Protein AF-A0A229GIY0-F1 (afdb_monomer)

pLDDT: mean 72.73, std 22.33, range [29.83, 98.69]

Mean predicted aligned error: 14.29 Å

Structure (mmCIF, N/CA/C/O backbone):
data_AF-A0A229GIY0-F1
#
_entry.id   AF-A0A229GIY0-F1
#
loop_
_atom_site.group_PDB
_atom_site.id
_atom_site.type_symbol
_atom_site.lab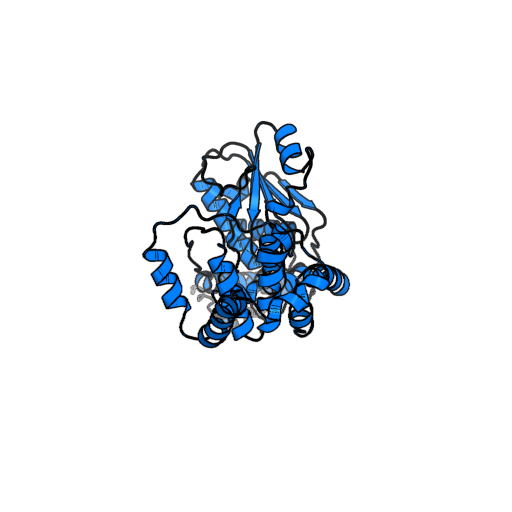el_atom_id
_atom_site.label_alt_id
_atom_site.label_comp_id
_atom_site.label_asym_id
_atom_site.label_entity_id
_atom_site.label_seq_id
_atom_site.pdbx_PDB_ins_code
_atom_site.Cartn_x
_atom_site.Cartn_y
_atom_site.Cartn_z
_atom_site.occupancy
_atom_site.B_iso_or_equiv
_atom_site.auth_seq_id
_atom_site.auth_comp_id
_atom_site.auth_asym_id
_atom_site.auth_atom_id
_atom_site.pdbx_PDB_model_num
ATOM 1 N N . MET A 1 1 ? -42.504 -41.034 -6.078 1.00 35.88 1 MET A N 1
ATOM 2 C CA . MET A 1 1 ? -41.770 -39.760 -6.230 1.00 35.88 1 MET A CA 1
ATOM 3 C C . MET A 1 1 ? -40.285 -40.078 -6.184 1.00 35.88 1 MET A C 1
ATOM 5 O O . MET A 1 1 ? -39.845 -40.637 -5.191 1.00 35.88 1 MET A O 1
ATOM 9 N N . ARG A 1 2 ? -39.552 -39.874 -7.285 1.00 31.81 2 ARG A N 1
ATOM 10 C CA . ARG A 1 2 ? -38.094 -40.073 -7.333 1.00 31.81 2 ARG A CA 1
ATOM 11 C C . ARG A 1 2 ? -37.424 -38.759 -6.930 1.00 31.81 2 ARG A C 1
ATOM 13 O O . ARG A 1 2 ? -37.802 -37.722 -7.465 1.00 31.81 2 ARG A O 1
ATOM 20 N N . SER A 1 3 ? -36.479 -38.814 -6.000 1.00 33.19 3 SER A N 1
ATOM 21 C CA . SER A 1 3 ? -35.655 -37.678 -5.577 1.00 33.19 3 SER A CA 1
ATOM 22 C C . SER A 1 3 ? -34.877 -37.098 -6.773 1.00 33.19 3 SER A C 1
ATOM 24 O O . SER A 1 3 ? -34.393 -37.889 -7.591 1.00 33.19 3 SER A O 1
ATOM 26 N N . PRO A 1 4 ? -34.749 -35.765 -6.915 1.00 42.88 4 PRO A N 1
ATOM 27 C CA . PRO A 1 4 ? -33.957 -35.176 -7.992 1.00 42.88 4 PRO A CA 1
ATOM 28 C C . PRO A 1 4 ? -32.461 -35.478 -7.794 1.00 42.88 4 PRO A C 1
ATOM 30 O O . PRO A 1 4 ? -31.963 -35.489 -6.669 1.00 42.88 4 PRO A O 1
ATOM 33 N N . LYS A 1 5 ? -31.760 -35.780 -8.896 1.00 41.97 5 LYS A N 1
ATOM 34 C CA . LYS A 1 5 ? -30.301 -35.978 -8.920 1.00 41.97 5 LYS A CA 1
ATOM 35 C C . LYS A 1 5 ? -29.580 -34.645 -8.635 1.00 41.97 5 LYS A C 1
ATOM 37 O O . LYS A 1 5 ? -30.096 -33.614 -9.060 1.00 41.97 5 LYS A O 1
ATOM 42 N N . PRO A 1 6 ? -28.408 -34.655 -7.973 1.00 42.22 6 PRO A N 1
ATOM 43 C CA . PRO A 1 6 ? -27.605 -33.447 -7.779 1.00 42.22 6 PRO A CA 1
ATOM 44 C C . PRO A 1 6 ? -27.082 -32.906 -9.123 1.00 42.22 6 PRO A C 1
ATOM 46 O O . PRO A 1 6 ? -26.679 -33.685 -9.990 1.00 42.22 6 PRO A O 1
ATOM 49 N N . LEU A 1 7 ? -27.140 -31.581 -9.290 1.00 49.47 7 LEU A N 1
ATOM 50 C CA . LEU A 1 7 ? -26.670 -30.832 -10.461 1.00 49.47 7 LEU A CA 1
ATOM 51 C C . LEU A 1 7 ? -25.149 -30.649 -10.357 1.00 49.47 7 LEU A C 1
ATOM 53 O O . LEU A 1 7 ? -24.691 -29.812 -9.588 1.00 49.47 7 LEU A O 1
ATOM 57 N N . ASN A 1 8 ? -24.376 -31.434 -11.113 1.00 42.84 8 ASN A N 1
ATOM 58 C CA . ASN A 1 8 ? -22.908 -31.444 -11.022 1.00 42.84 8 ASN A CA 1
ATOM 59 C C . ASN A 1 8 ? -22.215 -30.856 -12.269 1.00 42.84 8 ASN A C 1
ATOM 61 O O . ASN A 1 8 ? -20.988 -30.842 -12.336 1.00 42.84 8 ASN A O 1
ATOM 65 N N . SER A 1 9 ? -22.965 -30.401 -13.282 1.00 44.69 9 SER A N 1
ATOM 66 C CA . SER A 1 9 ? -22.405 -29.787 -14.494 1.00 44.69 9 SER A CA 1
ATOM 67 C C . SER A 1 9 ? -23.392 -28.839 -15.193 1.00 44.69 9 SER A C 1
ATOM 69 O O . SER A 1 9 ? -24.608 -29.008 -15.090 1.00 44.69 9 SER A O 1
ATOM 71 N N . ILE A 1 10 ? -22.875 -27.890 -15.990 1.00 40.25 10 ILE A N 1
ATOM 72 C CA . ILE A 1 10 ? -23.679 -27.026 -16.885 1.00 40.25 10 ILE A CA 1
ATOM 73 C C . ILE A 1 10 ? -24.574 -27.858 -17.823 1.00 40.25 10 ILE A C 1
ATOM 75 O O . ILE A 1 10 ? -25.689 -27.451 -18.147 1.00 40.25 10 ILE A O 1
ATOM 79 N N . HIS A 1 11 ? -24.126 -29.049 -18.235 1.00 41.22 11 HIS A N 1
ATOM 80 C CA . HIS A 1 11 ? -24.918 -29.944 -19.080 1.00 41.22 11 HIS A CA 1
ATOM 81 C C . HIS A 1 11 ? -26.140 -30.543 -18.368 1.00 41.22 11 HIS A C 1
ATOM 83 O O . HIS A 1 11 ? -27.150 -30.788 -19.031 1.00 41.22 11 HIS A O 1
ATOM 89 N N . ASP A 1 12 ? -26.101 -30.719 -17.045 1.00 50.84 12 ASP A N 1
ATOM 90 C CA . ASP A 1 12 ? -27.249 -31.209 -16.275 1.00 50.84 12 ASP A CA 1
ATOM 91 C C . ASP A 1 12 ? -28.341 -30.135 -16.136 1.00 50.84 12 ASP A C 1
ATOM 93 O O . ASP A 1 12 ? -29.527 -30.457 -16.226 1.00 50.84 12 ASP A O 1
ATOM 97 N N . LEU A 1 13 ? -27.954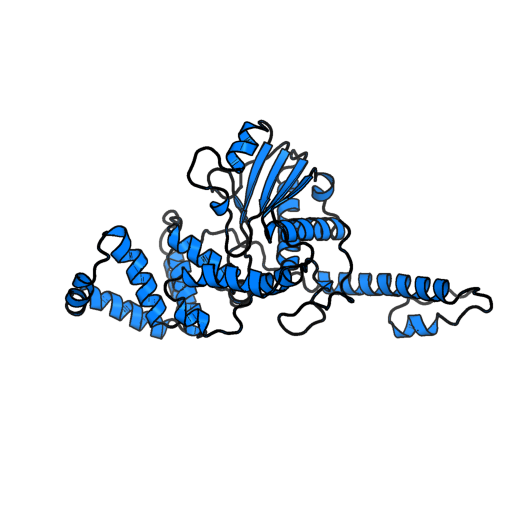 -28.856 -16.022 1.00 46.62 13 LEU A N 1
ATOM 98 C CA . LEU A 1 13 ? -28.876 -27.717 -15.908 1.00 46.62 13 LEU A CA 1
ATOM 99 C C . LEU A 1 13 ? -29.760 -27.565 -17.157 1.00 46.62 13 LEU A C 1
ATOM 101 O O . LEU A 1 13 ? -30.982 -27.431 -17.042 1.00 46.62 13 LEU A O 1
ATOM 105 N N . PHE A 1 14 ? -29.164 -27.661 -18.352 1.00 44.66 14 PHE A N 1
ATOM 106 C CA . PHE A 1 14 ? -29.888 -27.621 -19.632 1.00 44.66 14 PHE A CA 1
ATOM 107 C C . PHE A 1 14 ? -30.751 -28.869 -19.877 1.00 44.66 14 PHE A C 1
ATOM 109 O O . PHE A 1 14 ? -31.730 -28.813 -20.623 1.00 44.66 14 PHE A O 1
ATOM 116 N N . ALA A 1 15 ? -30.417 -30.003 -19.254 1.00 49.34 15 ALA A N 1
ATOM 117 C CA . ALA A 1 15 ? -31.198 -31.230 -19.375 1.00 49.34 15 ALA A CA 1
ATOM 118 C C . ALA A 1 15 ? -32.474 -31.208 -18.510 1.00 49.34 15 ALA A C 1
ATOM 120 O O . ALA A 1 15 ? -33.484 -31.803 -18.898 1.00 49.34 15 ALA A O 1
ATOM 121 N N . THR A 1 16 ? -32.454 -30.517 -17.363 1.00 50.47 16 THR A N 1
ATOM 122 C CA . THR A 1 16 ? -33.604 -30.404 -16.446 1.00 50.47 16 THR A CA 1
ATOM 123 C C . THR A 1 16 ? -34.527 -29.219 -16.738 1.00 50.47 16 THR A C 1
ATOM 125 O O . THR A 1 16 ? -35.707 -29.281 -16.398 1.00 50.47 16 THR A O 1
ATOM 128 N N . THR A 1 17 ? -34.051 -28.177 -17.423 1.00 47.56 17 THR A N 1
ATOM 129 C CA . THR A 1 17 ? -34.850 -27.002 -17.823 1.00 47.56 17 THR A CA 1
ATOM 130 C C . THR A 1 17 ? -35.584 -27.229 -19.150 1.00 47.56 17 THR A C 1
ATOM 132 O O . THR A 1 17 ? -35.410 -26.515 -20.135 1.00 47.56 17 THR A O 1
ATOM 135 N N . ARG A 1 18 ? -36.471 -28.231 -19.205 1.00 49.28 18 ARG A N 1
ATOM 136 C CA . ARG A 1 18 ? -37.508 -28.244 -20.251 1.00 49.28 18 ARG A CA 1
ATOM 137 C C . ARG A 1 18 ? -38.634 -27.304 -19.829 1.00 49.28 18 ARG A C 1
ATOM 139 O O . ARG A 1 18 ? -39.254 -27.524 -18.794 1.00 49.28 18 ARG A O 1
ATOM 146 N N . ARG A 1 19 ? -38.878 -26.277 -20.651 1.00 46.53 19 ARG A N 1
ATOM 147 C CA . ARG A 1 19 ? -39.938 -25.264 -20.505 1.00 46.53 19 ARG A CA 1
ATOM 148 C C . ARG A 1 19 ? -41.249 -25.917 -20.016 1.00 46.53 19 ARG A C 1
ATOM 150 O O . ARG A 1 19 ? -41.784 -26.764 -20.738 1.00 46.53 19 ARG A O 1
ATOM 157 N N . PRO A 1 20 ? -41.773 -25.570 -18.825 1.00 49.31 20 PRO A N 1
ATOM 158 C CA . PRO A 1 20 ? -43.091 -26.029 -18.407 1.00 49.31 20 PRO A CA 1
ATOM 159 C C . PRO A 1 20 ? -44.143 -25.485 -19.385 1.00 49.31 20 PRO A C 1
ATOM 161 O O . PRO A 1 20 ? -44.046 -24.320 -19.788 1.00 49.31 20 PRO A O 1
ATOM 164 N N . PRO A 1 21 ? -45.143 -26.279 -19.799 1.00 38.38 21 PRO A N 1
ATOM 165 C CA . PRO A 1 21 ? -46.217 -25.763 -20.633 1.00 38.38 21 PRO A CA 1
ATOM 166 C C . PRO A 1 21 ? -47.078 -24.820 -19.777 1.00 38.38 21 PRO A C 1
ATOM 168 O O . PRO A 1 21 ? -47.821 -25.286 -18.918 1.00 38.38 21 PRO A O 1
ATOM 171 N N . GLY A 1 22 ? -46.934 -23.505 -19.982 1.00 51.41 22 GLY A N 1
ATOM 172 C CA . GLY A 1 22 ? -47.711 -22.469 -19.282 1.00 51.41 22 GLY A CA 1
ATOM 173 C C . GLY A 1 22 ? -46.920 -21.322 -18.637 1.00 51.41 22 GLY A C 1
ATOM 174 O O . GLY A 1 22 ? -47.502 -20.577 -17.860 1.00 51.41 22 GLY A O 1
ATOM 175 N N . ALA A 1 23 ? -45.618 -21.165 -18.906 1.00 47.31 23 ALA A N 1
ATOM 176 C CA . ALA A 1 23 ? -44.875 -19.984 -18.450 1.00 47.31 23 ALA A CA 1
ATOM 177 C C . ALA A 1 23 ? -45.218 -18.754 -19.318 1.00 47.31 23 ALA A C 1
ATOM 179 O O . ALA A 1 23 ? -44.710 -18.611 -20.435 1.00 47.31 23 ALA A O 1
ATOM 180 N N . ASP A 1 24 ? -46.085 -17.885 -18.799 1.00 48.38 24 ASP A N 1
ATOM 181 C CA . ASP A 1 24 ? -46.547 -16.635 -19.418 1.00 48.38 24 ASP A CA 1
ATOM 182 C C . ASP A 1 24 ? -45.503 -15.506 -19.296 1.00 48.38 24 ASP A C 1
ATOM 184 O O . ASP A 1 24 ? -45.754 -14.472 -18.694 1.00 48.38 24 ASP A O 1
ATOM 188 N N . SER A 1 25 ? -44.298 -15.711 -19.830 1.00 51.66 25 SER A N 1
ATOM 189 C CA . SER A 1 25 ? -43.399 -14.675 -20.378 1.00 51.66 25 SER A CA 1
ATOM 190 C C . SER A 1 25 ? -42.000 -15.253 -20.607 1.00 51.66 25 SER A C 1
ATOM 192 O O . SER A 1 25 ? -41.537 -16.153 -19.909 1.00 51.66 25 SER A O 1
ATOM 194 N N . GLU A 1 26 ? -41.304 -14.739 -21.618 1.00 43.84 26 GLU A N 1
ATOM 195 C CA . GLU A 1 26 ? -39.914 -15.102 -21.923 1.00 43.84 26 GLU A CA 1
ATOM 196 C C . GLU A 1 26 ? -38.929 -14.573 -20.858 1.00 43.84 26 GLU A C 1
ATOM 198 O O . GLU A 1 26 ? -37.860 -15.150 -20.670 1.00 43.84 26 GLU A O 1
ATOM 203 N N . SER A 1 27 ? -39.322 -13.528 -20.115 1.00 42.47 27 SER A N 1
ATOM 204 C CA . SER A 1 27 ? -38.508 -12.866 -19.090 1.00 42.47 27 SER A CA 1
ATOM 205 C C . SER A 1 27 ? -38.368 -13.664 -17.795 1.00 42.47 27 SER A C 1
ATOM 207 O O . SER A 1 27 ? -37.268 -13.701 -17.247 1.00 42.47 27 SER A O 1
ATOM 209 N N . ASP A 1 28 ? -39.432 -14.325 -17.327 1.00 41.66 28 ASP A N 1
ATOM 210 C CA . ASP A 1 28 ? -39.386 -15.088 -16.067 1.00 41.66 28 ASP A CA 1
ATOM 211 C C . ASP A 1 28 ? -38.515 -16.344 -16.206 1.00 41.66 28 ASP A C 1
ATOM 213 O O . ASP A 1 28 ? -37.688 -16.639 -15.349 1.00 41.66 28 ASP A O 1
ATOM 217 N N . PHE A 1 29 ? -38.603 -17.031 -17.351 1.00 41.47 29 PHE A N 1
ATOM 218 C CA . PHE A 1 29 ? -37.773 -18.208 -17.628 1.00 41.47 29 PHE A CA 1
ATOM 219 C C . PHE A 1 29 ? -36.284 -17.860 -17.785 1.00 41.47 29 PHE A C 1
ATOM 221 O O . PHE A 1 29 ? -35.426 -18.649 -17.396 1.00 41.47 29 PHE A O 1
ATOM 228 N N . GLN A 1 30 ? -35.956 -16.689 -18.343 1.00 38.97 30 GLN A N 1
ATOM 229 C CA . GLN A 1 30 ? -34.569 -16.225 -18.408 1.00 38.97 30 GLN A CA 1
ATOM 230 C C . GLN A 1 30 ? -34.035 -15.878 -17.015 1.00 38.97 30 GLN A C 1
ATOM 232 O O . GLN A 1 30 ? -32.923 -16.286 -16.691 1.00 38.97 30 GLN A O 1
ATOM 237 N N . GLY A 1 31 ? -34.823 -15.174 -16.194 1.00 38.34 31 GLY A N 1
ATOM 238 C CA . GLY A 1 31 ? -34.450 -14.801 -14.826 1.00 38.34 31 GLY A CA 1
ATOM 239 C C . GLY A 1 31 ? -34.066 -16.004 -13.964 1.00 38.34 31 GLY A C 1
ATOM 240 O O . GLY A 1 31 ? -32.983 -16.009 -13.384 1.00 38.34 31 GLY A O 1
ATOM 241 N N . ASP A 1 32 ? -34.892 -17.053 -13.974 1.00 42.84 32 ASP A N 1
ATOM 242 C CA . ASP A 1 32 ? -34.654 -18.273 -13.193 1.00 42.84 32 ASP A CA 1
ATOM 243 C C . ASP A 1 32 ? -33.399 -19.038 -13.656 1.00 42.84 32 ASP A C 1
ATOM 245 O O . ASP A 1 32 ? -32.642 -19.572 -12.845 1.00 42.84 32 ASP A O 1
ATOM 249 N N . VAL A 1 33 ? -33.131 -19.070 -14.968 1.00 39.38 33 VAL A N 1
ATOM 250 C CA . VAL A 1 33 ? -31.923 -19.708 -15.522 1.00 39.38 33 VAL A CA 1
ATOM 251 C C . VAL A 1 33 ? -30.664 -18.912 -15.164 1.00 39.38 33 VAL A C 1
ATOM 253 O O . VAL A 1 33 ? -29.636 -19.516 -14.864 1.00 39.38 33 VAL A O 1
ATOM 256 N N . TYR A 1 34 ? -30.732 -17.577 -15.156 1.00 41.41 34 TYR A N 1
ATOM 257 C CA . TYR A 1 34 ? -29.611 -16.732 -14.737 1.00 41.41 34 TYR A CA 1
ATOM 258 C C . TYR A 1 34 ? -29.332 -16.831 -13.234 1.00 41.41 34 TYR A C 1
ATOM 260 O O . TYR A 1 34 ? -28.170 -16.855 -12.847 1.00 41.41 34 TYR A O 1
ATOM 268 N N . GLU A 1 35 ? -30.358 -16.950 -12.391 1.00 44.91 35 GLU A N 1
ATOM 269 C CA . GLU A 1 35 ? -30.175 -17.084 -10.941 1.00 44.91 35 GLU A CA 1
ATOM 270 C C . GLU A 1 35 ? -29.569 -18.448 -10.557 1.00 44.91 35 GLU A C 1
ATOM 272 O O . GLU A 1 35 ? -28.744 -18.539 -9.647 1.00 44.91 35 GLU A O 1
ATOM 277 N N . GLU A 1 36 ? -29.914 -19.517 -11.282 1.00 42.22 36 GLU A N 1
ATOM 278 C CA . GLU A 1 36 ? -29.288 -20.834 -11.109 1.00 42.22 36 GLU A CA 1
ATOM 279 C C . GLU A 1 36 ? -27.862 -20.898 -11.689 1.00 42.22 36 GLU A C 1
ATOM 281 O O . GLU A 1 36 ? -27.001 -21.574 -11.120 1.00 42.22 36 GLU A O 1
ATOM 286 N N . LEU A 1 37 ? -27.572 -20.156 -12.767 1.00 37.00 37 LEU A N 1
ATOM 287 C CA . LEU A 1 37 ? -26.204 -19.976 -13.270 1.00 37.00 37 LEU A CA 1
ATOM 288 C C . LEU A 1 37 ? -25.334 -19.194 -12.278 1.00 37.00 37 LEU A C 1
ATOM 290 O O . LEU A 1 37 ? -24.223 -19.638 -12.007 1.00 37.00 37 LEU A O 1
ATOM 294 N N . ASP A 1 38 ? -25.850 -18.119 -11.673 1.00 40.62 38 ASP A N 1
ATOM 295 C CA . ASP A 1 38 ? -25.159 -17.354 -10.622 1.00 40.62 38 ASP A CA 1
ATOM 296 C C . ASP A 1 38 ? -24.813 -18.249 -9.418 1.00 40.62 38 ASP A C 1
ATOM 298 O O . ASP A 1 38 ? -23.714 -18.162 -8.873 1.00 40.62 38 ASP A O 1
ATOM 302 N N . LYS A 1 39 ? -25.714 -19.159 -9.012 1.00 41.16 39 LYS A N 1
ATOM 303 C CA . LYS A 1 39 ? -25.449 -20.124 -7.925 1.00 41.16 39 LYS A CA 1
ATOM 304 C C . LYS A 1 39 ? -24.367 -21.138 -8.296 1.00 41.16 39 LYS A C 1
ATOM 306 O O . LYS A 1 39 ? -23.518 -21.448 -7.463 1.00 41.16 39 LYS A O 1
ATOM 311 N N . LEU A 1 40 ? -24.384 -21.656 -9.524 1.00 34.50 40 LEU A N 1
ATOM 312 C CA . LEU A 1 40 ? -23.377 -22.606 -10.008 1.00 34.50 40 LEU A CA 1
ATOM 313 C C . LEU A 1 40 ? -22.006 -21.944 -10.193 1.00 34.50 40 LEU A C 1
ATOM 315 O O . LEU A 1 40 ? -20.989 -22.547 -9.853 1.00 34.50 40 LEU A O 1
ATOM 319 N N . GLU A 1 41 ? -21.976 -20.701 -10.674 1.00 38.78 41 GLU A N 1
ATOM 320 C CA . GLU A 1 41 ? -20.761 -19.896 -10.797 1.00 38.78 41 GLU A CA 1
ATOM 321 C C . GLU A 1 41 ? -20.198 -19.545 -9.409 1.00 38.78 41 GLU A C 1
ATOM 323 O O . GLU A 1 41 ? -18.991 -19.639 -9.199 1.00 38.78 41 GLU A O 1
ATOM 328 N N . TYR A 1 42 ? -21.060 -19.270 -8.421 1.00 34.75 42 TYR A N 1
ATOM 329 C CA . TYR A 1 42 ? -20.668 -19.060 -7.023 1.00 34.75 42 TYR A CA 1
ATOM 330 C C . TYR A 1 42 ? -20.005 -20.301 -6.402 1.00 34.75 42 TYR A C 1
ATOM 332 O O . TYR A 1 42 ? -18.943 -20.183 -5.796 1.00 34.75 42 TYR A O 1
ATOM 340 N N . ILE A 1 43 ? -20.574 -21.496 -6.611 1.00 34.03 43 ILE A N 1
ATOM 341 C CA . ILE A 1 43 ? -20.014 -22.769 -6.114 1.00 34.03 43 ILE A CA 1
ATOM 342 C C . ILE A 1 43 ? -18.641 -23.052 -6.746 1.00 34.03 43 ILE A C 1
ATOM 344 O O . ILE A 1 43 ? -17.697 -23.410 -6.043 1.00 34.03 43 ILE A O 1
ATOM 348 N N . TYR A 1 44 ? -18.502 -22.828 -8.056 1.00 31.88 44 TYR A N 1
ATOM 349 C CA . TYR A 1 44 ? -17.232 -23.020 -8.764 1.00 31.88 44 TYR A CA 1
ATOM 350 C C . TYR A 1 44 ? -16.157 -22.010 -8.327 1.00 31.88 44 TYR A C 1
ATOM 352 O O . TYR A 1 44 ? -14.978 -22.355 -8.232 1.00 31.88 44 TYR A O 1
ATOM 360 N N . VAL A 1 45 ? -16.546 -20.759 -8.054 1.00 37.88 45 VAL A N 1
ATOM 361 C CA . VAL A 1 45 ? -15.643 -19.714 -7.552 1.00 37.88 45 VAL A CA 1
ATOM 362 C C . VAL A 1 45 ? -15.198 -20.003 -6.116 1.00 37.88 45 VAL A C 1
ATOM 364 O O . VAL A 1 45 ? -14.030 -19.758 -5.814 1.00 37.88 45 VAL A O 1
ATOM 367 N N . ASP A 1 46 ? -16.053 -20.563 -5.256 1.00 36.34 46 ASP A N 1
ATOM 368 C CA . ASP A 1 46 ? -15.688 -20.971 -3.889 1.00 36.34 46 ASP A CA 1
ATOM 369 C C . ASP A 1 46 ? -14.653 -22.114 -3.894 1.00 36.34 46 ASP A C 1
ATOM 371 O O . ASP A 1 46 ? -13.607 -22.000 -3.251 1.00 36.34 46 ASP A O 1
ATOM 375 N N . GLU A 1 47 ? -14.860 -23.164 -4.699 1.00 32.16 47 GLU A N 1
ATOM 376 C CA . GLU A 1 47 ? -13.901 -24.278 -4.823 1.00 32.16 47 GLU A CA 1
ATOM 377 C C . GLU A 1 47 ? -12.554 -23.819 -5.421 1.00 32.16 47 GLU A C 1
ATOM 379 O O . GLU A 1 47 ? -11.489 -24.112 -4.872 1.00 32.16 47 GLU A O 1
ATOM 384 N N . LEU A 1 48 ? -12.575 -22.992 -6.475 1.00 31.97 48 LEU A N 1
ATOM 385 C CA . LEU A 1 48 ? -11.357 -22.435 -7.085 1.00 31.97 48 LEU A CA 1
ATOM 386 C C . LEU A 1 48 ? -10.669 -21.368 -6.219 1.00 31.97 48 LEU A C 1
ATOM 388 O O . LEU A 1 48 ? -9.463 -21.138 -6.367 1.00 31.97 48 LEU A O 1
ATOM 392 N N . SER A 1 49 ? -11.404 -20.661 -5.355 1.00 36.94 49 SER A N 1
ATOM 393 C CA . SER A 1 49 ? -10.842 -19.648 -4.454 1.00 36.94 49 SER A CA 1
ATOM 394 C C . SER A 1 49 ? -10.201 -20.263 -3.213 1.00 36.94 49 SER A C 1
ATOM 396 O O . SER A 1 49 ? -9.204 -19.708 -2.747 1.00 36.94 49 SER A O 1
ATOM 398 N N . ALA A 1 50 ? -10.693 -21.418 -2.750 1.00 33.41 50 ALA A N 1
ATOM 399 C CA . ALA A 1 50 ? -10.062 -22.230 -1.715 1.00 33.41 50 ALA A CA 1
ATOM 400 C C . ALA A 1 50 ? -8.749 -22.876 -2.198 1.00 33.41 50 ALA A C 1
ATOM 402 O O . ALA A 1 50 ? -7.785 -22.937 -1.435 1.00 33.41 50 ALA A O 1
ATOM 403 N N . GLU A 1 51 ? -8.668 -23.284 -3.472 1.00 29.83 51 GLU A N 1
ATOM 404 C CA . GLU A 1 51 ? -7.452 -23.875 -4.057 1.00 29.83 51 GLU A CA 1
ATOM 405 C C . GLU A 1 51 ? -6.393 -22.839 -4.484 1.00 29.83 51 GLU A C 1
ATOM 407 O O . GLU A 1 51 ? -5.200 -23.133 -4.455 1.00 29.83 51 GLU A O 1
ATOM 412 N N . ASN A 1 52 ? -6.794 -21.607 -4.827 1.00 30.84 52 ASN A N 1
ATOM 413 C CA . ASN A 1 52 ? -5.892 -20.529 -5.273 1.00 30.84 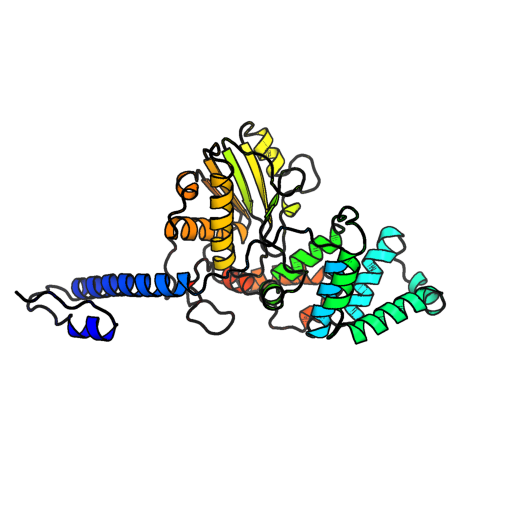52 ASN A CA 1
ATOM 414 C C . ASN A 1 52 ? -5.711 -19.412 -4.235 1.00 30.84 52 ASN A C 1
ATOM 416 O O . ASN A 1 52 ? -5.486 -18.241 -4.584 1.00 30.84 52 ASN A O 1
ATOM 420 N N . VAL A 1 53 ? -5.835 -19.735 -2.946 1.00 35.31 53 VAL A N 1
ATOM 421 C CA . VAL A 1 53 ? -5.338 -18.832 -1.911 1.00 35.31 53 VAL A CA 1
ATOM 422 C C . VAL A 1 53 ? -3.833 -18.744 -2.114 1.00 35.31 53 VAL A C 1
ATOM 424 O O . VAL A 1 53 ? -3.114 -19.718 -1.917 1.00 35.31 53 VAL A O 1
ATOM 427 N N . ASP A 1 54 ? -3.369 -17.570 -2.539 1.00 38.59 54 ASP A N 1
ATOM 428 C CA . ASP A 1 54 ? -1.972 -17.166 -2.439 1.00 38.59 54 ASP A CA 1
ATOM 429 C C . ASP A 1 54 ? -1.586 -17.280 -0.956 1.00 38.59 54 ASP A C 1
ATOM 431 O O . ASP A 1 54 ? -1.779 -16.354 -0.162 1.00 38.59 54 ASP A O 1
ATOM 435 N N . ASN A 1 55 ? -1.136 -18.478 -0.574 1.00 33.09 55 ASN A N 1
ATOM 436 C CA . ASN A 1 55 ? -0.543 -18.836 0.706 1.00 33.09 55 ASN A CA 1
ATOM 437 C C . ASN A 1 55 ? 0.880 -18.274 0.760 1.00 33.09 55 ASN A C 1
ATOM 439 O O . ASN A 1 55 ? 1.797 -18.942 1.233 1.00 33.09 55 ASN A O 1
ATOM 443 N N . SER A 1 56 ? 1.093 -17.047 0.264 1.00 39.72 56 SER A N 1
ATOM 444 C CA . SER A 1 56 ? 2.243 -16.246 0.651 1.00 39.72 56 SER A CA 1
ATOM 445 C C . SER A 1 56 ? 2.083 -15.981 2.147 1.00 39.72 56 SER A C 1
ATOM 447 O O . SER A 1 56 ? 1.505 -14.976 2.577 1.00 39.72 56 SER A O 1
ATOM 449 N N . ASP A 1 57 ? 2.486 -16.984 2.918 1.00 37.91 57 ASP A N 1
ATOM 450 C CA . ASP A 1 57 ? 2.444 -17.038 4.355 1.00 37.91 57 ASP A CA 1
ATOM 451 C C . ASP A 1 57 ? 3.050 -15.761 4.911 1.00 37.91 57 ASP A C 1
ATOM 453 O O . ASP A 1 57 ? 4.001 -15.182 4.376 1.00 37.91 57 ASP A O 1
ATOM 457 N N . THR A 1 58 ? 2.450 -15.334 6.011 1.00 39.22 58 THR A N 1
ATOM 458 C CA . THR A 1 58 ? 2.851 -14.253 6.898 1.00 39.22 58 THR A CA 1
ATOM 459 C C . THR A 1 58 ? 4.293 -14.438 7.375 1.00 39.22 58 THR A C 1
ATOM 461 O O . THR A 1 58 ? 4.543 -14.830 8.514 1.00 39.22 58 THR A O 1
ATOM 464 N N . GLN A 1 59 ? 5.267 -14.165 6.509 1.00 38.22 59 GLN A N 1
ATOM 465 C CA . GLN A 1 59 ? 6.657 -14.016 6.911 1.00 38.22 59 GLN A CA 1
ATOM 466 C C . GLN A 1 59 ? 6.740 -12.803 7.847 1.00 38.22 59 GLN A C 1
ATOM 468 O O . GLN A 1 59 ? 6.150 -11.757 7.544 1.00 38.22 59 GLN A O 1
ATOM 473 N N . PRO A 1 60 ? 7.435 -12.914 8.994 1.00 45.00 60 PRO A N 1
ATOM 474 C CA . PRO A 1 60 ? 7.554 -11.813 9.935 1.00 45.00 60 PRO A CA 1
ATOM 475 C C . PRO A 1 60 ? 8.147 -10.597 9.224 1.00 45.00 60 PRO A C 1
ATOM 477 O O . PRO A 1 60 ? 9.214 -10.668 8.613 1.00 45.00 60 PRO A O 1
ATOM 480 N N . TYR A 1 61 ? 7.420 -9.482 9.291 1.00 57.09 61 TYR A N 1
ATOM 481 C CA . TYR A 1 61 ? 7.778 -8.251 8.602 1.00 57.09 61 TYR A CA 1
ATOM 482 C C . TYR A 1 61 ? 9.201 -7.807 8.977 1.00 57.09 61 TYR A C 1
ATOM 484 O O . TYR A 1 61 ? 9.516 -7.569 10.146 1.00 57.09 61 TYR A O 1
ATOM 492 N N . GLN A 1 62 ? 10.044 -7.642 7.960 1.00 62.03 62 GLN A N 1
ATOM 493 C CA . GLN A 1 62 ? 11.346 -6.995 8.060 1.00 62.03 62 GLN A CA 1
ATOM 494 C C . GLN A 1 62 ? 11.297 -5.731 7.195 1.00 62.03 62 GLN A C 1
ATOM 496 O O . GLN A 1 62 ? 10.946 -5.813 6.015 1.00 62.03 62 GLN A O 1
ATOM 501 N N . PRO A 1 63 ? 11.618 -4.544 7.741 1.00 72.19 63 PRO A N 1
ATOM 502 C CA . PRO A 1 63 ? 11.808 -3.369 6.909 1.00 72.19 63 PRO A CA 1
ATOM 503 C C . PRO A 1 63 ? 12.867 -3.670 5.856 1.00 72.19 63 PRO A C 1
ATOM 505 O O . PRO A 1 63 ? 13.937 -4.158 6.215 1.00 72.19 63 PRO A O 1
ATOM 508 N N . ILE A 1 64 ? 12.594 -3.308 4.598 1.00 79.75 64 ILE A N 1
ATOM 509 C CA . ILE A 1 64 ? 13.598 -3.375 3.529 1.00 79.75 64 ILE A CA 1
ATOM 510 C C . ILE A 1 64 ? 14.860 -2.685 4.053 1.00 79.75 64 ILE A C 1
ATOM 512 O O . ILE A 1 64 ? 14.798 -1.553 4.552 1.00 79.75 64 ILE A O 1
ATOM 516 N N . SER A 1 65 ? 15.977 -3.400 4.011 1.00 76.62 65 SER A N 1
ATOM 517 C CA . SER A 1 65 ? 17.292 -2.917 4.407 1.00 76.62 65 SER A CA 1
ATOM 518 C C . SER A 1 65 ? 18.069 -2.413 3.193 1.00 76.62 65 SER A C 1
ATOM 520 O O . SER A 1 65 ? 17.694 -2.620 2.040 1.00 76.62 65 SER A O 1
ATOM 522 N N . LEU A 1 66 ? 19.190 -1.731 3.435 1.00 71.75 66 LEU A N 1
ATOM 523 C CA . LEU A 1 66 ? 20.074 -1.299 2.349 1.00 71.75 66 LEU A CA 1
ATOM 524 C C . LEU A 1 66 ? 20.605 -2.495 1.529 1.00 71.75 66 LEU A C 1
ATOM 526 O O . LEU A 1 66 ? 20.841 -2.356 0.334 1.00 71.75 66 LEU A O 1
ATOM 530 N N . VAL A 1 67 ? 20.783 -3.656 2.169 1.00 71.00 67 VAL A N 1
ATOM 531 C CA . VAL A 1 67 ? 21.228 -4.890 1.506 1.00 71.00 67 VAL A CA 1
ATOM 532 C C . VAL A 1 67 ? 20.134 -5.397 0.573 1.00 71.00 67 VAL A C 1
ATOM 534 O O . VAL A 1 67 ? 20.397 -5.557 -0.614 1.00 71.00 67 VAL A O 1
ATOM 537 N N . ASP A 1 68 ? 18.906 -5.522 1.083 1.00 80.38 68 ASP A N 1
ATOM 538 C CA . ASP A 1 68 ? 17.721 -5.918 0.306 1.00 80.38 68 ASP A CA 1
ATOM 539 C C . ASP A 1 68 ? 17.511 -4.994 -0.894 1.00 80.38 68 ASP A C 1
ATOM 541 O O . ASP A 1 68 ? 17.193 -5.428 -1.999 1.00 80.38 68 ASP A O 1
ATOM 545 N N . PHE A 1 69 ? 17.748 -3.697 -0.688 1.00 81.06 69 PHE A N 1
ATOM 546 C CA . PHE A 1 69 ? 17.635 -2.703 -1.739 1.00 81.06 69 PHE A CA 1
ATOM 547 C C . PHE A 1 69 ? 18.594 -2.966 -2.904 1.00 81.06 69 PHE A C 1
ATOM 549 O O . PHE A 1 69 ? 18.173 -2.973 -4.061 1.00 81.06 69 PHE A O 1
ATOM 556 N N . PHE A 1 70 ? 19.878 -3.189 -2.617 1.00 75.19 70 PHE A N 1
ATOM 557 C CA . PHE A 1 70 ? 20.862 -3.453 -3.666 1.00 75.19 70 PHE A CA 1
ATOM 558 C C . PHE A 1 70 ? 20.719 -4.839 -4.280 1.00 75.19 70 PHE A C 1
ATOM 560 O O . PHE A 1 70 ? 20.882 -4.968 -5.492 1.00 75.19 70 PHE A O 1
ATOM 567 N N . GLU A 1 71 ? 20.374 -5.848 -3.480 1.00 76.75 71 GLU A N 1
ATOM 568 C CA . GLU A 1 71 ? 20.058 -7.184 -3.981 1.00 76.75 71 GLU A CA 1
ATOM 569 C C . GLU A 1 71 ? 18.910 -7.118 -4.989 1.00 76.75 71 GLU A C 1
ATOM 571 O O . GLU A 1 71 ? 19.032 -7.617 -6.106 1.00 76.75 71 GLU A O 1
ATOM 576 N N . GLY A 1 72 ? 17.824 -6.429 -4.646 1.00 83.25 72 GLY A N 1
ATOM 577 C CA . GLY A 1 72 ? 16.674 -6.347 -5.530 1.00 83.25 72 GLY A CA 1
ATOM 578 C C . GLY A 1 72 ? 16.927 -5.531 -6.795 1.00 83.25 72 GLY A C 1
ATOM 579 O O . GLY A 1 72 ? 16.424 -5.908 -7.852 1.00 83.25 72 GLY A O 1
ATOM 580 N N . LEU A 1 73 ? 17.766 -4.486 -6.747 1.00 81.19 73 LEU A N 1
ATOM 581 C CA . LEU A 1 73 ? 18.234 -3.815 -7.967 1.00 81.19 73 LEU A CA 1
ATOM 582 C C . LEU A 1 73 ? 19.086 -4.739 -8.842 1.00 81.19 73 LEU A C 1
ATOM 584 O O . LEU A 1 73 ? 18.894 -4.774 -10.054 1.00 81.19 73 LEU A O 1
ATOM 588 N N . ALA A 1 74 ? 20.000 -5.508 -8.250 1.00 74.75 74 ALA A N 1
ATOM 589 C CA . ALA A 1 74 ? 20.831 -6.454 -8.992 1.00 74.75 74 ALA A CA 1
ATOM 590 C C . ALA A 1 74 ? 19.998 -7.547 -9.678 1.00 74.75 74 ALA A C 1
ATOM 592 O O . ALA A 1 74 ? 20.261 -7.894 -10.832 1.00 74.75 74 ALA A O 1
ATOM 593 N N . GLN A 1 75 ? 18.958 -8.044 -9.003 1.00 81.44 75 GLN A N 1
ATOM 594 C CA . GLN A 1 75 ? 17.988 -8.955 -9.608 1.00 81.44 75 GLN A CA 1
ATOM 595 C C . GLN A 1 75 ? 17.281 -8.294 -10.799 1.00 81.44 75 GLN A C 1
ATOM 597 O O . GLN A 1 75 ? 17.262 -8.877 -11.878 1.00 81.44 75 GLN A O 1
ATOM 602 N N . LEU A 1 76 ? 16.799 -7.051 -10.661 1.00 81.75 76 LEU A N 1
ATOM 603 C CA . LEU A 1 76 ? 16.170 -6.323 -11.772 1.00 81.75 76 LEU A CA 1
ATOM 604 C C . LEU A 1 76 ? 17.102 -6.163 -12.982 1.00 81.75 76 LEU A C 1
ATOM 606 O O . LEU A 1 76 ? 16.650 -6.312 -14.116 1.00 81.75 76 LEU A O 1
ATOM 610 N N . ALA A 1 77 ? 18.395 -5.917 -12.765 1.00 76.00 77 ALA A N 1
ATOM 611 C CA . ALA A 1 77 ? 19.358 -5.888 -13.865 1.00 76.00 77 ALA A CA 1
ATOM 612 C C . ALA A 1 77 ? 19.583 -7.248 -14.521 1.00 76.00 77 ALA A C 1
ATOM 614 O O . ALA A 1 77 ? 19.654 -7.336 -15.744 1.00 76.00 77 ALA A O 1
ATOM 615 N N . THR A 1 78 ? 19.664 -8.313 -13.727 1.00 71.19 78 THR A N 1
ATOM 616 C CA . THR A 1 78 ? 19.825 -9.681 -14.247 1.00 71.19 78 THR A CA 1
ATOM 617 C C . THR A 1 78 ? 18.628 -10.086 -15.108 1.00 71.19 78 THR A C 1
ATOM 619 O O . THR A 1 78 ? 18.778 -10.777 -16.110 1.00 71.19 78 THR A O 1
ATOM 622 N N . MET A 1 79 ? 17.443 -9.592 -14.756 1.00 71.94 79 MET A N 1
ATOM 623 C CA . MET A 1 79 ? 16.204 -9.796 -15.504 1.00 71.94 79 MET A CA 1
ATOM 624 C C . MET A 1 79 ? 16.076 -8.885 -16.736 1.00 71.94 79 MET A C 1
ATOM 626 O O . MET A 1 79 ? 15.062 -8.939 -17.426 1.00 71.94 79 MET A O 1
ATOM 630 N N . GLY A 1 80 ? 17.063 -8.023 -17.005 1.00 71.44 80 GLY A N 1
ATOM 631 C CA . GLY A 1 80 ? 17.035 -7.074 -18.121 1.00 71.44 80 GLY A CA 1
ATOM 632 C C . GLY A 1 80 ? 16.042 -5.921 -17.944 1.00 71.44 80 GLY A C 1
ATOM 633 O O . GLY A 1 80 ? 15.710 -5.253 -18.917 1.00 71.44 80 GLY A O 1
ATOM 634 N N . VAL A 1 81 ? 15.554 -5.683 -16.721 1.00 70.56 81 VAL A N 1
ATOM 635 C CA . VAL A 1 81 ? 14.574 -4.625 -16.418 1.00 70.56 81 VAL A CA 1
ATOM 636 C C . VAL A 1 81 ? 15.255 -3.268 -16.197 1.00 70.56 81 VAL A C 1
ATOM 638 O O . VAL A 1 81 ? 14.656 -2.222 -16.432 1.00 70.56 81 VAL A O 1
ATOM 641 N N . VAL A 1 82 ? 16.502 -3.264 -15.720 1.00 64.81 82 VAL A N 1
ATOM 642 C CA . VAL A 1 82 ? 17.306 -2.047 -15.513 1.00 64.81 82 VAL A CA 1
ATOM 643 C C . VAL A 1 82 ? 18.723 -2.287 -16.024 1.00 64.81 82 VAL A C 1
ATOM 645 O O . VAL A 1 82 ? 19.288 -3.351 -15.786 1.00 64.81 82 VAL A O 1
ATOM 648 N N . GLU A 1 83 ? 19.341 -1.316 -16.694 1.00 70.44 83 GLU A N 1
ATOM 649 C CA . GLU A 1 83 ? 20.743 -1.458 -17.091 1.00 70.44 83 GLU A CA 1
ATOM 650 C C . GLU A 1 83 ? 21.689 -1.477 -15.873 1.00 70.44 83 GLU A C 1
ATOM 652 O O . GLU A 1 83 ? 21.498 -0.794 -14.865 1.00 70.44 83 GLU A O 1
ATOM 657 N N . VAL A 1 84 ? 22.763 -2.268 -15.942 1.00 66.38 84 VAL A N 1
ATOM 658 C CA . VAL A 1 84 ? 23.723 -2.395 -14.826 1.00 66.38 84 VAL A CA 1
ATOM 659 C C . VAL A 1 84 ? 24.437 -1.066 -14.543 1.00 66.38 84 VAL A C 1
ATOM 661 O O . VAL A 1 84 ? 24.700 -0.734 -13.386 1.00 66.38 84 VAL A O 1
ATOM 664 N N . THR A 1 85 ? 24.752 -0.301 -15.589 1.00 63.78 85 THR A N 1
ATOM 665 C CA . THR A 1 85 ? 25.367 1.036 -15.512 1.00 63.78 85 THR A CA 1
ATOM 666 C C . THR A 1 85 ? 24.502 2.013 -14.723 1.00 63.78 85 THR A C 1
ATOM 668 O O . THR A 1 85 ? 25.001 2.691 -13.825 1.00 63.78 85 THR A O 1
ATOM 671 N N . ASP A 1 86 ? 23.200 1.984 -14.978 1.00 66.50 86 ASP A N 1
ATOM 672 C CA . ASP A 1 86 ? 22.176 2.794 -14.324 1.00 66.50 86 ASP A CA 1
ATOM 673 C C . ASP A 1 86 ? 22.068 2.508 -12.816 1.00 66.50 86 ASP A C 1
ATOM 675 O O . ASP A 1 86 ? 21.923 3.422 -11.997 1.00 66.50 86 ASP A O 1
ATOM 679 N N . ILE A 1 87 ? 22.203 1.240 -12.411 1.00 63.19 87 ILE A N 1
ATOM 680 C CA . ILE A 1 87 ? 22.251 0.867 -10.989 1.00 63.19 87 ILE A CA 1
ATOM 681 C C . ILE A 1 87 ? 23.490 1.462 -10.322 1.00 63.19 87 ILE A C 1
ATOM 683 O O . ILE A 1 87 ? 23.389 2.035 -9.234 1.00 63.19 87 ILE A O 1
ATOM 687 N N . VAL A 1 88 ? 24.658 1.339 -10.960 1.00 62.75 88 VAL A N 1
ATOM 688 C CA . VAL A 1 88 ? 25.921 1.878 -10.430 1.00 62.75 88 VAL A CA 1
ATOM 689 C C . VAL A 1 88 ? 25.827 3.395 -10.253 1.00 62.75 88 VAL A C 1
ATOM 691 O O . VAL A 1 88 ? 26.237 3.913 -9.211 1.00 62.75 88 VAL A O 1
ATOM 694 N N . GLU A 1 89 ? 25.237 4.100 -11.217 1.00 64.25 89 GLU A N 1
ATOM 695 C CA . GLU A 1 89 ? 24.996 5.540 -11.132 1.00 64.25 89 GLU A CA 1
ATOM 696 C C . GLU A 1 89 ? 24.040 5.902 -9.981 1.00 64.25 89 GLU A C 1
ATOM 698 O O . GLU A 1 89 ? 24.324 6.807 -9.187 1.00 64.25 89 GLU A O 1
ATOM 703 N N . ALA A 1 90 ? 22.943 5.156 -9.817 1.00 63.69 90 ALA A N 1
ATOM 704 C CA . ALA A 1 90 ? 21.985 5.365 -8.732 1.00 63.69 90 ALA A CA 1
ATOM 705 C C . ALA A 1 90 ? 22.627 5.194 -7.341 1.00 63.69 90 ALA A C 1
ATOM 707 O O . ALA A 1 90 ? 22.408 6.019 -6.446 1.00 63.69 90 ALA A O 1
ATOM 708 N N . VAL A 1 91 ? 23.463 4.162 -7.169 1.00 60.09 91 VAL A N 1
ATOM 709 C CA . VAL A 1 91 ? 24.245 3.930 -5.941 1.00 60.09 91 VAL A CA 1
ATOM 710 C C . VAL A 1 91 ? 25.184 5.110 -5.681 1.00 60.09 91 VAL A C 1
ATOM 712 O O . VAL A 1 91 ? 25.215 5.654 -4.573 1.00 60.09 91 VAL A O 1
ATOM 715 N N . HIS A 1 92 ? 25.927 5.528 -6.711 1.00 59.91 92 HIS A N 1
ATOM 716 C CA . HIS A 1 92 ? 26.896 6.619 -6.640 1.00 59.91 92 HIS A CA 1
ATOM 717 C C . HIS A 1 92 ? 26.238 7.935 -6.195 1.00 59.91 92 HIS A C 1
ATOM 719 O O . HIS A 1 92 ? 26.732 8.621 -5.294 1.00 59.91 92 HIS A O 1
ATOM 725 N N . ARG A 1 93 ? 25.073 8.260 -6.761 1.00 60.50 93 ARG A N 1
ATOM 726 C CA . ARG A 1 93 ? 24.335 9.489 -6.457 1.00 60.50 93 ARG A CA 1
ATOM 727 C C . ARG A 1 93 ? 23.805 9.546 -5.024 1.00 60.50 93 ARG A C 1
ATOM 729 O O . ARG A 1 93 ? 23.946 10.579 -4.365 1.00 60.50 93 ARG A O 1
ATOM 736 N N . GLU A 1 94 ? 23.184 8.471 -4.540 1.00 58.53 94 GLU A N 1
ATOM 737 C CA . GLU A 1 94 ? 22.482 8.487 -3.248 1.00 58.53 94 GLU A CA 1
ATOM 738 C C . GLU A 1 94 ? 23.395 8.228 -2.046 1.00 58.53 94 GLU A C 1
ATOM 740 O O . GLU A 1 94 ? 23.163 8.808 -0.986 1.00 58.53 94 GLU A O 1
ATOM 745 N N . ILE A 1 95 ? 24.441 7.406 -2.192 1.00 53.97 95 ILE A N 1
ATOM 746 C CA . ILE A 1 95 ? 25.355 7.093 -1.082 1.00 53.97 95 ILE A CA 1
ATOM 747 C C . ILE A 1 95 ? 26.491 8.111 -0.966 1.00 53.97 95 ILE A C 1
ATOM 749 O O . ILE A 1 95 ? 26.888 8.440 0.150 1.00 53.97 95 ILE A O 1
ATOM 753 N N . LEU A 1 96 ? 27.027 8.617 -2.082 1.00 49.97 96 LEU A N 1
ATOM 754 C CA . LEU A 1 96 ? 28.225 9.463 -2.051 1.00 49.97 96 LEU A CA 1
ATOM 755 C C . LEU A 1 96 ? 27.922 10.943 -2.254 1.00 49.97 96 LEU A C 1
ATOM 757 O O . LEU A 1 96 ? 28.320 11.771 -1.437 1.00 49.97 96 LEU A O 1
ATOM 761 N N . LEU A 1 97 ? 27.231 11.303 -3.336 1.00 52.34 97 LEU A N 1
ATOM 762 C CA . LEU A 1 97 ? 27.140 12.713 -3.728 1.00 52.34 97 LEU A CA 1
ATOM 763 C C . LEU A 1 97 ? 26.197 13.523 -2.830 1.00 52.34 97 LEU A C 1
ATOM 765 O O . LEU A 1 97 ? 26.482 14.683 -2.523 1.00 52.34 97 LEU A O 1
ATOM 769 N N . ARG A 1 98 ? 25.092 12.917 -2.380 1.00 53.47 98 ARG A N 1
ATOM 770 C CA . ARG A 1 98 ? 24.078 13.597 -1.558 1.00 53.47 98 ARG A CA 1
ATOM 771 C C . ARG A 1 98 ? 24.510 13.876 -0.112 1.00 53.47 98 ARG A C 1
ATOM 773 O O . ARG A 1 98 ? 24.328 15.015 0.310 1.00 53.47 98 ARG A O 1
ATOM 780 N N . PRO A 1 99 ? 25.110 12.937 0.643 1.00 47.22 99 PRO A N 1
ATOM 781 C CA . PRO A 1 99 ? 25.588 13.229 1.999 1.00 47.22 99 PRO A CA 1
ATOM 782 C C . PRO A 1 99 ? 26.751 14.229 2.039 1.00 47.22 99 PRO A C 1
ATOM 784 O O . PRO A 1 99 ? 26.936 14.913 3.039 1.00 47.22 99 PRO A O 1
ATOM 787 N N . LEU A 1 100 ? 27.528 14.324 0.954 1.00 47.47 100 LEU A N 1
ATOM 788 C CA . LEU A 1 100 ? 28.717 15.177 0.873 1.00 47.47 100 LEU A CA 1
ATOM 789 C C . LEU A 1 100 ? 28.450 16.567 0.271 1.00 47.47 100 LEU A C 1
ATOM 791 O O . LEU A 1 100 ? 29.376 17.371 0.208 1.00 47.47 100 LEU A O 1
ATOM 795 N N . GLY A 1 101 ? 27.225 16.864 -0.188 1.00 44.19 101 GLY A N 1
ATOM 796 C CA . GLY A 1 101 ? 26.868 18.172 -0.761 1.00 44.19 101 GLY A CA 1
ATOM 797 C C . GLY A 1 101 ? 27.641 18.543 -2.036 1.00 44.19 101 GLY A C 1
ATOM 798 O O . GLY A 1 101 ? 27.802 19.721 -2.338 1.00 44.19 101 GLY A O 1
ATOM 799 N N . ARG A 1 102 ? 28.156 17.551 -2.776 1.00 45.88 102 ARG A N 1
ATOM 800 C CA . ARG A 1 102 ? 29.143 17.723 -3.864 1.00 45.88 102 ARG A CA 1
ATOM 801 C C . ARG A 1 102 ? 28.594 17.412 -5.260 1.00 45.88 102 ARG A C 1
ATOM 803 O O . ARG A 1 102 ? 29.299 16.853 -6.097 1.00 45.88 102 ARG A O 1
ATOM 810 N N . PHE A 1 103 ? 27.345 17.778 -5.524 1.00 45.81 103 PHE A N 1
ATOM 811 C CA . PHE A 1 103 ? 26.759 17.669 -6.862 1.00 45.81 103 PHE A CA 1
ATOM 812 C C . PHE A 1 103 ? 27.274 18.831 -7.741 1.00 45.81 103 PHE A C 1
ATOM 814 O O . PHE A 1 103 ? 26.634 19.871 -7.796 1.00 45.81 103 PHE A O 1
ATOM 821 N N . ASN A 1 104 ? 28.470 18.692 -8.334 1.00 47.44 104 ASN A N 1
ATOM 822 C CA . ASN A 1 104 ? 29.037 19.626 -9.323 1.00 47.44 104 ASN A CA 1
ATOM 823 C C . ASN A 1 104 ? 29.968 18.886 -10.304 1.00 47.44 104 ASN A C 1
ATOM 825 O O . ASN A 1 104 ? 30.756 18.033 -9.882 1.00 47.44 104 ASN A O 1
ATOM 829 N N . ASP A 1 105 ? 29.919 19.274 -11.583 1.00 48.62 105 ASP A N 1
ATOM 830 C CA . ASP A 1 105 ? 30.543 18.581 -12.727 1.00 48.62 105 ASP A CA 1
ATOM 831 C C . ASP A 1 105 ? 32.073 18.401 -12.621 1.00 48.62 105 ASP A C 1
ATOM 833 O O . ASP A 1 105 ? 32.638 17.472 -13.189 1.00 48.62 105 ASP A O 1
ATOM 837 N N . GLY A 1 106 ? 32.759 19.218 -11.814 1.00 48.97 106 GLY A N 1
ATOM 838 C CA . GLY A 1 106 ? 34.213 19.128 -11.605 1.00 48.97 106 GLY A CA 1
ATOM 839 C C . GLY A 1 106 ? 34.696 17.915 -10.792 1.00 48.97 106 GLY A C 1
ATOM 840 O O . GLY A 1 106 ? 35.878 17.581 -10.841 1.00 48.97 106 GLY A O 1
ATOM 841 N N . ASN A 1 107 ? 33.811 17.226 -10.061 1.00 48.41 107 ASN A N 1
ATOM 842 C CA . ASN A 1 107 ? 34.173 16.015 -9.306 1.00 48.41 107 ASN A CA 1
ATOM 843 C C . ASN A 1 107 ? 34.080 14.723 -10.141 1.00 48.41 107 ASN A C 1
ATOM 845 O O . ASN A 1 107 ? 34.518 13.673 -9.667 1.00 48.41 107 ASN A O 1
ATOM 849 N N . LEU A 1 108 ? 33.539 14.790 -11.363 1.00 44.91 108 LEU A N 1
ATOM 850 C CA . LEU A 1 108 ? 33.436 13.647 -12.278 1.00 44.91 108 LEU A CA 1
ATOM 851 C C . LEU A 1 108 ? 34.810 13.252 -12.855 1.00 44.91 108 LEU A C 1
ATOM 853 O O . LEU A 1 108 ? 35.111 12.064 -12.959 1.00 44.91 108 LEU A O 1
ATOM 857 N N . ASP A 1 109 ? 35.689 14.223 -13.124 1.00 44.03 109 ASP A N 1
ATOM 858 C CA . ASP A 1 109 ? 37.017 13.978 -13.719 1.00 44.03 109 ASP A CA 1
ATOM 859 C C . ASP A 1 109 ? 38.089 13.547 -12.702 1.00 44.03 109 ASP A C 1
ATOM 861 O O . ASP A 1 109 ? 38.982 12.756 -13.016 1.00 44.03 109 ASP A O 1
ATOM 865 N N . GLN A 1 110 ? 38.000 13.996 -11.444 1.00 44.53 110 GLN A N 1
ATOM 866 C CA . GLN A 1 110 ? 38.928 13.562 -10.384 1.00 44.53 110 GLN A CA 1
ATOM 867 C C . GLN A 1 110 ? 38.724 12.095 -9.959 1.00 44.53 110 GLN A C 1
ATOM 869 O O . GLN A 1 110 ? 39.575 11.515 -9.280 1.00 44.53 110 GLN A O 1
ATOM 874 N N . TRP A 1 111 ? 37.615 11.477 -10.370 1.00 49.41 111 TRP A N 1
ATOM 875 C CA . TRP A 1 111 ? 37.173 10.156 -9.934 1.00 49.41 111 TRP A CA 1
ATOM 876 C C . TRP A 1 111 ? 37.908 8.981 -10.610 1.00 49.41 111 TRP A C 1
ATOM 878 O O . TRP A 1 111 ? 38.125 7.958 -9.958 1.00 49.41 111 TRP A O 1
ATOM 888 N N . GLN A 1 112 ? 38.392 9.117 -11.855 1.00 42.72 112 GLN A N 1
ATOM 889 C CA . GLN A 1 112 ? 39.061 8.015 -12.581 1.00 42.72 112 GLN A CA 1
ATOM 890 C C . GLN A 1 112 ? 40.394 7.539 -11.959 1.00 42.72 112 GLN A C 1
ATOM 892 O O . GLN A 1 112 ? 40.916 6.500 -12.357 1.00 42.72 112 GLN A O 1
ATOM 897 N N . ARG A 1 113 ? 40.975 8.271 -10.994 1.00 43.62 113 ARG A N 1
ATOM 898 C CA . ARG A 1 113 ? 42.374 8.072 -10.555 1.00 43.62 113 ARG A CA 1
ATOM 899 C C . ARG A 1 113 ? 42.558 7.616 -9.097 1.00 43.62 113 ARG A C 1
ATOM 901 O O . ARG A 1 113 ? 43.694 7.505 -8.644 1.00 43.62 113 ARG A O 1
ATOM 908 N N . GLY A 1 114 ? 41.482 7.349 -8.350 1.00 44.34 114 GLY A N 1
ATOM 909 C CA . GLY A 1 114 ? 41.539 7.117 -6.895 1.00 44.34 114 GLY A CA 1
ATOM 910 C C . GLY A 1 114 ? 41.235 5.692 -6.408 1.00 44.34 114 GLY A C 1
ATOM 911 O O . GLY A 1 114 ? 40.569 4.906 -7.079 1.00 44.34 114 GLY A O 1
ATOM 912 N N . ILE A 1 115 ? 41.667 5.401 -5.169 1.00 42.25 115 ILE A N 1
ATOM 913 C CA . ILE A 1 115 ? 41.516 4.135 -4.403 1.00 42.25 115 ILE A CA 1
ATOM 914 C C . ILE A 1 115 ? 40.068 3.593 -4.390 1.00 42.25 115 ILE A C 1
ATOM 916 O O . ILE A 1 115 ? 39.844 2.388 -4.273 1.00 42.25 115 ILE A O 1
ATOM 920 N N . THR A 1 116 ? 39.081 4.456 -4.613 1.00 42.25 116 THR A N 1
ATOM 921 C CA . THR A 1 116 ? 37.657 4.134 -4.743 1.00 42.25 116 THR A CA 1
ATOM 922 C C . THR A 1 116 ? 37.339 3.239 -5.955 1.00 42.25 116 THR A C 1
ATOM 924 O O . THR A 1 116 ? 36.455 2.390 -5.861 1.00 42.25 116 THR A O 1
ATOM 927 N N . GLY A 1 117 ? 38.098 3.320 -7.057 1.00 38.62 117 GLY A N 1
ATOM 928 C CA . GLY A 1 117 ? 37.906 2.477 -8.249 1.00 38.62 117 GLY A CA 1
ATOM 929 C C . GLY A 1 117 ? 38.053 0.970 -7.988 1.00 38.62 117 GLY A C 1
ATOM 930 O O . GLY A 1 117 ? 37.475 0.161 -8.707 1.00 38.62 117 GLY A O 1
ATOM 931 N N . ARG A 1 118 ? 38.751 0.572 -6.915 1.00 41.53 118 ARG A N 1
ATOM 932 C CA . ARG A 1 118 ? 38.911 -0.839 -6.517 1.00 41.53 118 ARG A CA 1
ATOM 933 C C . ARG A 1 118 ? 37.672 -1.412 -5.828 1.00 41.53 118 ARG A C 1
ATOM 935 O O . ARG A 1 118 ? 37.319 -2.558 -6.081 1.00 41.53 118 ARG A O 1
ATOM 942 N N . ILE A 1 119 ? 36.982 -0.608 -5.018 1.00 42.09 119 ILE A N 1
ATOM 943 C CA . ILE A 1 119 ? 35.706 -0.993 -4.390 1.00 42.09 119 ILE A CA 1
ATOM 944 C C . ILE A 1 119 ? 34.612 -1.085 -5.465 1.00 42.09 119 ILE A C 1
ATOM 946 O O . ILE A 1 119 ? 33.800 -2.003 -5.448 1.00 42.09 119 ILE A O 1
ATOM 950 N N . TYR A 1 120 ? 34.645 -0.201 -6.465 1.00 48.94 120 TYR A N 1
ATOM 951 C CA . TYR A 1 120 ? 33.702 -0.229 -7.587 1.00 48.94 120 TYR A CA 1
ATOM 952 C C . TYR A 1 120 ? 34.016 -1.305 -8.635 1.00 48.94 120 TYR A C 1
ATOM 954 O O . TYR A 1 120 ? 33.088 -1.896 -9.179 1.00 48.94 120 TYR A O 1
ATOM 962 N N . GLY A 1 121 ? 35.290 -1.644 -8.861 1.00 41.00 121 GLY A N 1
ATOM 963 C CA . GLY A 1 121 ? 35.678 -2.857 -9.587 1.00 41.00 121 GLY A CA 1
ATOM 964 C C . GLY A 1 121 ? 35.182 -4.124 -8.886 1.00 41.00 121 GLY A C 1
ATOM 965 O O . GLY A 1 121 ? 34.713 -5.041 -9.550 1.00 41.00 121 GLY A O 1
ATOM 966 N N . ALA A 1 122 ? 35.175 -4.139 -7.547 1.00 42.78 122 ALA A N 1
ATOM 967 C CA . ALA A 1 122 ? 34.586 -5.223 -6.770 1.00 42.78 122 ALA A CA 1
ATOM 968 C C . ALA A 1 122 ? 33.055 -5.270 -6.897 1.00 42.78 122 ALA A C 1
ATOM 970 O O . ALA A 1 122 ? 32.532 -6.352 -7.123 1.00 42.78 122 ALA A O 1
ATOM 971 N N . VAL A 1 123 ? 32.332 -4.142 -6.843 1.00 44.75 123 VAL A N 1
ATOM 972 C CA . VAL A 1 123 ? 30.870 -4.110 -7.079 1.00 44.75 123 VAL A CA 1
ATOM 973 C C . VAL A 1 123 ? 30.529 -4.515 -8.512 1.00 44.75 123 VAL A C 1
ATOM 975 O O . VAL A 1 123 ? 29.638 -5.324 -8.702 1.00 44.75 123 VAL A O 1
ATOM 978 N N . ARG A 1 124 ? 31.260 -4.038 -9.525 1.00 42.56 124 ARG A N 1
ATOM 979 C CA . ARG A 1 124 ? 31.061 -4.414 -10.934 1.00 42.56 124 ARG A CA 1
ATOM 980 C C . ARG A 1 124 ? 31.338 -5.900 -11.184 1.00 42.56 124 ARG A C 1
ATOM 982 O O . ARG A 1 124 ? 30.528 -6.557 -11.829 1.00 42.56 124 ARG A O 1
ATOM 989 N N . ASN A 1 125 ? 32.426 -6.437 -10.628 1.00 43.69 125 ASN A N 1
ATOM 990 C CA . ASN A 1 125 ? 32.728 -7.870 -10.691 1.00 43.69 125 ASN A CA 1
ATOM 991 C C . ASN A 1 125 ? 31.699 -8.690 -9.903 1.00 43.69 125 ASN A C 1
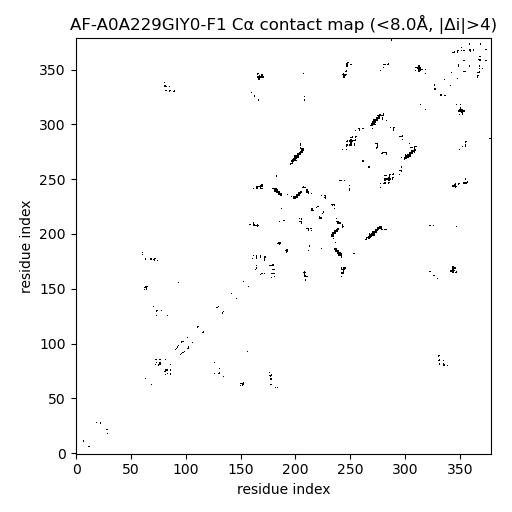ATOM 993 O O . ASN A 1 125 ? 31.289 -9.748 -10.359 1.00 43.69 125 ASN A O 1
ATOM 997 N N . THR A 1 126 ? 31.219 -8.178 -8.768 1.00 43.75 126 THR A N 1
ATOM 998 C CA . THR A 1 126 ? 30.153 -8.806 -7.976 1.00 43.75 126 THR A CA 1
ATOM 999 C C . THR A 1 126 ? 28.838 -8.798 -8.754 1.00 43.75 126 THR A C 1
ATOM 1001 O O . THR A 1 126 ? 28.230 -9.843 -8.875 1.00 43.75 126 THR A O 1
ATOM 1004 N N . MET A 1 127 ? 28.436 -7.696 -9.393 1.00 45.00 127 MET A N 1
ATOM 1005 C CA . MET A 1 127 ? 27.215 -7.608 -10.212 1.00 45.00 127 MET A CA 1
ATOM 1006 C C . MET A 1 127 ? 27.249 -8.550 -11.424 1.00 45.00 127 MET A C 1
ATOM 1008 O O . MET A 1 127 ? 26.220 -9.115 -11.774 1.00 45.00 127 MET A O 1
ATOM 1012 N N . GLN A 1 128 ? 28.423 -8.788 -12.020 1.00 45.09 128 GLN A N 1
ATOM 1013 C CA . GLN A 1 128 ? 28.591 -9.811 -13.064 1.00 45.09 128 GLN A CA 1
ATOM 1014 C C . GLN A 1 128 ? 28.556 -11.254 -12.517 1.00 45.09 128 GLN A C 1
ATOM 1016 O O . GLN A 1 128 ? 28.223 -12.174 -13.257 1.00 45.09 128 GLN A O 1
ATOM 1021 N N . LEU A 1 129 ? 28.853 -11.460 -11.228 1.00 42.22 129 LEU A N 1
ATOM 1022 C CA . LEU A 1 129 ? 28.790 -12.752 -10.524 1.00 42.22 129 LEU A CA 1
ATOM 1023 C C . LEU A 1 129 ? 27.434 -13.027 -9.830 1.00 42.22 129 LEU A C 1
ATOM 1025 O O . LEU A 1 129 ? 27.104 -14.183 -9.566 1.00 42.22 129 LEU A O 1
ATOM 1029 N N . VAL A 1 130 ? 26.644 -11.990 -9.525 1.00 49.19 130 VAL A N 1
ATOM 1030 C CA . VAL A 1 130 ? 25.404 -12.054 -8.719 1.00 49.19 130 VAL A CA 1
ATOM 1031 C C . VAL A 1 130 ? 24.236 -12.692 -9.472 1.00 49.19 130 VAL A C 1
ATOM 1033 O O . VAL A 1 130 ? 23.337 -13.223 -8.826 1.00 49.19 130 VAL A O 1
ATOM 1036 N N . GLY A 1 131 ? 24.289 -12.754 -10.804 1.00 42.19 131 GLY A N 1
ATOM 1037 C CA . GLY A 1 131 ? 23.187 -13.231 -11.639 1.00 42.19 131 GLY A CA 1
ATOM 1038 C C . GLY A 1 131 ? 22.767 -14.695 -11.460 1.00 42.19 131 GLY A C 1
ATOM 1039 O O . GLY A 1 131 ? 21.784 -15.078 -12.073 1.00 42.19 131 GLY A O 1
ATOM 1040 N N . ASN A 1 132 ? 23.457 -15.515 -10.650 1.00 42.41 132 ASN A N 1
ATOM 1041 C CA . ASN A 1 132 ? 22.980 -16.880 -10.365 1.00 42.41 132 ASN A CA 1
ATOM 1042 C C . ASN A 1 132 ? 23.366 -17.510 -9.008 1.00 42.41 132 ASN A C 1
ATOM 1044 O O . ASN A 1 132 ? 22.852 -18.582 -8.714 1.00 42.41 132 ASN A O 1
ATOM 1048 N N . ASN A 1 133 ? 24.239 -16.930 -8.163 1.00 44.94 133 ASN A N 1
ATOM 1049 C CA . ASN A 1 133 ? 24.789 -17.696 -7.016 1.00 44.94 133 ASN A CA 1
ATOM 1050 C C . ASN A 1 133 ? 24.961 -16.959 -5.666 1.00 44.94 133 ASN A C 1
ATOM 1052 O O . ASN A 1 133 ? 25.447 -17.565 -4.712 1.00 44.94 133 ASN A O 1
ATOM 1056 N N . ILE A 1 134 ? 24.571 -15.684 -5.518 1.00 45.69 134 ILE A N 1
ATOM 1057 C CA . ILE A 1 134 ? 24.921 -14.889 -4.311 1.00 45.69 134 ILE A CA 1
ATOM 1058 C C . ILE A 1 134 ? 23.752 -14.611 -3.347 1.00 45.69 134 ILE A C 1
ATOM 1060 O O . ILE A 1 134 ? 24.010 -14.329 -2.175 1.00 45.69 134 ILE A O 1
ATOM 1064 N N . ALA A 1 135 ? 22.489 -14.809 -3.745 1.00 45.56 135 ALA A N 1
ATOM 1065 C CA . ALA A 1 135 ? 21.358 -14.743 -2.801 1.00 45.56 135 ALA A CA 1
ATOM 1066 C C . ALA A 1 135 ? 21.555 -15.700 -1.599 1.00 45.56 135 ALA A C 1
ATOM 1068 O O . ALA A 1 135 ? 21.190 -15.395 -0.465 1.00 45.56 135 ALA A O 1
ATOM 1069 N N . VAL A 1 136 ? 22.240 -16.828 -1.825 1.00 44.59 136 VAL A N 1
ATOM 1070 C CA . VAL A 1 136 ? 22.636 -17.791 -0.785 1.00 44.59 136 VAL A CA 1
ATOM 1071 C C . VAL A 1 136 ? 23.800 -17.267 0.074 1.00 44.59 136 VAL A C 1
ATOM 1073 O O . VAL A 1 136 ? 23.764 -17.384 1.298 1.00 44.59 136 VAL A O 1
ATOM 1076 N N . GLY A 1 137 ? 24.812 -16.636 -0.530 1.00 44.50 137 GLY A N 1
ATOM 1077 C CA . GLY A 1 137 ? 26.010 -16.151 0.171 1.00 44.50 137 GLY A CA 1
ATOM 1078 C C . GLY A 1 137 ? 25.767 -14.944 1.088 1.00 44.50 137 GLY A C 1
ATOM 1079 O O . GLY A 1 137 ? 26.312 -14.889 2.190 1.00 44.50 137 GLY A O 1
ATOM 1080 N N . LEU A 1 138 ? 24.914 -13.998 0.676 1.00 46.53 138 LEU A N 1
ATOM 1081 C CA . LEU A 1 138 ? 24.572 -12.814 1.480 1.00 46.53 138 LEU A CA 1
ATOM 1082 C C . LEU A 1 138 ? 23.616 -13.142 2.640 1.00 46.53 138 LEU A C 1
ATOM 1084 O O . LEU A 1 138 ? 23.793 -12.613 3.740 1.00 46.53 138 LEU A O 1
ATOM 1088 N N . ARG A 1 139 ? 22.672 -14.077 2.450 1.00 49.16 139 ARG A N 1
ATOM 1089 C CA . ARG A 1 139 ? 21.809 -14.585 3.536 1.00 49.16 139 ARG A CA 1
ATOM 1090 C C . ARG A 1 139 ? 22.612 -15.327 4.611 1.00 49.16 139 ARG A C 1
ATOM 1092 O O . ARG A 1 139 ? 22.360 -15.140 5.800 1.00 49.16 139 ARG A O 1
ATOM 1099 N N . LEU A 1 140 ? 23.632 -16.096 4.216 1.00 43.44 140 LEU A N 1
ATOM 1100 C CA . LEU A 1 140 ? 24.570 -16.732 5.150 1.00 43.44 140 LEU A CA 1
ATOM 1101 C C . LEU A 1 140 ? 25.410 -15.708 5.929 1.00 43.44 140 LEU A C 1
ATOM 1103 O O . LEU A 1 140 ? 25.623 -15.883 7.127 1.00 43.44 140 LEU A O 1
ATOM 1107 N N . TYR A 1 141 ? 25.838 -14.618 5.289 1.00 44.06 141 TYR A N 1
ATOM 1108 C CA . TYR A 1 141 ? 26.591 -13.553 5.956 1.00 44.06 141 TYR A CA 1
ATOM 1109 C C . TYR A 1 141 ? 25.752 -12.802 7.009 1.00 44.06 141 TYR A C 1
ATOM 1111 O O . TYR A 1 141 ? 26.237 -12.548 8.114 1.00 44.06 141 TYR A O 1
ATOM 1119 N N . ASN A 1 142 ? 24.477 -12.514 6.714 1.00 47.50 142 ASN A N 1
ATOM 1120 C CA . ASN A 1 142 ? 23.559 -11.863 7.659 1.00 47.50 142 ASN A CA 1
ATOM 1121 C C . ASN A 1 142 ? 23.208 -12.739 8.876 1.00 47.50 142 ASN A C 1
ATOM 1123 O O . ASN A 1 142 ? 23.005 -12.202 9.961 1.00 47.50 142 ASN A O 1
ATOM 1127 N N . ASN A 1 143 ? 23.194 -14.069 8.741 1.00 48.84 143 ASN A N 1
ATOM 1128 C CA . ASN A 1 143 ? 22.940 -14.972 9.872 1.00 48.84 143 ASN A CA 1
ATOM 1129 C C . ASN A 1 143 ? 24.118 -15.072 10.863 1.00 48.84 143 ASN A C 1
ATOM 1131 O O . ASN A 1 143 ? 23.920 -15.478 12.007 1.00 48.84 143 ASN A O 1
ATOM 1135 N N . ILE A 1 144 ? 25.338 -14.701 10.455 1.00 44.84 144 ILE A N 1
ATOM 1136 C CA . ILE A 1 144 ? 26.560 -14.858 11.268 1.00 44.84 144 ILE A CA 1
ATOM 1137 C C . ILE A 1 144 ? 26.896 -13.584 12.067 1.00 44.84 144 ILE A C 1
ATOM 1139 O O . ILE A 1 144 ? 27.547 -13.653 13.112 1.00 44.84 144 ILE A O 1
ATOM 1143 N N . LEU A 1 145 ? 26.419 -12.411 11.641 1.00 40.78 145 LEU A N 1
ATOM 1144 C CA . LEU A 1 145 ? 26.630 -11.148 12.349 1.00 40.78 145 LEU A CA 1
ATOM 1145 C C . LEU A 1 145 ? 25.322 -10.674 12.986 1.00 40.78 145 LEU A C 1
ATOM 1147 O O . LEU A 1 145 ? 24.370 -10.348 12.289 1.00 40.78 145 LEU A O 1
ATOM 1151 N N . LYS A 1 146 ? 25.309 -10.617 14.329 1.00 39.03 146 LYS A N 1
ATOM 1152 C CA . LYS A 1 146 ? 24.233 -10.073 15.188 1.00 39.03 146 LYS A CA 1
ATOM 1153 C C . LYS A 1 146 ? 23.435 -8.965 14.479 1.00 39.03 146 LYS A C 1
ATOM 1155 O O . LYS A 1 146 ? 24.076 -8.036 13.976 1.00 39.03 146 LYS A O 1
ATOM 1160 N N . PRO A 1 147 ? 22.087 -8.971 14.519 1.00 41.88 147 PRO A N 1
ATOM 1161 C CA . PRO A 1 147 ? 21.286 -7.975 13.823 1.00 41.88 147 PRO A CA 1
ATOM 1162 C C . PRO A 1 147 ? 21.560 -6.601 14.442 1.00 41.88 147 PRO A C 1
ATOM 1164 O O . PRO A 1 147 ? 21.016 -6.230 15.484 1.00 41.88 147 PRO A O 1
ATOM 1167 N N . LYS A 1 148 ? 22.453 -5.823 13.822 1.00 41.22 148 LYS A N 1
ATOM 1168 C CA . LYS A 1 148 ? 22.522 -4.383 14.064 1.00 41.22 148 LYS A CA 1
ATOM 1169 C C . LYS A 1 148 ? 21.146 -3.842 13.695 1.00 41.22 148 LYS A C 1
ATOM 1171 O O . LYS A 1 148 ? 20.673 -4.150 12.606 1.00 41.22 148 LYS A O 1
ATOM 1176 N N . LYS A 1 149 ? 20.519 -3.080 14.608 1.00 44.25 149 LYS A N 1
ATOM 1177 C CA . LYS A 1 149 ? 19.213 -2.415 14.419 1.00 44.25 149 LYS A CA 1
ATOM 1178 C C . LYS A 1 149 ? 19.047 -2.035 12.948 1.00 44.25 149 LYS A C 1
ATOM 1180 O O . LYS A 1 149 ? 19.806 -1.187 12.476 1.00 44.25 149 LYS A O 1
ATOM 1185 N N . VAL A 1 150 ? 18.125 -2.699 12.244 1.00 51.78 150 VAL A N 1
ATOM 1186 C CA . VAL A 1 150 ? 17.881 -2.469 10.816 1.00 51.78 150 VAL A CA 1
ATOM 1187 C C . VAL A 1 150 ? 17.595 -0.984 10.653 1.00 51.78 150 VAL A C 1
ATOM 1189 O O . VAL A 1 150 ? 16.578 -0.480 11.134 1.00 51.78 150 VAL A O 1
ATOM 1192 N N . GLN A 1 151 ? 18.547 -0.251 10.077 1.00 51.56 151 GLN A N 1
ATOM 1193 C CA . GLN A 1 151 ? 18.366 1.177 9.894 1.00 51.56 151 GLN A CA 1
ATOM 1194 C C . GLN A 1 151 ? 17.350 1.384 8.776 1.00 51.56 151 GLN A C 1
ATOM 1196 O O . GLN A 1 151 ? 17.466 0.758 7.719 1.00 51.56 151 GLN A O 1
ATOM 1201 N N . PRO A 1 152 ? 16.352 2.252 8.983 1.00 61.72 152 PRO A N 1
ATOM 1202 C CA . PRO A 1 152 ? 15.378 2.525 7.954 1.00 61.72 152 PRO A CA 1
ATOM 1203 C C . PRO A 1 152 ? 16.071 3.076 6.698 1.00 61.72 152 PRO A C 1
ATOM 1205 O O . PRO A 1 152 ? 16.869 4.004 6.806 1.00 61.72 152 PRO A O 1
ATOM 1208 N N . LEU A 1 153 ? 15.712 2.568 5.504 1.00 68.81 153 LEU A N 1
ATOM 1209 C CA . LEU A 1 153 ? 16.165 3.160 4.235 1.00 68.81 153 LEU A CA 1
ATOM 1210 C C . LEU A 1 153 ? 16.007 4.695 4.246 1.00 68.81 153 LEU A C 1
ATOM 1212 O O . LEU A 1 153 ? 14.961 5.186 4.694 1.00 68.81 153 LEU A O 1
ATOM 1216 N N . PRO A 1 154 ? 16.965 5.455 3.687 1.00 72.06 154 PRO A N 1
ATOM 1217 C CA . PRO A 1 154 ? 16.796 6.879 3.430 1.00 72.06 154 PRO A CA 1
ATOM 1218 C C . PRO A 1 154 ? 15.503 7.175 2.656 1.00 72.06 154 PRO A C 1
ATOM 1220 O O . PRO A 1 154 ? 15.087 6.399 1.791 1.00 72.06 154 PRO A O 1
ATOM 1223 N N . LYS A 1 155 ? 14.875 8.330 2.924 1.00 74.88 155 LYS A N 1
ATOM 1224 C CA . LYS A 1 155 ? 13.572 8.718 2.338 1.00 74.88 155 LYS A CA 1
ATOM 1225 C C . LYS A 1 155 ? 13.534 8.619 0.805 1.00 74.88 155 LYS A C 1
ATOM 1227 O O . LYS A 1 155 ? 12.513 8.223 0.248 1.00 74.88 155 LYS A O 1
ATOM 1232 N N . ASN A 1 156 ? 14.634 8.956 0.130 1.00 72.19 156 ASN A N 1
ATOM 1233 C CA . ASN A 1 156 ? 14.726 8.913 -1.332 1.00 72.19 156 ASN A CA 1
ATOM 1234 C C . ASN A 1 156 ? 14.688 7.480 -1.867 1.00 72.19 156 ASN A C 1
ATOM 1236 O O . ASN A 1 156 ? 13.932 7.197 -2.793 1.00 72.19 156 ASN A O 1
ATOM 1240 N N . LEU A 1 157 ? 15.439 6.572 -1.234 1.00 80.75 157 LEU A N 1
ATOM 1241 C CA . LEU A 1 157 ? 15.449 5.162 -1.610 1.00 80.75 157 LEU A CA 1
ATOM 1242 C C . LEU A 1 157 ? 14.075 4.532 -1.361 1.00 80.75 157 LEU A C 1
ATOM 1244 O O . LEU A 1 157 ? 13.553 3.854 -2.235 1.00 80.75 157 LEU A O 1
ATOM 1248 N N . ARG A 1 158 ? 13.418 4.849 -0.235 1.00 81.75 158 ARG A N 1
ATOM 1249 C CA . ARG A 1 158 ? 12.028 4.414 0.021 1.00 81.75 158 ARG A CA 1
ATOM 1250 C C . ARG A 1 158 ? 11.066 4.878 -1.067 1.00 81.75 158 ARG A C 1
ATOM 1252 O O . ARG A 1 158 ? 10.260 4.092 -1.549 1.00 81.75 158 ARG A O 1
ATOM 1259 N N . ARG A 1 159 ? 11.150 6.153 -1.466 1.00 83.62 159 ARG A N 1
ATOM 1260 C CA . ARG A 1 159 ? 10.317 6.701 -2.545 1.00 83.62 159 ARG A CA 1
ATOM 1261 C C . ARG A 1 159 ? 10.526 5.924 -3.840 1.00 83.62 159 ARG A C 1
ATOM 1263 O O . ARG A 1 159 ? 9.552 5.590 -4.501 1.00 83.62 159 ARG A O 1
ATOM 1270 N N . MET A 1 160 ? 11.774 5.626 -4.173 1.00 85.94 160 MET A N 1
ATOM 1271 C CA . MET A 1 160 ? 12.117 4.830 -5.343 1.00 85.94 160 MET A CA 1
ATOM 1272 C C . MET A 1 160 ? 11.543 3.409 -5.264 1.00 85.94 160 MET A C 1
ATOM 1274 O O . MET A 1 160 ? 10.901 2.981 -6.218 1.00 85.94 160 MET A O 1
ATOM 1278 N N . VAL A 1 161 ? 11.671 2.722 -4.123 1.00 89.62 161 VAL A N 1
ATOM 1279 C CA . VAL A 1 161 ? 11.042 1.406 -3.907 1.00 89.62 161 VAL A CA 1
ATOM 1280 C C . VAL A 1 161 ? 9.532 1.467 -4.139 1.00 89.62 161 VAL A C 1
ATOM 1282 O O . VAL A 1 161 ? 8.989 0.622 -4.844 1.00 89.62 161 VAL A O 1
ATOM 1285 N N . ASN A 1 162 ? 8.845 2.486 -3.619 1.00 90.88 162 ASN A N 1
ATOM 1286 C CA . ASN A 1 162 ? 7.398 2.626 -3.810 1.00 90.88 162 ASN A CA 1
ATOM 1287 C C . ASN A 1 162 ? 7.014 2.849 -5.279 1.00 90.88 162 ASN A C 1
ATOM 1289 O O . ASN A 1 162 ? 5.997 2.328 -5.732 1.00 90.88 162 ASN A O 1
ATOM 1293 N N . ILE A 1 163 ? 7.816 3.613 -6.028 1.00 90.50 163 ILE A N 1
ATOM 1294 C CA . ILE A 1 163 ? 7.600 3.816 -7.466 1.00 90.50 163 ILE A CA 1
ATOM 1295 C C . ILE A 1 163 ? 7.778 2.487 -8.206 1.00 90.50 163 ILE A C 1
ATOM 1297 O O . ILE A 1 163 ? 6.900 2.119 -8.978 1.00 90.50 163 ILE A O 1
ATOM 1301 N N . LEU A 1 164 ? 8.846 1.733 -7.919 1.00 90.31 164 LEU A N 1
ATOM 1302 C CA . LEU A 1 164 ? 9.060 0.402 -8.501 1.00 90.31 164 LEU A CA 1
ATOM 1303 C C . LEU A 1 164 ? 7.896 -0.545 -8.182 1.00 90.31 164 LEU A C 1
ATOM 1305 O O . LEU A 1 164 ? 7.365 -1.192 -9.079 1.00 90.31 164 LEU A O 1
ATOM 1309 N N . ASN A 1 165 ? 7.419 -0.560 -6.936 1.00 92.75 165 ASN A N 1
ATOM 1310 C CA . ASN A 1 165 ? 6.256 -1.359 -6.556 1.00 92.75 165 ASN A CA 1
ATOM 1311 C C . ASN A 1 165 ? 4.983 -0.912 -7.279 1.00 92.75 165 ASN A C 1
ATOM 1313 O O . ASN A 1 165 ? 4.183 -1.749 -7.659 1.00 92.75 165 ASN A O 1
ATOM 1317 N N . GLY A 1 166 ? 4.762 0.378 -7.522 1.00 91.62 166 GLY A N 1
ATOM 1318 C CA . GLY A 1 166 ? 3.606 0.810 -8.314 1.00 91.62 166 GLY A CA 1
ATOM 1319 C C . GLY A 1 166 ? 3.698 0.424 -9.789 1.00 91.62 166 GLY A C 1
ATOM 1320 O O . GLY A 1 166 ? 2.702 0.006 -10.373 1.00 91.62 166 GLY A O 1
ATOM 1321 N N . VAL A 1 167 ? 4.885 0.522 -10.380 1.00 89.06 167 VAL A N 1
ATOM 1322 C CA . VAL A 1 167 ? 5.111 0.313 -11.817 1.00 89.06 167 VAL A CA 1
ATOM 1323 C C . VAL A 1 167 ? 5.188 -1.170 -12.193 1.00 89.06 167 VAL A C 1
ATOM 1325 O O . VAL A 1 167 ? 4.679 -1.558 -13.240 1.00 89.06 167 VAL A O 1
ATOM 1328 N N . MET A 1 168 ? 5.783 -2.001 -11.335 1.00 88.00 168 MET A N 1
ATOM 1329 C CA . MET A 1 168 ? 6.082 -3.414 -11.615 1.00 88.00 168 MET A CA 1
ATOM 1330 C C . MET A 1 168 ? 5.941 -4.321 -10.382 1.00 88.00 168 MET A C 1
ATOM 1332 O O . MET A 1 168 ? 6.567 -5.373 -10.298 1.00 88.00 168 MET A O 1
ATOM 1336 N N . GLY A 1 169 ? 5.175 -3.915 -9.370 1.00 90.50 169 GLY A N 1
ATOM 1337 C CA . GLY A 1 169 ? 5.156 -4.619 -8.088 1.00 90.50 169 GLY A CA 1
ATOM 1338 C C . GLY A 1 169 ? 4.606 -6.041 -8.119 1.00 90.50 169 GLY A C 1
ATOM 1339 O O . GLY A 1 169 ? 5.024 -6.844 -7.296 1.00 90.50 169 GLY A O 1
ATOM 1340 N N . ASP A 1 170 ? 3.724 -6.376 -9.058 1.00 87.62 170 ASP A N 1
ATOM 1341 C CA . ASP A 1 170 ? 3.306 -7.758 -9.320 1.00 87.62 170 ASP A CA 1
ATOM 1342 C C . ASP A 1 170 ? 4.475 -8.612 -9.828 1.00 87.62 170 ASP A C 1
ATOM 1344 O O . ASP A 1 170 ? 4.671 -9.732 -9.374 1.00 87.62 170 ASP A O 1
ATOM 1348 N N . HIS A 1 171 ? 5.309 -8.054 -10.703 1.00 87.62 171 HIS A N 1
ATOM 1349 C CA . HIS A 1 171 ? 6.517 -8.719 -11.174 1.00 87.62 171 HIS A CA 1
ATOM 1350 C C . HIS A 1 171 ? 7.558 -8.895 -10.060 1.00 87.62 171 HIS A C 1
ATOM 1352 O O . HIS A 1 171 ? 8.174 -9.953 -9.986 1.00 87.62 171 HIS A O 1
ATOM 1358 N N . LEU A 1 172 ? 7.730 -7.897 -9.180 1.00 89.69 172 LEU A N 1
ATOM 1359 C CA . LEU A 1 172 ? 8.605 -8.019 -8.005 1.00 89.69 172 LEU A CA 1
ATOM 1360 C C . LEU A 1 172 ? 8.162 -9.173 -7.096 1.00 89.69 172 LEU A C 1
ATOM 1362 O O . LEU A 1 172 ? 9.003 -9.930 -6.630 1.00 89.69 172 LEU A O 1
ATOM 1366 N N . VAL A 1 173 ? 6.852 -9.313 -6.871 1.00 89.81 173 VAL A N 1
ATOM 1367 C CA . VAL A 1 173 ? 6.287 -10.395 -6.050 1.00 89.81 173 VAL A CA 1
ATOM 1368 C C . VAL A 1 173 ? 6.486 -11.753 -6.719 1.00 89.81 173 VAL A C 1
ATOM 1370 O O . VAL A 1 173 ? 6.987 -12.663 -6.075 1.00 89.81 173 VAL A O 1
ATOM 1373 N N . ASN A 1 174 ? 6.178 -11.878 -8.012 1.00 86.69 174 ASN A N 1
ATOM 1374 C CA . ASN A 1 174 ? 6.284 -13.150 -8.739 1.00 86.69 174 ASN A CA 1
ATOM 1375 C C . ASN A 1 174 ? 7.715 -13.709 -8.831 1.00 86.69 174 ASN A C 1
ATOM 1377 O O . ASN A 1 174 ? 7.884 -14.874 -9.174 1.00 86.69 174 ASN A O 1
ATOM 1381 N N . HIS A 1 175 ? 8.730 -12.881 -8.580 1.00 83.44 175 HIS A N 1
ATOM 1382 C CA . HIS A 1 175 ? 10.141 -13.268 -8.634 1.00 83.44 175 HIS A CA 1
ATOM 1383 C C . HIS A 1 175 ? 10.826 -13.213 -7.266 1.00 83.44 175 HIS A C 1
ATOM 1385 O O . HIS A 1 175 ? 12.053 -13.164 -7.211 1.00 83.44 175 HIS A O 1
ATOM 1391 N N . ASP A 1 176 ? 10.052 -13.162 -6.175 1.00 84.81 176 ASP A N 1
ATOM 1392 C CA . ASP A 1 176 ? 10.565 -13.092 -4.802 1.00 84.81 176 ASP A CA 1
ATOM 1393 C C . ASP A 1 176 ? 11.608 -11.977 -4.606 1.00 84.81 176 ASP A C 1
ATOM 1395 O O . ASP A 1 176 ? 12.589 -12.110 -3.864 1.00 84.81 176 ASP A O 1
ATOM 1399 N N . ASN A 1 177 ? 11.413 -10.853 -5.303 1.00 85.94 177 ASN A N 1
ATOM 1400 C CA . ASN A 1 177 ? 12.361 -9.756 -5.271 1.00 85.94 177 ASN A CA 1
ATOM 1401 C C . ASN A 1 177 ? 12.280 -9.047 -3.912 1.00 85.94 177 ASN A C 1
ATOM 1403 O O . ASN A 1 177 ? 11.188 -8.654 -3.495 1.00 85.94 177 ASN A O 1
ATOM 1407 N N . PRO A 1 178 ? 13.410 -8.785 -3.235 1.00 87.19 178 PRO A N 1
ATOM 1408 C CA . PRO A 1 178 ? 13.414 -8.187 -1.899 1.00 87.19 178 PRO A CA 1
ATOM 1409 C C . PRO A 1 178 ? 12.911 -6.730 -1.864 1.00 87.19 178 PRO A C 1
ATOM 1411 O O . PRO A 1 178 ? 12.679 -6.178 -0.789 1.00 87.19 178 PRO A O 1
ATOM 1414 N N . LEU A 1 179 ? 12.702 -6.087 -3.023 1.00 90.06 179 LEU A N 1
ATOM 1415 C CA . LEU A 1 179 ? 12.010 -4.797 -3.115 1.00 90.06 179 LEU A CA 1
ATOM 1416 C C . LEU A 1 179 ? 10.487 -4.919 -3.040 1.00 90.06 179 LEU A C 1
ATOM 1418 O O . LEU A 1 179 ? 9.827 -3.885 -2.915 1.00 90.06 179 LEU A O 1
ATOM 1422 N N . ALA A 1 180 ? 9.915 -6.119 -3.155 1.00 91.75 180 ALA A N 1
ATOM 1423 C CA . ALA A 1 180 ? 8.479 -6.335 -3.060 1.00 91.75 180 ALA A CA 1
ATOM 1424 C C . ALA A 1 180 ? 7.982 -5.939 -1.664 1.00 91.75 180 ALA A C 1
ATOM 1426 O O . ALA A 1 180 ? 8.360 -6.511 -0.645 1.00 91.75 180 ALA A O 1
ATOM 1427 N N . VAL A 1 181 ? 7.129 -4.920 -1.611 1.00 91.75 181 VAL A N 1
ATOM 1428 C CA . VAL A 1 181 ? 6.638 -4.370 -0.348 1.00 91.75 181 VAL A CA 1
ATOM 1429 C C . VAL A 1 181 ? 5.538 -5.255 0.237 1.00 91.75 181 VAL A C 1
ATOM 1431 O O . VAL A 1 181 ? 4.514 -5.497 -0.401 1.00 91.75 181 VAL A O 1
ATOM 1434 N N . SER A 1 182 ? 5.700 -5.658 1.495 1.00 90.56 182 SER A N 1
ATOM 1435 C CA . SER A 1 182 ? 4.662 -6.373 2.243 1.00 90.56 182 SER A CA 1
ATOM 1436 C C . SER A 1 182 ? 3.531 -5.452 2.703 1.00 90.56 182 SER A C 1
ATOM 1438 O O . SER A 1 182 ? 3.726 -4.253 2.950 1.00 90.56 182 SER A O 1
ATOM 1440 N N . MET A 1 183 ? 2.337 -6.031 2.849 1.00 95.50 183 MET A N 1
ATOM 1441 C CA . MET A 1 183 ? 1.205 -5.342 3.457 1.00 95.50 183 MET A CA 1
ATOM 1442 C C . MET A 1 183 ? 1.387 -5.253 4.971 1.00 95.50 183 MET A C 1
ATOM 1444 O O . MET A 1 183 ? 1.598 -6.263 5.637 1.00 95.50 183 MET A O 1
ATOM 1448 N N . THR A 1 184 ? 1.345 -4.048 5.536 1.00 94.25 184 THR A N 1
ATOM 1449 C CA . THR A 1 184 ? 1.605 -3.836 6.968 1.00 94.25 184 THR A CA 1
ATOM 1450 C C . THR A 1 184 ? 0.924 -2.565 7.464 1.00 94.25 184 THR A C 1
ATOM 1452 O O . THR A 1 184 ? 0.861 -1.571 6.738 1.00 94.25 184 THR A O 1
ATOM 1455 N N . LEU A 1 185 ? 0.437 -2.586 8.705 1.00 96.25 185 LEU A N 1
ATOM 1456 C CA . LEU A 1 185 ? -0.112 -1.417 9.391 1.00 96.25 185 LEU A CA 1
ATOM 1457 C C . LEU A 1 185 ? 0.970 -0.731 10.226 1.00 96.25 185 LEU A C 1
ATOM 1459 O O . LEU A 1 185 ? 1.734 -1.390 10.930 1.00 96.25 185 LEU A O 1
ATOM 1463 N N . TYR A 1 186 ? 1.010 0.595 10.157 1.00 93.25 186 TYR A N 1
ATOM 1464 C CA . TYR A 1 186 ? 1.922 1.433 10.929 1.00 93.25 186 TYR A CA 1
ATOM 1465 C C . TYR A 1 186 ? 1.154 2.355 11.864 1.00 93.25 186 TYR A C 1
ATOM 1467 O O . TYR A 1 186 ? 0.052 2.797 11.534 1.00 93.25 186 TYR A O 1
ATOM 1475 N N . ASP A 1 187 ? 1.763 2.683 12.997 1.00 92.44 187 ASP A N 1
ATOM 1476 C CA . ASP A 1 187 ? 1.271 3.700 13.917 1.00 92.44 187 ASP A CA 1
ATOM 1477 C C . ASP A 1 187 ? 1.670 5.121 13.462 1.00 92.44 187 ASP A C 1
ATOM 1479 O O . ASP A 1 187 ? 2.383 5.335 12.475 1.00 92.44 187 ASP A O 1
ATOM 1483 N N . LYS A 1 188 ? 1.236 6.130 14.224 1.00 87.94 188 LYS A N 1
ATOM 1484 C CA . LYS A 1 188 ? 1.586 7.543 13.988 1.00 87.94 188 LYS A CA 1
ATOM 1485 C C . LYS A 1 188 ? 3.087 7.849 14.055 1.00 87.94 188 LYS A C 1
ATOM 1487 O O . LYS A 1 188 ? 3.513 8.877 13.538 1.00 87.94 188 LYS A O 1
ATOM 1492 N N . ASN A 1 189 ? 3.877 6.987 14.686 1.00 87.31 189 ASN A N 1
ATOM 1493 C CA . ASN A 1 189 ? 5.316 7.152 14.856 1.00 87.31 189 ASN A CA 1
ATOM 1494 C C . ASN A 1 189 ? 6.120 6.386 13.787 1.00 87.31 189 ASN A C 1
ATOM 1496 O O . ASN A 1 189 ? 7.350 6.403 13.831 1.00 87.31 189 ASN A O 1
ATOM 1500 N N . ASN A 1 190 ? 5.450 5.761 12.808 1.00 86.06 190 ASN A N 1
ATOM 1501 C CA . ASN A 1 190 ? 6.032 4.884 11.785 1.00 86.06 190 ASN A CA 1
ATOM 1502 C C . ASN A 1 190 ? 6.649 3.594 12.329 1.00 86.06 190 ASN A C 1
ATOM 1504 O O . ASN A 1 190 ? 7.518 3.002 11.680 1.00 86.06 190 ASN A O 1
ATOM 1508 N N . TYR A 1 191 ? 6.197 3.137 13.491 1.00 88.56 191 TYR A N 1
ATOM 1509 C CA . TYR A 1 191 ? 6.454 1.776 13.926 1.00 88.56 191 TYR A CA 1
ATOM 1510 C C . TYR A 1 191 ? 5.389 0.857 13.356 1.00 88.56 191 TYR A C 1
ATOM 1512 O O . TYR A 1 191 ? 4.245 1.256 13.143 1.00 88.56 191 TYR A O 1
ATOM 1520 N N . VAL A 1 192 ? 5.782 -0.384 13.093 1.00 90.19 192 VAL A N 1
ATOM 1521 C CA . VAL A 1 192 ? 4.824 -1.442 12.779 1.00 90.19 192 VAL A CA 1
ATOM 1522 C C . VAL A 1 192 ? 3.865 -1.556 13.952 1.00 90.19 192 VAL A C 1
ATOM 1524 O O . VAL A 1 192 ? 4.302 -1.604 15.103 1.00 90.19 192 VAL A O 1
ATOM 1527 N N . GLN A 1 193 ? 2.570 -1.571 13.662 1.00 92.75 193 GLN A N 1
ATOM 1528 C CA . GLN A 1 193 ? 1.557 -1.677 14.694 1.00 92.75 193 GLN A CA 1
ATOM 1529 C C . GLN A 1 193 ? 1.671 -3.037 15.391 1.00 92.75 193 GLN A C 1
ATOM 1531 O O . GLN A 1 193 ? 1.418 -4.073 14.785 1.00 92.75 193 GLN A O 1
ATOM 1536 N N . SER A 1 194 ? 2.032 -3.014 16.673 1.00 88.56 194 SER A N 1
ATOM 1537 C CA . SER A 1 194 ? 2.102 -4.200 17.541 1.00 88.56 194 SER A CA 1
ATOM 1538 C C . SER A 1 194 ? 1.548 -3.951 18.948 1.00 88.56 194 SER A C 1
ATOM 1540 O O . SER A 1 194 ? 1.588 -4.839 19.793 1.00 88.56 194 SER A O 1
ATOM 1542 N N . GLY A 1 195 ? 1.113 -2.721 19.239 1.00 86.94 195 GLY A N 1
ATOM 1543 C CA . GLY A 1 195 ? 0.511 -2.370 20.523 1.00 86.94 195 GLY A CA 1
ATOM 1544 C C . GLY A 1 195 ? -0.958 -2.777 20.586 1.00 86.94 195 GLY A C 1
ATOM 1545 O O . GLY A 1 195 ? -1.610 -2.893 19.548 1.00 86.94 195 GLY A O 1
ATOM 1546 N N . ALA A 1 196 ? -1.477 -2.936 21.803 1.00 92.69 196 ALA A N 1
ATOM 1547 C CA . ALA A 1 196 ? -2.902 -3.151 22.018 1.00 92.69 196 ALA A CA 1
ATOM 1548 C C . ALA A 1 196 ? -3.718 -1.949 21.512 1.00 92.69 196 ALA A C 1
ATOM 1550 O O . ALA A 1 196 ? -3.330 -0.790 21.695 1.00 92.69 196 ALA A O 1
ATOM 1551 N N . LEU A 1 197 ? -4.853 -2.235 20.886 1.00 96.12 197 LEU A N 1
ATOM 1552 C CA . LEU A 1 197 ? -5.794 -1.271 20.334 1.00 96.12 197 LEU A CA 1
ATOM 1553 C C . LEU A 1 197 ? -7.162 -1.448 20.989 1.00 96.12 197 LEU A C 1
ATOM 1555 O O . LEU A 1 197 ? -7.555 -2.546 21.364 1.00 96.12 197 LEU A O 1
ATOM 1559 N N . SER A 1 198 ? -7.908 -0.358 21.105 1.00 95.88 198 SER A N 1
ATOM 1560 C CA . SER A 1 198 ? -9.279 -0.377 21.611 1.00 95.88 198 SER A CA 1
ATOM 1561 C C . SER A 1 198 ? -10.082 0.775 21.019 1.00 95.88 198 SER A C 1
ATOM 1563 O O . SER A 1 198 ? -9.524 1.722 20.454 1.00 95.88 198 SER A O 1
ATOM 1565 N N . GLY A 1 199 ? -11.406 0.694 21.142 1.00 96.06 199 GLY A N 1
ATOM 1566 C CA . GLY A 1 199 ? -12.305 1.751 20.702 1.00 96.06 199 GLY A CA 1
ATOM 1567 C C . GLY A 1 199 ? -12.344 1.887 19.182 1.00 96.06 199 GLY A C 1
ATOM 1568 O O . GLY A 1 199 ? -12.535 0.904 18.463 1.00 96.06 199 GLY A O 1
ATOM 1569 N N . ARG A 1 200 ? -12.191 3.120 18.694 1.00 97.12 200 ARG A N 1
ATOM 1570 C CA . ARG A 1 200 ? -12.299 3.454 17.272 1.00 97.12 200 ARG A CA 1
ATOM 1571 C C . ARG A 1 200 ? -10.929 3.433 16.599 1.00 97.12 200 ARG A C 1
ATOM 1573 O O . ARG A 1 200 ? -10.016 4.142 17.018 1.00 97.12 200 ARG A O 1
ATOM 1580 N N . VAL A 1 201 ? -10.795 2.675 15.516 1.00 98.12 201 VAL A N 1
ATOM 1581 C CA . VAL A 1 201 ? -9.578 2.607 14.695 1.00 98.12 201 VAL A CA 1
ATOM 1582 C C . VAL A 1 201 ? -9.860 3.167 13.305 1.00 98.12 201 VAL A C 1
ATOM 1584 O O . VAL A 1 201 ? -10.820 2.778 12.651 1.00 98.12 201 VAL A O 1
ATOM 1587 N N . ILE A 1 202 ? -9.017 4.080 12.832 1.00 98.38 202 ILE A N 1
ATOM 1588 C CA . ILE A 1 202 ? -9.113 4.686 11.501 1.00 98.38 202 ILE A CA 1
ATOM 1589 C C . ILE A 1 202 ? -7.902 4.238 10.689 1.00 98.38 202 ILE A C 1
ATOM 1591 O O . ILE A 1 202 ? -6.771 4.491 11.096 1.00 98.38 202 ILE A O 1
ATOM 1595 N N . VAL A 1 203 ? -8.112 3.611 9.533 1.00 98.50 203 VAL A N 1
ATOM 1596 C CA . VAL A 1 203 ? -7.026 3.116 8.677 1.00 98.50 203 VAL A CA 1
ATOM 1597 C C . VAL A 1 203 ? -6.908 3.957 7.408 1.00 98.50 203 VAL A C 1
ATOM 1599 O O . VAL A 1 203 ? -7.825 4.005 6.584 1.00 98.50 203 VAL A O 1
ATOM 1602 N N . LEU A 1 204 ? -5.756 4.607 7.228 1.00 98.44 204 LEU A N 1
ATOM 1603 C CA . LEU A 1 204 ? -5.439 5.413 6.049 1.00 98.44 204 LEU A CA 1
ATOM 1604 C C . LEU A 1 204 ? -4.751 4.568 4.968 1.00 98.44 204 LEU A C 1
ATOM 1606 O O . LEU A 1 204 ? -3.648 4.057 5.167 1.00 98.44 204 LEU A O 1
ATOM 1610 N N . CYS A 1 205 ? -5.360 4.481 3.787 1.00 98.50 205 CYS A N 1
ATOM 1611 C CA . CYS A 1 205 ? -4.892 3.677 2.657 1.00 98.50 205 CYS A CA 1
ATOM 1612 C C . CYS A 1 205 ? -4.373 4.579 1.524 1.00 98.50 205 CYS A C 1
ATOM 1614 O O . CYS A 1 205 ? -5.141 5.322 0.906 1.00 98.50 205 CYS A O 1
ATOM 1616 N N . HIS A 1 206 ? -3.064 4.537 1.246 1.00 97.25 206 HIS A N 1
ATOM 1617 C CA . HIS A 1 206 ? -2.430 5.393 0.231 1.00 97.25 206 HIS A CA 1
ATOM 1618 C C . HIS A 1 206 ? -2.767 4.986 -1.216 1.00 97.25 206 HIS A C 1
ATOM 1620 O O . HIS A 1 206 ? -3.313 3.915 -1.467 1.00 97.25 206 HIS A O 1
ATOM 1626 N N . GLY A 1 207 ? -2.418 5.850 -2.176 1.00 95.62 207 GLY A N 1
ATOM 1627 C CA . GLY A 1 207 ? -2.623 5.625 -3.611 1.00 95.62 207 GLY A CA 1
ATOM 1628 C C . GLY A 1 207 ? -1.435 4.970 -4.328 1.00 95.62 207 GLY A C 1
ATOM 1629 O O . GLY A 1 207 ? -0.444 4.594 -3.702 1.00 95.62 207 GLY A O 1
ATOM 1630 N N . LEU A 1 208 ? -1.538 4.869 -5.656 1.00 94.44 208 LEU A N 1
ATOM 1631 C CA . LEU A 1 208 ? -0.528 4.291 -6.552 1.00 94.44 208 LEU A CA 1
ATOM 1632 C C . LEU A 1 208 ? 0.853 4.961 -6.402 1.00 94.44 208 LEU A C 1
ATOM 1634 O O . LEU A 1 208 ? 0.941 6.190 -6.354 1.00 94.44 208 LEU A O 1
ATOM 1638 N N . CYS A 1 209 ? 1.928 4.161 -6.383 1.00 92.38 209 CYS A N 1
ATOM 1639 C CA . CYS A 1 209 ? 3.326 4.611 -6.242 1.00 92.38 209 CYS A CA 1
ATOM 1640 C C . CYS A 1 209 ? 3.616 5.397 -4.943 1.00 92.38 209 CYS A C 1
ATOM 1642 O O . CYS A 1 209 ? 4.578 6.169 -4.877 1.00 92.38 209 CYS A O 1
ATOM 1644 N N . MET A 1 210 ? 2.772 5.248 -3.921 1.00 92.44 210 MET A N 1
ATOM 1645 C CA . MET A 1 210 ? 2.909 5.895 -2.611 1.00 92.44 210 MET A CA 1
ATOM 1646 C C . MET A 1 210 ? 3.232 4.855 -1.526 1.00 92.44 210 MET A C 1
ATOM 1648 O O . MET A 1 210 ? 3.387 3.673 -1.810 1.00 92.44 210 MET A O 1
ATOM 1652 N N . SER A 1 211 ? 3.347 5.312 -0.280 1.00 92.06 211 SER A N 1
ATOM 1653 C CA . SER A 1 211 ? 3.431 4.465 0.920 1.00 92.06 211 SER A CA 1
ATOM 1654 C C . SER A 1 211 ? 2.690 5.100 2.093 1.00 92.06 211 SER A C 1
ATOM 1656 O O . SER A 1 211 ? 2.262 6.254 1.999 1.00 92.06 211 SER A O 1
ATOM 1658 N N . HIS A 1 212 ? 2.613 4.391 3.223 1.00 91.81 212 HIS A N 1
ATOM 1659 C CA . HIS A 1 212 ? 2.084 4.911 4.493 1.00 91.81 212 HIS A CA 1
ATOM 1660 C C . HIS A 1 212 ? 2.656 6.295 4.871 1.00 91.81 212 HIS A C 1
ATOM 1662 O O . HIS A 1 212 ? 1.918 7.177 5.304 1.00 91.81 212 HIS A O 1
ATOM 1668 N N . LEU A 1 213 ? 3.944 6.538 4.591 1.00 88.19 213 LEU A N 1
ATOM 1669 C CA . LEU A 1 213 ? 4.633 7.815 4.844 1.00 88.19 213 LEU A CA 1
ATOM 1670 C C . LEU A 1 213 ? 4.063 9.000 4.053 1.00 88.19 213 LEU A C 1
ATOM 1672 O O . LEU A 1 213 ? 4.340 10.149 4.377 1.00 88.19 213 LEU A O 1
ATOM 1676 N N . SER A 1 214 ? 3.290 8.750 2.998 1.00 88.44 214 SER A N 1
ATOM 1677 C CA . SER A 1 214 ? 2.758 9.815 2.138 1.00 88.44 214 SER A CA 1
ATOM 1678 C C . SER A 1 214 ? 1.654 10.627 2.813 1.00 88.44 214 SER A C 1
ATOM 1680 O O . SER A 1 214 ? 1.346 11.728 2.367 1.00 88.44 214 SER A O 1
ATOM 1682 N N . TRP A 1 215 ? 1.089 10.102 3.899 1.00 88.69 215 TRP A N 1
ATOM 1683 C CA . TRP A 1 215 ? 0.164 10.826 4.761 1.00 88.69 215 TRP A CA 1
ATOM 1684 C C . TRP A 1 215 ? 0.874 11.785 5.722 1.00 88.69 215 TRP A C 1
ATOM 1686 O O . TRP A 1 215 ? 0.247 12.705 6.235 1.00 88.69 215 TRP A O 1
ATOM 1696 N N . GLN A 1 216 ? 2.179 11.606 5.939 1.00 77.38 216 GLN A N 1
ATOM 1697 C CA . GLN A 1 216 ? 2.995 12.423 6.834 1.00 77.38 216 GLN A CA 1
ATOM 1698 C C . GLN A 1 216 ? 3.735 13.505 6.043 1.00 77.38 216 GLN A C 1
ATOM 1700 O O . GLN A 1 216 ? 4.949 13.454 5.828 1.00 77.38 216 GLN A O 1
ATOM 1705 N N . ILE A 1 217 ? 2.976 14.491 5.570 1.00 69.94 217 ILE A N 1
ATOM 1706 C CA . ILE A 1 217 ? 3.536 15.691 4.942 1.00 69.94 217 ILE A CA 1
ATOM 1707 C C . ILE A 1 217 ? 4.221 16.532 6.029 1.00 69.94 217 ILE A C 1
ATOM 1709 O O . ILE A 1 217 ? 3.711 16.645 7.143 1.00 69.94 217 ILE A O 1
ATOM 1713 N N . SER A 1 218 ? 5.386 17.108 5.717 1.00 56.97 218 SER A N 1
ATOM 1714 C CA . SER A 1 218 ? 6.096 18.016 6.622 1.00 56.97 218 SER A CA 1
ATOM 1715 C C . SER A 1 218 ? 5.214 19.215 6.992 1.00 56.97 218 SER A C 1
ATOM 1717 O O . SER A 1 218 ? 4.844 19.995 6.119 1.00 56.97 218 SER A O 1
ATOM 1719 N N . GLY A 1 219 ? 4.888 19.343 8.280 1.00 58.59 219 GLY A N 1
ATOM 1720 C CA . GLY A 1 219 ? 4.035 20.393 8.841 1.00 58.59 219 GLY A CA 1
ATOM 1721 C C . GLY A 1 219 ? 3.144 19.861 9.969 1.00 58.59 219 GLY A C 1
ATOM 1722 O O . GLY A 1 219 ? 2.976 18.652 10.119 1.00 58.59 219 GLY A O 1
ATOM 1723 N N . GLU A 1 220 ? 2.571 20.760 10.769 1.00 56.94 220 GLU A N 1
ATOM 1724 C CA . GLU A 1 220 ? 1.767 20.398 11.951 1.00 56.94 220 GLU A CA 1
ATOM 1725 C C . GLU A 1 220 ? 0.369 19.844 11.592 1.00 56.94 220 GLU A C 1
ATOM 1727 O O . GLU A 1 220 ? -0.219 19.098 12.373 1.00 56.94 220 GLU A O 1
ATOM 1732 N N . ASN A 1 221 ? -0.114 20.089 10.367 1.00 69.94 221 ASN A N 1
ATOM 1733 C CA . ASN A 1 221 ? -1.505 19.853 9.949 1.00 69.94 221 ASN A CA 1
ATOM 1734 C C . ASN A 1 221 ? -1.679 18.720 8.921 1.00 69.94 221 ASN A C 1
ATOM 1736 O O . ASN A 1 221 ? -2.410 18.869 7.941 1.00 69.94 221 ASN A O 1
ATOM 1740 N N . ASN A 1 222 ? -0.988 17.591 9.088 1.00 85.44 222 ASN A N 1
ATOM 1741 C CA . ASN A 1 222 ? -1.288 16.423 8.255 1.00 85.44 222 ASN A CA 1
ATOM 1742 C C . ASN A 1 222 ? -2.605 15.748 8.693 1.00 85.44 222 ASN A C 1
ATOM 1744 O O . ASN A 1 222 ? -3.011 15.857 9.850 1.00 85.44 222 ASN A O 1
ATOM 1748 N N . LEU A 1 223 ? -3.266 15.037 7.769 1.00 89.06 223 LEU A N 1
ATOM 1749 C CA . LEU A 1 223 ? -4.599 14.462 7.998 1.00 89.06 223 LEU A CA 1
ATOM 1750 C C . LEU A 1 223 ? -4.654 13.563 9.242 1.00 89.06 223 LEU A C 1
ATOM 1752 O O . LEU A 1 223 ? -5.619 13.630 9.997 1.00 89.06 223 LEU A O 1
ATOM 1756 N N . GLY A 1 224 ? -3.624 12.745 9.468 1.00 89.06 224 GLY A N 1
ATOM 1757 C CA . GLY A 1 224 ? -3.562 11.861 10.630 1.00 89.06 224 GLY A CA 1
ATOM 1758 C C . GLY A 1 224 ? -3.551 12.633 11.949 1.00 89.06 224 GLY A C 1
ATOM 1759 O O . GLY A 1 224 ? -4.327 12.316 12.848 1.00 89.06 224 GLY A O 1
ATOM 1760 N N . ASN A 1 225 ? -2.742 13.692 12.041 1.00 87.56 225 ASN A N 1
ATOM 1761 C CA . ASN A 1 225 ? -2.712 14.575 13.208 1.00 87.56 225 ASN A CA 1
ATOM 1762 C C . ASN A 1 225 ? -4.053 15.287 13.417 1.00 87.56 225 ASN A C 1
ATOM 1764 O O . ASN A 1 225 ? -4.546 15.340 14.540 1.00 87.56 225 ASN A O 1
ATOM 1768 N N . THR A 1 226 ? -4.667 15.801 12.346 1.00 91.06 226 THR A N 1
ATOM 1769 C CA . THR A 1 226 ? -5.983 16.451 12.428 1.00 91.06 226 THR A CA 1
ATOM 1770 C C . THR A 1 226 ? -7.052 15.483 12.930 1.00 91.06 226 THR A C 1
ATOM 1772 O O . THR A 1 226 ? -7.826 15.845 13.809 1.00 91.06 226 THR A O 1
ATOM 1775 N N . LEU A 1 227 ? -7.065 14.238 12.441 1.00 92.19 227 LEU A N 1
ATOM 1776 C CA . LEU A 1 227 ? -8.007 13.214 12.897 1.00 92.19 227 LEU A CA 1
ATOM 1777 C C . LEU A 1 227 ? -7.834 12.898 14.382 1.00 92.19 227 LEU A C 1
ATOM 1779 O O . LEU A 1 227 ? -8.825 12.873 15.100 1.00 92.19 227 LEU A O 1
ATOM 1783 N N . VAL A 1 228 ? -6.599 12.710 14.855 1.00 88.44 228 VAL A N 1
ATOM 1784 C CA . VAL A 1 228 ? -6.334 12.444 16.279 1.00 88.44 228 VAL A CA 1
ATOM 1785 C C . VAL A 1 228 ? -6.769 13.624 17.155 1.00 88.44 228 VAL A C 1
ATOM 1787 O O . VAL A 1 228 ? -7.400 13.416 18.188 1.00 88.44 228 VAL A O 1
ATOM 1790 N N . SER A 1 229 ? -6.489 14.861 16.736 1.00 89.44 229 SER A N 1
ATOM 1791 C CA . SER A 1 229 ? -6.872 16.064 17.487 1.00 89.44 229 SER A CA 1
ATOM 1792 C C . SER A 1 229 ? -8.385 16.304 17.503 1.00 89.44 229 SER A C 1
ATOM 1794 O O . SER A 1 229 ? -8.924 16.759 18.509 1.00 89.44 229 SER A O 1
ATOM 1796 N N . SER A 1 230 ? -9.086 16.011 16.404 1.00 92.38 230 SER A N 1
ATOM 1797 C CA . SER A 1 230 ? -10.541 16.182 16.305 1.00 92.38 230 SER A CA 1
ATOM 1798 C C . SER A 1 230 ? -11.335 14.999 16.868 1.00 92.38 230 SER A C 1
ATOM 1800 O O . SER A 1 230 ? -12.508 15.161 17.196 1.00 92.38 230 SER A O 1
ATOM 1802 N N . LEU A 1 231 ? -10.720 13.817 16.983 1.00 92.00 231 LEU A N 1
ATOM 1803 C CA . LEU A 1 231 ? -11.338 12.576 17.458 1.00 92.00 231 LEU A CA 1
ATOM 1804 C C . LEU A 1 231 ? -10.452 11.928 18.545 1.00 92.00 231 LEU A C 1
ATOM 1806 O O . LEU A 1 231 ? -9.809 10.909 18.288 1.00 92.00 231 LEU A O 1
ATOM 1810 N N . PRO A 1 232 ? -10.434 12.474 19.776 1.00 79.50 232 PRO A N 1
ATOM 1811 C CA . PRO A 1 232 ? -9.457 12.115 20.814 1.00 79.50 232 PRO A CA 1
ATOM 1812 C C . PRO A 1 232 ? -9.497 10.649 21.284 1.00 79.50 232 PRO A C 1
ATOM 1814 O O . PRO A 1 232 ? -8.521 10.169 21.849 1.00 79.50 232 PRO A O 1
ATOM 1817 N N . ASN A 1 233 ? -10.582 9.915 21.008 1.00 87.19 233 ASN A N 1
ATOM 1818 C CA . ASN A 1 233 ? -10.740 8.489 21.335 1.00 87.19 233 ASN A CA 1
ATOM 1819 C C . ASN A 1 233 ? -10.549 7.570 20.114 1.00 87.19 233 ASN A C 1
ATOM 1821 O O . ASN A 1 233 ? -11.132 6.487 20.056 1.00 87.19 233 ASN A O 1
ATOM 1825 N N . SER A 1 234 ? -9.808 8.027 19.100 1.00 94.25 234 SER A N 1
ATOM 1826 C CA . SER A 1 234 ? -9.540 7.255 17.884 1.00 94.25 234 SER A CA 1
ATOM 1827 C C . SER A 1 234 ? -8.051 6.998 17.700 1.00 94.25 234 SER A C 1
ATOM 1829 O O . SER A 1 234 ? -7.225 7.896 17.862 1.00 94.25 234 SER A O 1
ATOM 1831 N N . THR A 1 235 ? -7.709 5.780 17.290 1.00 95.88 235 THR A N 1
ATOM 1832 C CA . THR A 1 235 ? -6.349 5.430 16.875 1.00 95.88 235 THR A CA 1
ATOM 1833 C C . THR A 1 235 ? -6.254 5.468 15.357 1.00 95.88 235 THR A C 1
ATOM 1835 O O . THR A 1 235 ? -7.026 4.802 14.673 1.00 95.88 235 THR A O 1
ATOM 1838 N N . VAL A 1 236 ? -5.304 6.234 14.816 1.00 96.38 236 VAL A N 1
ATOM 1839 C CA . VAL A 1 236 ? -5.044 6.288 13.369 1.00 96.38 236 VAL A CA 1
ATOM 1840 C C . VAL A 1 236 ? -3.894 5.350 13.017 1.00 96.38 236 VAL A C 1
ATOM 1842 O O . VAL A 1 236 ? -2.787 5.502 13.536 1.00 96.38 236 VAL A O 1
ATOM 1845 N N . LEU A 1 237 ? -4.160 4.419 12.106 1.00 97.44 237 LEU A N 1
ATOM 1846 C CA . LEU A 1 237 ? -3.189 3.512 11.508 1.00 97.44 237 LEU A CA 1
ATOM 1847 C C . LEU A 1 237 ? -2.995 3.836 10.027 1.00 97.44 237 LEU A C 1
ATOM 1849 O O . LEU A 1 237 ? -3.889 4.350 9.353 1.00 97.44 237 LEU A O 1
ATOM 1853 N N . TYR A 1 238 ? -1.829 3.489 9.499 1.00 96.94 238 TYR A N 1
ATOM 1854 C CA . TYR A 1 238 ? -1.456 3.751 8.116 1.00 96.94 238 TYR A CA 1
ATOM 1855 C C . TYR A 1 238 ? -1.149 2.428 7.424 1.00 96.94 238 TYR A C 1
ATOM 1857 O O . TYR A 1 238 ? -0.201 1.734 7.790 1.00 96.94 238 TYR A O 1
ATOM 1865 N N . LEU A 1 239 ? -1.941 2.079 6.413 1.00 97.81 239 LEU A N 1
ATOM 1866 C CA . LEU A 1 239 ? -1.701 0.891 5.609 1.00 97.81 239 LEU A CA 1
ATOM 1867 C C . LEU A 1 239 ? -0.553 1.158 4.643 1.00 97.81 239 LEU A C 1
ATOM 1869 O O . LEU A 1 239 ? -0.580 2.131 3.894 1.00 97.81 239 LEU A O 1
ATOM 1873 N N . ASN A 1 240 ? 0.425 0.266 4.629 1.00 95.75 240 ASN A N 1
ATOM 1874 C CA . ASN A 1 240 ? 1.431 0.152 3.589 1.00 95.75 240 ASN A CA 1
ATOM 1875 C C . ASN A 1 240 ? 1.146 -1.105 2.774 1.00 95.75 240 ASN A C 1
ATOM 1877 O O . ASN A 1 240 ? 0.877 -2.141 3.373 1.00 95.75 240 ASN A O 1
ATOM 1881 N N . TYR A 1 241 ? 1.210 -1.035 1.447 1.00 96.69 241 TYR A N 1
ATOM 1882 C CA . TYR A 1 241 ? 0.978 -2.195 0.585 1.00 96.69 241 TYR A CA 1
ATOM 1883 C C . TYR A 1 241 ? 1.615 -2.015 -0.799 1.00 96.69 241 TYR A C 1
ATOM 1885 O O . TYR A 1 241 ? 1.931 -0.898 -1.218 1.00 96.69 241 TYR A O 1
ATOM 1893 N N . ASN A 1 242 ? 1.792 -3.118 -1.527 1.00 96.75 242 ASN A N 1
ATOM 1894 C CA . ASN A 1 242 ? 2.314 -3.103 -2.890 1.00 96.75 242 ASN A CA 1
ATOM 1895 C C . ASN A 1 242 ? 1.219 -2.702 -3.893 1.00 96.75 242 ASN A C 1
ATOM 1897 O O . ASN A 1 242 ? 0.341 -3.492 -4.247 1.00 96.75 242 ASN A O 1
ATOM 1901 N N . THR A 1 243 ? 1.296 -1.464 -4.382 1.00 95.56 243 THR A N 1
ATOM 1902 C CA . THR A 1 243 ? 0.308 -0.887 -5.312 1.00 95.56 243 THR A CA 1
ATOM 1903 C C . THR A 1 243 ? 0.362 -1.458 -6.732 1.00 95.56 243 THR A C 1
ATOM 1905 O O . THR A 1 243 ? -0.494 -1.119 -7.541 1.00 95.56 243 THR A O 1
ATOM 1908 N N . GLY A 1 244 ? 1.365 -2.277 -7.062 1.00 93.94 244 GLY A N 1
ATOM 1909 C CA . GLY A 1 244 ? 1.467 -2.940 -8.363 1.00 93.94 244 GLY A CA 1
ATOM 1910 C C . GLY A 1 244 ? 0.769 -4.292 -8.422 1.00 93.94 244 GLY A C 1
ATOM 1911 O O . GLY A 1 244 ? 0.473 -4.772 -9.514 1.00 93.94 244 GLY A O 1
ATOM 1912 N N . ARG A 1 245 ? 0.449 -4.897 -7.273 1.00 95.12 245 ARG A N 1
ATOM 1913 C CA . ARG A 1 245 ? -0.412 -6.087 -7.230 1.00 95.12 245 ARG A CA 1
ATOM 1914 C C . ARG A 1 245 ? -1.842 -5.731 -7.645 1.00 95.12 245 ARG A C 1
ATOM 1916 O O . ARG A 1 245 ? -2.270 -4.583 -7.507 1.00 95.12 245 ARG A O 1
ATOM 1923 N N . ARG A 1 246 ? -2.594 -6.743 -8.092 1.00 95.19 246 ARG A N 1
ATOM 1924 C CA . ARG A 1 246 ? -4.036 -6.627 -8.362 1.00 95.19 246 ARG A CA 1
ATOM 1925 C C . ARG A 1 246 ? -4.758 -6.001 -7.169 1.00 95.19 246 ARG A C 1
ATOM 1927 O O . ARG A 1 246 ? -4.487 -6.352 -6.014 1.00 95.19 246 ARG A O 1
ATOM 1934 N N . ILE A 1 247 ? -5.705 -5.109 -7.439 1.00 97.31 247 ILE A N 1
ATOM 1935 C CA . ILE A 1 247 ? -6.496 -4.443 -6.397 1.00 97.31 247 ILE A CA 1
ATOM 1936 C C . ILE A 1 247 ? -7.304 -5.478 -5.613 1.00 97.31 247 ILE A C 1
ATOM 1938 O O . ILE A 1 247 ? -7.360 -5.385 -4.390 1.00 97.31 247 ILE A O 1
ATOM 1942 N N . SER A 1 248 ? -7.841 -6.501 -6.287 1.00 96.44 248 SER A N 1
ATOM 1943 C CA . SER A 1 248 ? -8.566 -7.602 -5.643 1.00 96.44 248 SER A CA 1
ATOM 1944 C C . SER A 1 248 ? -7.685 -8.449 -4.717 1.00 96.44 248 SER A C 1
ATOM 1946 O O . SER A 1 248 ? -8.103 -8.830 -3.626 1.00 96.44 248 SER A O 1
ATOM 1948 N N . SER A 1 249 ? -6.427 -8.690 -5.104 1.00 96.06 249 SER A N 1
ATOM 1949 C CA . SER A 1 249 ? -5.457 -9.420 -4.274 1.00 96.06 249 SER A CA 1
ATOM 1950 C C . SER A 1 249 ? -5.061 -8.616 -3.035 1.00 96.06 249 SER A C 1
ATOM 1952 O O . SER A 1 249 ? -5.044 -9.150 -1.927 1.00 96.06 249 SER A O 1
ATOM 1954 N N . ASN A 1 250 ? -4.822 -7.309 -3.198 1.00 98.12 250 ASN A N 1
ATOM 1955 C CA . ASN A 1 250 ? -4.628 -6.402 -2.068 1.00 98.12 250 ASN A CA 1
ATOM 1956 C C . ASN A 1 250 ? -5.879 -6.343 -1.174 1.00 98.12 250 ASN A C 1
ATOM 1958 O O . ASN A 1 250 ? -5.753 -6.391 0.042 1.00 98.12 250 ASN A O 1
ATOM 1962 N N . GLY A 1 251 ? -7.084 -6.295 -1.744 1.00 98.06 251 GLY A N 1
ATOM 1963 C CA . GLY A 1 251 ? -8.335 -6.304 -0.985 1.00 98.06 251 GLY A CA 1
ATOM 1964 C C . GLY A 1 251 ? -8.496 -7.546 -0.113 1.00 98.06 251 GLY A C 1
ATOM 1965 O O . GLY A 1 251 ? -8.726 -7.417 1.087 1.00 98.06 251 GLY A O 1
ATOM 1966 N N . ARG A 1 252 ? -8.292 -8.745 -0.676 1.00 96.75 252 ARG A N 1
ATOM 1967 C CA . ARG A 1 252 ? -8.322 -10.009 0.084 1.00 96.75 252 ARG A CA 1
ATOM 1968 C C . ARG A 1 252 ? -7.312 -10.021 1.224 1.00 96.75 252 ARG A C 1
ATOM 1970 O O . ARG A 1 252 ? -7.660 -10.365 2.352 1.00 96.75 252 ARG A O 1
ATOM 1977 N N . ASN A 1 253 ? -6.067 -9.635 0.944 1.00 97.44 253 ASN A N 1
ATOM 1978 C CA . ASN A 1 253 ? -5.024 -9.609 1.966 1.00 97.44 253 ASN A CA 1
ATOM 1979 C C . ASN A 1 253 ? -5.338 -8.578 3.061 1.00 97.44 253 ASN A C 1
ATOM 1981 O O . ASN A 1 253 ? -5.207 -8.883 4.243 1.00 97.44 253 ASN A O 1
ATOM 1985 N N . PHE A 1 254 ? -5.856 -7.407 2.688 1.00 98.62 254 PHE A N 1
ATOM 1986 C CA . PHE A 1 254 ? -6.236 -6.380 3.650 1.00 98.62 254 PHE A CA 1
ATOM 1987 C C . PHE A 1 254 ? -7.432 -6.803 4.511 1.00 98.62 254 PHE A C 1
ATOM 1989 O O . PHE A 1 254 ? -7.428 -6.557 5.714 1.00 98.62 254 PHE A O 1
ATOM 1996 N N . ALA A 1 255 ? -8.410 -7.513 3.940 1.00 98.56 255 ALA A N 1
ATOM 1997 C CA . ALA A 1 255 ? -9.522 -8.085 4.695 1.00 98.56 255 ALA A CA 1
ATOM 1998 C C . ALA A 1 255 ? -9.038 -9.057 5.785 1.00 98.56 255 ALA A C 1
ATOM 2000 O O . ALA A 1 255 ? -9.544 -9.003 6.905 1.00 98.56 255 ALA A O 1
ATOM 2001 N N . LYS A 1 256 ? -8.030 -9.890 5.482 1.00 97.75 256 LYS A N 1
ATOM 2002 C CA . LYS A 1 256 ? -7.383 -10.783 6.461 1.00 97.75 256 LYS A CA 1
ATOM 2003 C C . LYS A 1 256 ? -6.611 -9.999 7.525 1.00 97.75 256 LYS A C 1
ATOM 2005 O O . LYS A 1 256 ? -6.761 -10.269 8.709 1.00 97.75 256 LYS A O 1
ATOM 2010 N N . VAL A 1 257 ? -5.844 -8.982 7.124 1.00 97.69 257 VAL A N 1
ATOM 2011 C CA . VAL A 1 257 ? -5.119 -8.102 8.062 1.00 97.69 257 VAL A CA 1
ATOM 2012 C C . VAL A 1 257 ? -6.075 -7.428 9.051 1.00 97.69 257 VAL A C 1
ATOM 2014 O O . VAL A 1 257 ? -5.775 -7.372 10.239 1.00 97.69 257 VAL A O 1
ATOM 2017 N N . LEU A 1 258 ? -7.232 -6.941 8.591 1.00 98.38 258 LEU A N 1
ATOM 2018 C CA . LEU A 1 258 ? -8.243 -6.330 9.461 1.00 98.38 258 LEU A CA 1
ATOM 2019 C C . LEU A 1 258 ? -8.946 -7.349 10.364 1.00 98.38 258 LEU A C 1
ATOM 2021 O O . LEU A 1 258 ? -9.279 -7.010 11.498 1.00 98.38 258 LEU A O 1
ATOM 2025 N N . GLN A 1 259 ? -9.150 -8.583 9.891 1.00 97.94 259 GLN A N 1
ATOM 2026 C CA . GLN A 1 259 ? -9.685 -9.659 10.725 1.00 97.94 259 GLN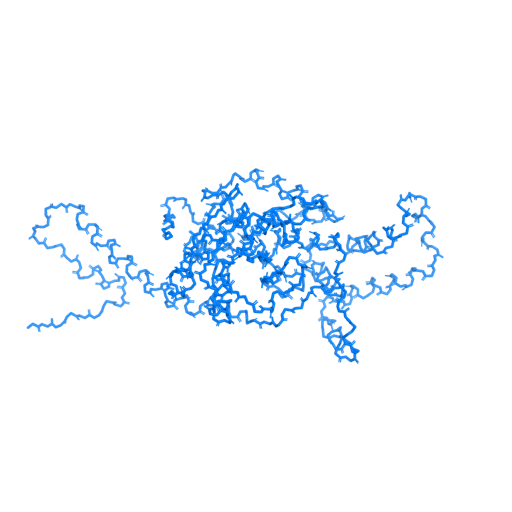 A CA 1
ATOM 2027 C C . GLN A 1 259 ? -8.718 -9.988 11.868 1.00 97.94 259 GLN A C 1
ATOM 2029 O O . GLN A 1 259 ? -9.123 -9.904 13.024 1.00 97.94 259 GLN A O 1
ATOM 2034 N N . ASN A 1 260 ? -7.440 -10.228 11.562 1.00 96.38 260 ASN A N 1
ATOM 2035 C CA . ASN A 1 260 ? -6.413 -10.494 12.574 1.00 96.38 260 ASN A CA 1
ATOM 2036 C C . ASN A 1 260 ? -6.284 -9.323 13.560 1.00 96.38 260 ASN A C 1
ATOM 2038 O O . ASN A 1 260 ? -6.222 -9.528 14.766 1.00 96.38 260 ASN A O 1
ATOM 2042 N N . LEU A 1 261 ? -6.328 -8.077 13.064 1.00 96.81 261 LEU A N 1
ATOM 2043 C CA . LEU A 1 261 ? -6.279 -6.883 13.913 1.00 96.81 261 LEU A CA 1
ATOM 2044 C C . LEU A 1 261 ? -7.385 -6.886 14.977 1.00 96.81 261 LEU A C 1
ATOM 2046 O O . LEU A 1 261 ? -7.134 -6.501 16.115 1.00 96.81 261 LEU A O 1
ATOM 2050 N N . VAL A 1 262 ? -8.599 -7.295 14.604 1.00 97.00 262 VAL A N 1
ATOM 2051 C CA . VAL A 1 262 ? -9.764 -7.352 15.496 1.00 97.00 262 VAL A CA 1
ATOM 2052 C C . VAL A 1 262 ? -9.734 -8.565 16.425 1.00 97.00 262 VAL A C 1
ATOM 2054 O O . VAL A 1 262 ? -10.193 -8.459 17.560 1.00 97.00 262 VAL A O 1
ATOM 2057 N N . GLU A 1 263 ? -9.205 -9.700 15.974 1.00 95.94 263 GLU A N 1
ATOM 2058 C CA . GLU A 1 263 ? -9.019 -10.891 16.814 1.00 95.94 263 GLU A CA 1
ATOM 2059 C C . GLU A 1 263 ? -7.985 -10.644 17.914 1.00 95.94 263 GLU A C 1
ATOM 2061 O O . GLU A 1 263 ? -8.249 -10.929 19.081 1.00 95.94 263 GLU A O 1
ATOM 2066 N N . ASP A 1 264 ? -6.862 -10.022 17.556 1.00 96.06 264 ASP A N 1
ATOM 2067 C CA . ASP A 1 264 ? -5.800 -9.656 18.495 1.00 96.06 264 ASP A CA 1
ATOM 2068 C C . ASP A 1 264 ? -6.212 -8.498 19.420 1.00 96.06 264 ASP A C 1
ATOM 2070 O O . ASP A 1 264 ? -5.617 -8.298 20.479 1.00 96.06 264 ASP A O 1
ATOM 2074 N N . ASN A 1 265 ? -7.229 -7.717 19.033 1.00 97.06 265 ASN A N 1
ATOM 2075 C CA . ASN A 1 265 ? -7.707 -6.550 19.777 1.00 97.06 265 ASN A CA 1
ATOM 2076 C C . ASN A 1 265 ? -9.246 -6.526 19.861 1.00 97.06 265 ASN A C 1
ATOM 2078 O O . ASN A 1 265 ? -9.897 -5.698 19.207 1.00 97.06 265 ASN A O 1
ATOM 2082 N N . PRO A 1 266 ? -9.856 -7.397 20.690 1.00 95.81 266 PRO A N 1
ATOM 2083 C CA . PRO A 1 266 ? -11.311 -7.540 20.765 1.00 95.81 266 PRO A CA 1
ATOM 2084 C C . PRO A 1 266 ? -12.053 -6.249 21.132 1.00 95.81 266 PRO A C 1
ATOM 2086 O O . PRO A 1 266 ? -13.191 -6.065 20.693 1.00 95.81 266 PRO A O 1
ATOM 2089 N N . ASP A 1 267 ? -11.392 -5.349 21.867 1.00 96.19 267 ASP A N 1
ATOM 2090 C CA . ASP A 1 267 ? -11.925 -4.068 22.346 1.00 96.19 267 ASP A CA 1
ATOM 2091 C C . ASP A 1 267 ? -12.081 -3.000 21.247 1.00 96.19 267 ASP A C 1
ATOM 2093 O O . ASP A 1 267 ? -12.605 -1.911 21.508 1.00 96.19 267 ASP A O 1
ATOM 2097 N N . ILE A 1 268 ? -11.641 -3.266 20.011 1.00 97.81 268 ILE A N 1
ATOM 2098 C CA . ILE A 1 268 ? -11.950 -2.410 18.857 1.00 97.81 268 ILE A CA 1
ATOM 2099 C C . ILE A 1 268 ? -13.456 -2.483 18.588 1.00 97.81 268 ILE A C 1
ATOM 2101 O O . ILE A 1 268 ? -13.963 -3.505 18.135 1.00 97.81 268 ILE A O 1
ATOM 2105 N N . ASN A 1 269 ? -14.188 -1.396 18.805 1.00 96.12 269 ASN A N 1
ATOM 2106 C CA . ASN A 1 269 ? -15.637 -1.354 18.588 1.00 96.12 269 ASN A CA 1
ATOM 2107 C C . ASN A 1 269 ? -16.036 -0.742 17.238 1.00 96.12 269 ASN A C 1
ATOM 2109 O O . ASN A 1 269 ? -17.144 -0.997 16.769 1.00 96.12 269 ASN A O 1
ATOM 2113 N N . GLN A 1 270 ? -15.137 0.006 16.593 1.00 97.62 270 GLN A N 1
ATOM 2114 C CA . GLN A 1 270 ? -15.389 0.614 15.292 1.00 97.62 270 GLN A CA 1
ATOM 2115 C C . GLN A 1 270 ? -14.118 0.680 14.443 1.00 97.62 270 GLN A C 1
ATOM 2117 O O . GLN A 1 270 ? -13.049 1.036 14.939 1.00 97.62 270 GLN A O 1
ATOM 2122 N N . ILE A 1 271 ? -14.257 0.407 13.146 1.00 98.38 271 ILE A N 1
ATOM 2123 C CA . ILE A 1 271 ? -13.228 0.627 12.127 1.00 98.38 271 ILE A CA 1
ATOM 2124 C C . ILE A 1 271 ? -13.746 1.633 11.102 1.00 98.38 271 ILE A C 1
ATOM 2126 O O . ILE A 1 271 ? -14.842 1.476 10.572 1.00 98.38 271 ILE A O 1
ATOM 2130 N N . ASP A 1 272 ? -12.951 2.643 10.770 1.00 98.38 272 ASP A N 1
ATOM 2131 C CA . ASP A 1 272 ? -13.190 3.480 9.597 1.00 98.38 272 ASP A CA 1
ATOM 2132 C C . ASP A 1 272 ? -12.036 3.364 8.611 1.00 98.38 272 ASP A C 1
ATOM 2134 O O . ASP A 1 272 ? -10.865 3.308 8.989 1.00 98.38 272 ASP A O 1
ATOM 2138 N N . LEU A 1 273 ? -12.368 3.374 7.327 1.00 98.69 273 LEU A N 1
ATOM 2139 C CA . LEU A 1 273 ? -11.401 3.293 6.243 1.00 98.69 273 LEU A CA 1
ATOM 2140 C C . LEU A 1 273 ? -11.371 4.624 5.499 1.00 98.69 273 LEU A C 1
ATOM 2142 O O . LEU A 1 273 ? -12.410 5.134 5.079 1.00 98.69 273 LEU A O 1
ATOM 2146 N N . ILE A 1 274 ? -10.177 5.179 5.297 1.00 98.50 274 ILE A N 1
ATOM 2147 C CA . ILE A 1 274 ? -9.981 6.370 4.468 1.00 98.50 274 ILE A CA 1
ATOM 2148 C C . ILE A 1 274 ? -8.993 6.031 3.362 1.00 98.50 274 ILE A C 1
ATOM 2150 O O . ILE A 1 274 ? -7.811 5.806 3.612 1.00 98.50 274 ILE A O 1
ATOM 2154 N N . GLY A 1 275 ? -9.465 6.005 2.122 1.00 98.19 275 GLY A N 1
ATOM 2155 C CA . GLY A 1 275 ? -8.656 5.632 0.969 1.00 98.19 275 GLY A CA 1
ATOM 2156 C C . GLY A 1 275 ? -8.431 6.792 0.011 1.00 98.19 275 GLY A C 1
ATOM 2157 O O . GLY A 1 275 ? -9.387 7.399 -0.460 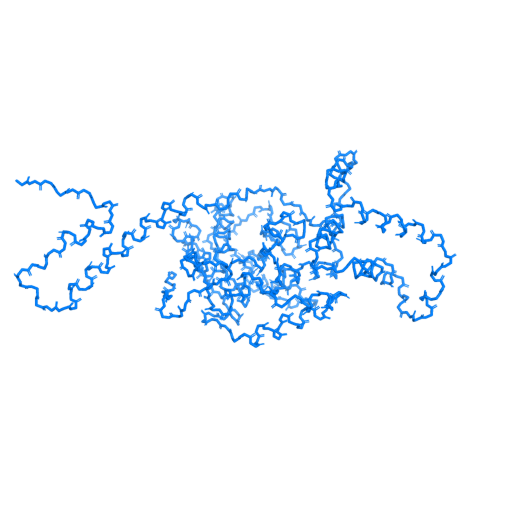1.00 98.19 275 GLY A O 1
ATOM 2158 N N . HIS A 1 276 ? -7.175 7.070 -0.339 1.00 96.81 276 HIS A N 1
ATOM 2159 C CA . HIS A 1 276 ? -6.837 8.023 -1.398 1.00 96.81 276 HIS A CA 1
ATOM 2160 C C . HIS A 1 276 ? -6.573 7.306 -2.721 1.00 96.81 276 HIS A C 1
ATOM 2162 O O . HIS A 1 276 ? -5.765 6.376 -2.779 1.00 96.81 276 HIS A O 1
ATOM 2168 N N . SER A 1 277 ? -7.199 7.772 -3.806 1.00 95.12 277 SER A N 1
ATOM 2169 C CA . SER A 1 277 ? -7.021 7.220 -5.152 1.00 95.12 277 SER A CA 1
ATOM 2170 C C . SER A 1 277 ? -7.230 5.692 -5.148 1.00 95.12 277 SER A C 1
ATOM 2172 O O . SER A 1 277 ? -8.292 5.227 -4.726 1.00 95.12 277 SER A O 1
ATOM 2174 N N . MET A 1 278 ? -6.225 4.906 -5.551 1.00 97.25 278 MET A N 1
ATOM 2175 C CA . MET A 1 278 ? -6.220 3.438 -5.488 1.00 97.25 278 MET A CA 1
ATOM 2176 C C . MET A 1 278 ? -6.572 2.881 -4.097 1.00 97.25 278 MET A C 1
ATOM 2178 O O . MET A 1 278 ? -7.278 1.881 -4.013 1.00 97.25 278 MET A O 1
ATOM 2182 N N . GLY A 1 279 ? -6.169 3.542 -3.006 1.00 98.19 279 GLY A N 1
ATOM 2183 C CA . GLY A 1 279 ? -6.442 3.077 -1.644 1.00 98.19 279 GLY A CA 1
ATOM 2184 C C . GLY A 1 279 ? -7.933 2.978 -1.315 1.00 98.19 279 GLY A C 1
ATOM 2185 O O . GLY A 1 279 ? -8.334 2.122 -0.530 1.00 98.19 279 GLY A O 1
ATOM 2186 N N . GLY A 1 280 ? -8.778 3.798 -1.951 1.00 98.06 280 GLY A N 1
ATOM 2187 C CA . GLY A 1 280 ? -10.232 3.672 -1.810 1.00 98.06 280 GLY A CA 1
ATOM 2188 C C . GLY A 1 280 ? -10.791 2.448 -2.533 1.00 98.06 280 GLY A C 1
ATOM 2189 O O . GLY A 1 280 ? -11.694 1.804 -2.011 1.00 98.06 280 GLY A O 1
ATOM 2190 N N . LEU A 1 281 ? -10.222 2.069 -3.682 1.00 97.94 281 LEU A N 1
ATOM 2191 C CA . LEU A 1 281 ? -10.590 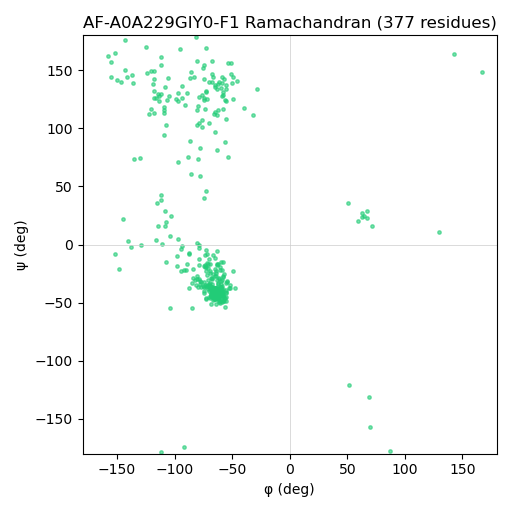0.831 -4.379 1.00 97.94 281 LEU A CA 1
ATOM 2192 C C . LEU A 1 281 ? -10.150 -0.407 -3.595 1.00 97.94 281 LEU A C 1
ATOM 2194 O O . LEU A 1 281 ? -10.934 -1.337 -3.447 1.00 97.94 281 LEU A O 1
ATOM 2198 N N . VAL A 1 282 ? -8.939 -0.385 -3.029 1.00 98.62 282 VAL A N 1
ATOM 2199 C CA . VAL A 1 282 ? -8.442 -1.450 -2.141 1.00 98.62 282 VAL A CA 1
ATOM 2200 C C . VAL A 1 282 ? -9.328 -1.587 -0.903 1.00 98.62 282 VAL A C 1
ATOM 2202 O O . VAL A 1 282 ? -9.684 -2.699 -0.534 1.00 98.62 282 VAL A O 1
ATOM 2205 N N . SER A 1 283 ? -9.759 -0.471 -0.305 1.00 98.62 283 SER A N 1
ATOM 2206 C CA . SER A 1 283 ? -10.677 -0.485 0.845 1.00 98.62 283 SER A CA 1
ATOM 2207 C C . SER A 1 283 ? -12.046 -1.075 0.486 1.00 98.62 283 SER A C 1
ATOM 2209 O O . SER A 1 283 ? -12.571 -1.904 1.224 1.00 98.62 283 SER A O 1
ATOM 2211 N N . ARG A 1 284 ? -12.612 -0.708 -0.676 1.00 98.06 284 ARG A N 1
ATOM 2212 C CA . ARG A 1 284 ? -13.854 -1.316 -1.192 1.00 98.06 284 ARG A CA 1
ATOM 2213 C C . ARG A 1 284 ? -13.686 -2.811 -1.454 1.00 98.06 284 ARG A C 1
ATOM 2215 O O . ARG A 1 284 ? -14.555 -3.592 -1.089 1.00 98.06 284 ARG A O 1
ATOM 2222 N N . SER A 1 285 ? -12.567 -3.206 -2.054 1.00 98.31 285 SER A N 1
ATOM 2223 C CA . SER A 1 285 ? -12.245 -4.611 -2.298 1.00 98.31 285 SER A CA 1
ATOM 2224 C C . SER A 1 285 ? -12.143 -5.400 -0.988 1.00 98.31 285 SER A C 1
ATOM 2226 O O . SER A 1 285 ? -12.716 -6.477 -0.873 1.00 98.31 285 SER A O 1
ATOM 2228 N N . ALA A 1 286 ? -11.497 -4.842 0.040 1.00 98.50 286 ALA A N 1
ATOM 2229 C CA . ALA A 1 286 ? -11.395 -5.477 1.352 1.00 98.50 286 ALA A CA 1
ATOM 2230 C C . ALA A 1 286 ? -12.754 -5.658 2.036 1.00 98.50 286 ALA A C 1
ATOM 2232 O O . ALA A 1 286 ? -12.994 -6.702 2.632 1.00 98.50 286 ALA A O 1
ATOM 2233 N N . LEU A 1 287 ? -13.661 -4.684 1.924 1.00 98.25 287 LEU A N 1
ATOM 2234 C CA . LEU A 1 287 ? -15.031 -4.823 2.430 1.00 98.25 287 LEU A CA 1
ATOM 2235 C C . LEU A 1 287 ? -15.798 -5.933 1.705 1.00 98.25 287 LEU A C 1
ATOM 2237 O O . LEU A 1 287 ? -16.425 -6.761 2.360 1.00 98.25 287 LEU A O 1
ATOM 2241 N N . PHE A 1 288 ? -15.706 -5.971 0.371 1.00 97.25 288 PHE A N 1
ATOM 2242 C CA . PHE A 1 288 ? -16.317 -7.022 -0.443 1.00 97.25 288 PHE A CA 1
ATOM 2243 C C . PHE A 1 288 ? -15.833 -8.410 -0.001 1.00 97.25 288 PHE A C 1
ATOM 2245 O O . PHE A 1 288 ? -16.639 -9.248 0.393 1.00 97.25 288 PHE A O 1
ATOM 2252 N N . TYR A 1 289 ? -14.516 -8.610 0.045 1.00 97.25 289 TYR A N 1
ATOM 2253 C CA . TYR A 1 289 ? -13.929 -9.894 0.418 1.00 97.25 289 TYR A CA 1
ATOM 2254 C C . TYR A 1 289 ? -14.082 -10.245 1.893 1.00 97.25 289 TYR A C 1
ATOM 2256 O O . TYR A 1 289 ? -14.156 -11.423 2.229 1.00 97.25 289 TYR A O 1
ATOM 2264 N N . GLY A 1 290 ? -14.123 -9.250 2.778 1.00 97.25 290 GLY A N 1
ATOM 2265 C CA . GLY A 1 290 ? -14.418 -9.469 4.188 1.00 97.25 290 GLY A CA 1
ATOM 2266 C C . GLY A 1 290 ? -15.846 -9.970 4.385 1.00 97.25 290 GLY A C 1
ATOM 2267 O O . GLY A 1 290 ? -16.069 -10.851 5.207 1.00 97.25 290 GLY A O 1
ATOM 2268 N N . LYS A 1 291 ? -16.806 -9.447 3.614 1.00 96.06 291 LYS A N 1
ATOM 2269 C CA . LYS A 1 291 ? -18.201 -9.897 3.648 1.00 96.06 291 LYS A CA 1
ATOM 2270 C C . LYS A 1 291 ? -18.349 -11.301 3.074 1.00 96.06 291 LYS A C 1
ATOM 2272 O O . LYS A 1 291 ? -18.996 -12.128 3.704 1.00 96.06 291 LYS A O 1
ATOM 2277 N N . GLU A 1 292 ? -17.729 -11.555 1.923 1.00 93.25 292 GLU A N 1
ATOM 2278 C CA . GLU A 1 292 ? -17.703 -12.866 1.261 1.00 93.25 292 GLU A CA 1
ATOM 2279 C C . GLU A 1 292 ? -17.140 -13.953 2.190 1.00 93.25 292 GLU A C 1
ATOM 2281 O O . GLU A 1 292 ? -17.767 -14.986 2.378 1.00 93.25 292 GLU A O 1
ATOM 2286 N N . GLN A 1 293 ? -16.027 -13.672 2.877 1.00 95.12 293 GLN A N 1
ATOM 2287 C CA . GLN A 1 293 ? -15.397 -14.598 3.831 1.00 95.12 293 GLN A CA 1
ATOM 2288 C C . GLN A 1 293 ? -16.062 -14.617 5.222 1.00 95.12 293 GLN A C 1
ATOM 2290 O O . GLN A 1 293 ? -15.581 -15.296 6.127 1.00 95.12 293 GLN A O 1
ATOM 2295 N N . GLY A 1 294 ? -17.136 -13.851 5.444 1.00 95.44 294 GLY A N 1
ATOM 2296 C CA . GLY A 1 294 ? -17.834 -13.808 6.733 1.00 95.44 294 GLY A CA 1
ATOM 2297 C C . GLY A 1 294 ? -17.031 -13.189 7.886 1.00 95.44 294 GLY A C 1
ATOM 2298 O O . GLY A 1 294 ? -17.327 -13.450 9.055 1.00 95.44 294 GLY A O 1
ATOM 2299 N N . PHE A 1 295 ? -16.028 -12.358 7.595 1.00 97.94 295 PHE A N 1
ATOM 2300 C CA . PHE A 1 295 ? -15.177 -11.744 8.611 1.00 97.94 295 PHE A CA 1
ATOM 2301 C C . PHE A 1 295 ? -15.941 -10.787 9.532 1.00 97.94 295 PHE A C 1
ATOM 2303 O O . PHE A 1 295 ? -16.728 -9.930 9.120 1.00 97.94 295 PHE A O 1
ATOM 2310 N N . SER A 1 296 ? -15.662 -10.916 10.828 1.00 96.12 296 SER A N 1
ATOM 2311 C CA . SER A 1 296 ? -16.376 -10.218 11.898 1.00 96.12 296 SER A CA 1
ATOM 2312 C C . SER A 1 296 ? -16.140 -8.705 11.899 1.00 96.12 296 SER A C 1
ATOM 2314 O O . SER A 1 296 ? -17.029 -7.948 12.301 1.00 96.12 296 SER A O 1
ATOM 2316 N N . TRP A 1 297 ? -14.971 -8.252 11.426 1.00 97.75 297 TRP A N 1
ATOM 2317 C CA . TRP A 1 297 ? -14.601 -6.835 11.428 1.00 97.75 297 TRP A CA 1
ATOM 2318 C C . TRP A 1 297 ? -15.514 -5.992 10.533 1.00 97.75 297 TRP A C 1
ATOM 2320 O O . TRP A 1 297 ? -15.734 -4.823 10.835 1.00 97.75 297 TRP A O 1
ATOM 2330 N N . VAL A 1 298 ? -16.106 -6.582 9.485 1.00 97.69 298 VAL A N 1
ATOM 2331 C CA . VAL A 1 298 ? -16.989 -5.874 8.543 1.00 97.69 298 VAL A CA 1
ATOM 2332 C C . VAL A 1 298 ? -18.197 -5.270 9.261 1.00 97.69 298 VAL A C 1
ATOM 2334 O O . VAL A 1 298 ? -18.598 -4.150 8.965 1.00 97.69 298 VAL A O 1
ATOM 2337 N N . LYS A 1 299 ? -18.729 -5.960 10.280 1.00 96.62 299 LYS A N 1
ATOM 2338 C CA . LYS A 1 299 ? -19.849 -5.467 11.104 1.00 96.62 299 LYS A CA 1
ATOM 2339 C C . LYS A 1 299 ? -19.467 -4.282 11.998 1.00 96.62 299 LYS A C 1
ATOM 2341 O O . LYS A 1 299 ? -20.350 -3.601 12.504 1.00 96.62 299 LYS A O 1
ATOM 2346 N N . ARG A 1 300 ? -18.167 -4.056 12.211 1.00 97.56 300 ARG A N 1
ATOM 2347 C CA . ARG A 1 300 ? -17.619 -2.944 13.003 1.00 97.56 300 ARG A CA 1
ATOM 2348 C C . ARG A 1 300 ? -17.280 -1.736 12.126 1.00 97.56 300 ARG A C 1
ATOM 2350 O O . ARG A 1 300 ? -16.802 -0.730 12.642 1.00 97.56 300 ARG A O 1
ATOM 2357 N N . VAL A 1 301 ? -17.478 -1.818 10.810 1.00 98.00 301 VAL A N 1
ATOM 2358 C CA . VAL A 1 301 ? -17.147 -0.718 9.903 1.00 98.00 301 VAL A CA 1
ATOM 2359 C C . VAL A 1 301 ? -18.171 0.396 10.054 1.00 98.00 301 VAL A C 1
ATOM 2361 O O . VAL A 1 301 ? -19.348 0.202 9.763 1.00 98.00 301 VAL A O 1
ATOM 2364 N N . GLY A 1 302 ? -17.717 1.567 10.494 1.00 96.94 302 GLY A N 1
ATOM 2365 C CA . GLY A 1 302 ? -18.556 2.757 10.590 1.00 96.94 302 GLY A CA 1
ATOM 2366 C C . GLY A 1 302 ? -18.617 3.506 9.264 1.00 96.94 302 GLY A C 1
ATOM 2367 O O . GLY A 1 302 ? -19.694 3.769 8.737 1.00 96.94 302 GLY A O 1
ATOM 2368 N N . ASN A 1 303 ? -17.450 3.855 8.719 1.00 97.31 303 ASN A N 1
ATOM 2369 C CA . ASN A 1 303 ? -17.345 4.711 7.542 1.00 97.31 303 ASN A CA 1
ATOM 2370 C C . ASN A 1 303 ? -16.298 4.212 6.544 1.00 97.31 303 ASN A C 1
ATOM 2372 O O . ASN A 1 303 ? -15.213 3.759 6.913 1.00 97.31 303 ASN A O 1
ATOM 2376 N N . LEU A 1 304 ? -16.596 4.423 5.262 1.00 98.00 304 LEU A N 1
ATOM 2377 C CA . LEU A 1 304 ? -15.627 4.395 4.173 1.00 98.00 304 LEU A CA 1
ATOM 2378 C C . LEU A 1 304 ? -15.578 5.776 3.514 1.00 98.00 304 LEU A C 1
ATOM 2380 O O . LEU A 1 304 ? -16.530 6.193 2.858 1.00 98.00 304 LEU A O 1
ATOM 2384 N N . VAL A 1 305 ? -14.452 6.472 3.651 1.00 98.12 305 VAL A N 1
ATOM 2385 C CA . VAL A 1 305 ? -14.211 7.778 3.027 1.00 98.12 305 VAL A CA 1
ATOM 2386 C C . VAL A 1 305 ? -13.224 7.609 1.878 1.00 98.12 305 VAL A C 1
ATOM 2388 O O . VAL A 1 305 ? -12.117 7.106 2.064 1.00 98.12 305 VAL A O 1
ATOM 2391 N N . THR A 1 306 ? -13.594 8.043 0.674 1.00 97.62 306 THR A N 1
ATOM 2392 C CA . THR A 1 306 ? -12.732 7.910 -0.511 1.00 97.62 306 THR A CA 1
ATOM 2393 C C . THR A 1 306 ? -12.357 9.269 -1.081 1.00 97.62 306 THR A C 1
ATOM 2395 O O . THR A 1 306 ? -13.234 10.069 -1.400 1.00 97.62 306 THR A O 1
ATOM 2398 N N . LEU A 1 307 ? -11.058 9.517 -1.247 1.00 95.69 307 LEU A N 1
ATOM 2399 C CA . LEU A 1 307 ? -10.494 10.781 -1.717 1.00 95.69 307 LEU A CA 1
ATOM 2400 C C . LEU A 1 307 ? -9.972 10.607 -3.148 1.00 95.69 307 LEU A C 1
ATOM 2402 O O . LEU A 1 307 ? -8.912 10.017 -3.361 1.00 95.69 307 LEU A O 1
ATOM 2406 N N . GLY A 1 308 ? -10.722 11.089 -4.142 1.00 93.75 308 GLY A N 1
ATOM 2407 C CA . GLY A 1 308 ? -10.308 11.029 -5.551 1.00 93.75 308 GLY A CA 1
ATOM 2408 C C . GLY A 1 308 ? -10.151 9.606 -6.110 1.00 93.75 308 GLY A C 1
ATOM 2409 O O . GLY A 1 308 ? -9.339 9.380 -7.008 1.00 93.75 308 GLY A O 1
ATOM 2410 N N . SER A 1 309 ? -10.878 8.628 -5.562 1.00 95.44 309 SER A N 1
ATOM 2411 C CA . SER A 1 309 ? -10.815 7.230 -6.000 1.00 95.44 309 SER A CA 1
ATOM 2412 C C . SER A 1 309 ? -11.537 7.016 -7.336 1.00 95.44 309 SER A C 1
ATOM 2414 O O . SER A 1 309 ? -12.714 7.363 -7.450 1.00 95.44 309 SER A O 1
ATOM 2416 N N . PRO A 1 310 ? -10.877 6.427 -8.350 1.00 92.94 310 PRO A N 1
ATOM 2417 C CA . PRO A 1 310 ? -11.480 6.193 -9.658 1.00 92.94 310 PRO A CA 1
ATOM 2418 C C . PRO A 1 310 ? -12.378 4.945 -9.637 1.00 92.94 310 PRO A C 1
ATOM 2420 O O . PRO A 1 310 ? -12.020 3.898 -10.166 1.00 92.94 310 PRO A O 1
ATOM 2423 N N . HIS A 1 311 ? -13.553 5.050 -9.010 1.00 91.50 311 HIS A N 1
ATOM 2424 C CA . HIS A 1 311 ? -14.503 3.936 -8.816 1.00 91.50 311 HIS A CA 1
ATOM 2425 C C . HIS A 1 311 ? -14.978 3.265 -10.105 1.00 91.50 311 HIS A C 1
ATOM 2427 O O . HIS A 1 311 ? -15.293 2.082 -10.080 1.00 91.50 311 HIS A O 1
ATOM 2433 N N . HIS A 1 312 ? -14.990 4.008 -11.210 1.00 88.50 312 HIS A N 1
ATOM 2434 C CA . HIS A 1 312 ? -15.346 3.520 -12.546 1.00 88.50 312 HIS A CA 1
ATOM 2435 C C . HIS A 1 312 ? -14.124 3.419 -13.468 1.00 88.50 312 HIS A C 1
ATOM 2437 O O . HIS A 1 312 ? -14.256 3.361 -14.688 1.00 88.50 312 HIS A O 1
ATOM 2443 N N . GLY A 1 313 ? -12.926 3.453 -12.888 1.00 87.88 313 GLY A N 1
ATOM 2444 C CA . GLY A 1 313 ? -11.685 3.552 -13.629 1.00 87.88 313 GLY A CA 1
ATOM 2445 C C . GLY A 1 313 ? -11.265 4.984 -13.948 1.00 87.88 313 GLY A C 1
ATOM 2446 O O . GLY A 1 313 ? -11.862 5.978 -13.517 1.00 87.88 313 GLY A O 1
ATOM 2447 N N . ALA A 1 314 ? -10.156 5.091 -14.668 1.00 85.19 314 ALA A N 1
ATOM 2448 C CA . ALA A 1 314 ? -9.550 6.345 -15.081 1.00 85.19 314 ALA A CA 1
ATOM 2449 C C . ALA A 1 314 ? -8.959 6.198 -16.483 1.00 85.19 314 ALA A C 1
ATOM 2451 O O . ALA A 1 314 ? -8.507 5.116 -16.858 1.00 85.19 314 ALA A O 1
ATOM 2452 N N . SER A 1 315 ? -8.920 7.297 -17.243 1.00 82.62 315 SER A N 1
ATOM 2453 C CA . SER A 1 315 ? -8.324 7.274 -18.578 1.00 82.62 315 SER A CA 1
ATOM 2454 C C . SER A 1 315 ? -6.869 6.804 -18.524 1.00 82.62 315 SER A C 1
ATOM 2456 O O . SER A 1 315 ? -6.116 7.136 -17.598 1.00 82.62 315 SER A O 1
ATOM 2458 N N . LEU A 1 316 ? -6.47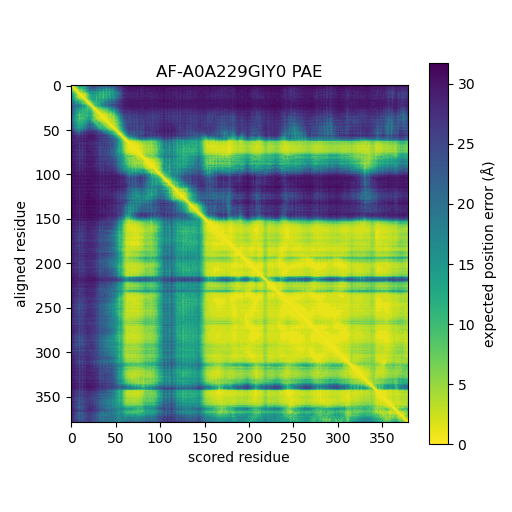5 6.035 -19.544 1.00 73.06 316 LEU A N 1
ATOM 2459 C CA . LEU A 1 316 ? -5.109 5.530 -19.665 1.00 73.06 316 LEU A CA 1
ATOM 2460 C C . LEU A 1 316 ? -4.103 6.682 -19.728 1.00 73.06 316 LEU A C 1
ATOM 2462 O O . LEU A 1 316 ? -3.043 6.582 -19.128 1.00 73.06 316 LEU A O 1
ATOM 2466 N N . GLU A 1 317 ? -4.459 7.790 -20.376 1.00 76.62 317 GLU A N 1
ATOM 2467 C CA . GLU A 1 317 ? -3.635 8.999 -20.433 1.00 76.62 317 GLU A CA 1
ATOM 2468 C C . GLU A 1 317 ? -3.397 9.601 -19.045 1.00 76.62 317 GLU A C 1
ATOM 2470 O O . GLU A 1 317 ? -2.269 9.940 -18.706 1.00 76.62 317 GLU A O 1
ATOM 2475 N N . ARG A 1 318 ? -4.427 9.687 -18.190 1.00 80.88 318 ARG A N 1
ATOM 2476 C CA . ARG A 1 318 ? -4.279 10.255 -16.842 1.00 80.88 318 ARG A CA 1
ATOM 2477 C C . ARG A 1 318 ? -3.408 9.376 -15.952 1.00 80.88 318 ARG A C 1
ATOM 2479 O O . ARG A 1 318 ? -2.537 9.895 -15.254 1.00 80.88 318 ARG A O 1
ATOM 2486 N N . ILE A 1 319 ? -3.640 8.061 -15.964 1.00 79.94 319 ILE A N 1
ATOM 2487 C CA . ILE A 1 319 ? -2.806 7.123 -15.200 1.00 79.94 319 ILE A CA 1
ATOM 2488 C C . ILE A 1 319 ? -1.387 7.099 -15.773 1.00 79.94 319 ILE A C 1
ATOM 2490 O O . ILE A 1 319 ? -0.430 7.186 -15.011 1.00 79.94 319 ILE A O 1
ATOM 2494 N N . GLY A 1 320 ? -1.251 7.031 -17.097 1.00 78.50 320 GLY A N 1
ATOM 2495 C CA . GLY A 1 320 ? 0.026 7.020 -17.803 1.00 78.50 320 GLY A CA 1
ATOM 2496 C C . GLY A 1 320 ? 0.863 8.255 -17.491 1.00 78.50 320 GLY A C 1
ATOM 2497 O O . GLY A 1 320 ? 2.003 8.110 -17.069 1.00 78.50 320 GLY A O 1
ATOM 2498 N N . ASN A 1 321 ? 0.283 9.455 -17.572 1.00 81.50 321 ASN A N 1
ATOM 2499 C CA . ASN A 1 321 ? 0.964 10.705 -17.222 1.00 81.50 321 ASN A CA 1
ATOM 2500 C C . ASN A 1 321 ? 1.397 10.734 -15.751 1.00 81.50 321 ASN A C 1
ATOM 2502 O O . ASN A 1 321 ? 2.514 11.147 -15.444 1.00 81.50 321 ASN A O 1
ATOM 2506 N N . PHE A 1 322 ? 0.543 10.264 -14.834 1.00 84.44 322 PHE A N 1
ATOM 2507 C CA . PHE A 1 322 ? 0.906 10.158 -13.421 1.00 84.44 322 PHE A CA 1
ATOM 2508 C C . PHE A 1 322 ? 2.078 9.194 -13.210 1.00 84.44 322 PHE A C 1
ATOM 2510 O O . PHE A 1 322 ? 3.031 9.529 -12.511 1.00 84.44 322 PHE A O 1
ATOM 2517 N N . VAL A 1 323 ? 2.024 8.006 -13.817 1.00 83.69 323 VAL A N 1
ATOM 2518 C CA . VAL A 1 323 ? 3.080 6.992 -13.715 1.00 83.69 323 VAL A CA 1
ATOM 2519 C C . VAL A 1 323 ? 4.377 7.501 -14.339 1.00 83.69 323 VAL A C 1
ATOM 2521 O O . VAL A 1 323 ? 5.424 7.387 -13.708 1.00 83.69 323 VAL A O 1
ATOM 2524 N N . GLN A 1 324 ? 4.314 8.142 -15.506 1.00 83.62 324 GLN A N 1
ATOM 2525 C CA . GLN A 1 324 ? 5.470 8.732 -16.175 1.00 83.62 324 GLN A CA 1
ATOM 2526 C C . GLN A 1 324 ? 6.121 9.831 -15.321 1.00 83.62 324 GLN A C 1
ATOM 2528 O O . GLN A 1 324 ? 7.340 9.832 -15.168 1.00 83.62 324 GLN A O 1
ATOM 2533 N N . ASP A 1 325 ? 5.335 10.712 -14.685 1.00 84.88 325 ASP A N 1
ATOM 2534 C CA . ASP A 1 325 ? 5.845 11.701 -13.716 1.00 84.88 325 ASP A CA 1
ATOM 2535 C C . ASP A 1 325 ? 6.545 11.034 -12.519 1.00 84.88 325 ASP A C 1
ATOM 2537 O O . ASP A 1 325 ? 7.516 11.568 -11.976 1.00 84.88 325 ASP A O 1
ATOM 2541 N N . LYS A 1 326 ? 6.078 9.856 -12.083 1.00 86.06 326 LYS A N 1
ATOM 2542 C CA . LYS A 1 326 ? 6.764 9.086 -11.037 1.00 86.06 326 LYS A CA 1
ATOM 2543 C C . LYS A 1 326 ? 8.055 8.453 -11.548 1.00 86.06 326 LYS A C 1
ATOM 2545 O O . LYS A 1 326 ? 9.074 8.597 -10.877 1.00 86.06 326 LYS A O 1
ATOM 2550 N N . ILE A 1 327 ? 8.037 7.804 -12.711 1.00 81.81 327 ILE A N 1
ATOM 2551 C CA . ILE A 1 327 ? 9.216 7.168 -13.317 1.00 81.81 327 ILE A CA 1
ATOM 2552 C C . ILE A 1 327 ? 10.309 8.204 -13.587 1.00 81.81 327 ILE A C 1
ATOM 2554 O O . ILE A 1 327 ? 11.460 7.958 -13.247 1.00 81.81 327 ILE A O 1
ATOM 2558 N N . ALA A 1 328 ? 9.959 9.396 -14.077 1.00 83.62 328 ALA A N 1
ATOM 2559 C CA . ALA A 1 328 ? 10.906 10.482 -14.348 1.00 83.62 328 ALA A CA 1
ATOM 2560 C C . ALA A 1 328 ? 11.697 10.955 -13.109 1.00 83.62 328 ALA A C 1
ATOM 2562 O O . ALA A 1 328 ? 12.703 11.648 -13.237 1.00 83.62 328 ALA A O 1
ATOM 2563 N N . LYS A 1 329 ? 11.259 10.592 -11.894 1.00 81.06 329 LYS A N 1
ATOM 2564 C CA . LYS A 1 329 ? 11.957 10.904 -10.633 1.00 81.06 329 LYS A CA 1
ATOM 2565 C C . LYS A 1 329 ? 12.997 9.851 -10.253 1.00 81.06 329 LYS A C 1
ATOM 2567 O O . LYS A 1 329 ? 13.712 10.050 -9.267 1.00 81.06 329 LYS A O 1
ATOM 2572 N N . LEU A 1 330 ? 13.061 8.741 -10.983 1.00 79.94 330 LEU A N 1
ATOM 2573 C CA . LEU A 1 330 ? 14.040 7.684 -10.786 1.00 79.94 330 LEU A CA 1
ATOM 2574 C C . LEU A 1 330 ? 15.354 8.028 -11.499 1.00 79.94 330 LEU A C 1
ATOM 2576 O O . LEU A 1 330 ? 15.322 8.601 -12.586 1.00 79.94 330 LEU A O 1
ATOM 2580 N N . PRO A 1 331 ? 16.510 7.665 -10.918 1.00 70.81 331 PRO A N 1
ATOM 2581 C CA . PRO A 1 331 ? 17.805 7.907 -11.554 1.00 70.81 331 PRO A CA 1
ATOM 2582 C C . PRO A 1 331 ? 17.988 7.131 -12.870 1.00 70.81 331 PRO A C 1
ATOM 2584 O O . PRO A 1 331 ? 18.745 7.577 -13.714 1.00 70.81 331 PRO A O 1
ATOM 2587 N N . PHE A 1 332 ? 17.252 6.034 -13.072 1.00 76.31 332 PHE A N 1
ATOM 2588 C CA . PHE A 1 332 ? 17.312 5.161 -14.254 1.00 76.31 332 PHE A CA 1
ATOM 2589 C C . PHE A 1 332 ? 16.006 5.175 -15.062 1.00 76.31 332 PHE A C 1
ATOM 2591 O O . PHE A 1 332 ? 15.544 4.162 -15.588 1.00 76.31 332 PHE A O 1
ATOM 2598 N N . ALA A 1 333 ? 15.358 6.341 -15.132 1.00 77.50 333 ALA A N 1
ATOM 2599 C CA . ALA A 1 333 ? 14.100 6.508 -15.858 1.00 77.50 333 ALA A CA 1
ATOM 2600 C C . ALA A 1 333 ? 14.202 6.078 -17.337 1.00 77.50 333 ALA A C 1
ATOM 2602 O O . ALA A 1 333 ? 13.227 5.559 -17.875 1.00 77.50 333 ALA A O 1
ATOM 2603 N N . GLY A 1 334 ? 15.371 6.259 -17.968 1.00 71.94 334 GLY A N 1
ATOM 2604 C CA . GLY A 1 334 ? 15.635 5.858 -19.355 1.00 71.94 334 GLY A CA 1
ATOM 2605 C C . GLY A 1 334 ? 15.493 4.351 -19.580 1.00 71.94 334 GLY A C 1
ATOM 2606 O O . GLY A 1 334 ? 14.728 3.949 -20.453 1.00 71.94 334 GLY A O 1
ATOM 2607 N N . SER A 1 335 ? 16.129 3.533 -18.733 1.00 72.00 335 SER A N 1
ATOM 2608 C CA . SER A 1 335 ? 16.015 2.064 -18.771 1.00 72.00 335 SER A CA 1
ATOM 2609 C C . SER A 1 335 ? 14.594 1.552 -18.532 1.00 72.00 335 SER A C 1
ATOM 2611 O O . SER A 1 335 ? 14.217 0.501 -19.031 1.00 72.00 335 SER A O 1
ATOM 2613 N N . LEU A 1 336 ? 13.781 2.283 -17.764 1.00 70.62 336 LEU A N 1
ATOM 2614 C CA . LEU A 1 336 ? 12.381 1.912 -17.555 1.00 70.62 336 LEU A CA 1
ATOM 2615 C C . LEU A 1 336 ? 11.490 2.352 -18.718 1.00 70.62 336 LEU A C 1
ATOM 2617 O O . LEU A 1 336 ? 10.548 1.652 -19.068 1.00 70.62 336 LEU A O 1
ATOM 2621 N N . ALA A 1 337 ? 11.770 3.496 -19.338 1.00 62.88 337 ALA A N 1
ATOM 2622 C CA . ALA A 1 337 ? 10.959 4.016 -20.436 1.00 62.88 337 ALA A CA 1
ATOM 2623 C C . ALA A 1 337 ? 10.983 3.114 -21.685 1.00 62.88 337 ALA A C 1
ATOM 2625 O O . ALA A 1 337 ? 10.033 3.138 -22.466 1.00 62.88 337 ALA A O 1
ATOM 2626 N N . THR A 1 338 ? 12.035 2.310 -21.870 1.00 57.66 338 THR A N 1
ATOM 2627 C CA . THR A 1 338 ? 12.148 1.336 -22.970 1.00 57.66 338 THR A CA 1
ATOM 2628 C C . THR A 1 338 ? 11.260 0.103 -22.778 1.00 57.66 338 THR A C 1
ATOM 2630 O O . THR A 1 338 ? 10.950 -0.588 -23.748 1.00 57.66 338 THR A O 1
ATOM 2633 N N . LEU A 1 339 ? 10.779 -0.154 -21.559 1.00 60.22 339 LEU A N 1
ATOM 2634 C CA . LEU A 1 339 ? 9.855 -1.244 -21.265 1.00 60.22 339 LEU A CA 1
ATOM 2635 C C . LEU A 1 339 ? 8.407 -0.772 -21.493 1.00 60.22 339 LEU A C 1
ATOM 2637 O O . LEU A 1 339 ? 7.724 -0.289 -20.588 1.00 60.22 339 LEU A O 1
ATOM 2641 N N . GLY A 1 340 ? 7.916 -0.941 -22.724 1.00 50.75 340 GLY A N 1
ATOM 2642 C CA . GLY A 1 340 ? 6.550 -0.568 -23.135 1.00 50.75 340 GLY A CA 1
ATOM 2643 C C . GLY A 1 340 ? 5.408 -1.226 -22.334 1.00 50.75 340 GLY A C 1
ATOM 2644 O O . GLY A 1 340 ? 4.280 -0.728 -22.364 1.00 50.75 340 GLY A O 1
ATOM 2645 N N . ASP A 1 341 ? 5.711 -2.282 -21.568 1.00 57.06 341 ASP A N 1
ATOM 2646 C CA . ASP A 1 341 ? 4.779 -3.092 -20.766 1.00 57.06 341 ASP A CA 1
ATOM 2647 C C . ASP A 1 341 ? 4.876 -2.874 -19.242 1.00 57.06 341 ASP A C 1
ATOM 2649 O O . ASP A 1 341 ? 4.377 -3.682 -18.452 1.00 57.06 341 ASP A O 1
ATOM 2653 N N . LEU A 1 342 ? 5.457 -1.757 -18.789 1.00 60.56 342 LEU A N 1
ATOM 2654 C CA . LEU A 1 342 ? 5.520 -1.372 -17.365 1.00 60.56 342 LEU A CA 1
ATOM 2655 C C . LEU A 1 342 ? 4.181 -0.900 -16.776 1.00 60.56 342 LEU A C 1
ATOM 2657 O O . LEU A 1 342 ? 4.075 0.115 -16.084 1.00 60.56 342 LEU A O 1
ATOM 2661 N N . ARG A 1 343 ? 3.120 -1.643 -17.064 1.00 78.06 343 ARG A N 1
ATOM 2662 C CA . ARG A 1 343 ? 1.811 -1.478 -16.453 1.00 78.06 343 ARG A CA 1
ATOM 2663 C C . ARG A 1 343 ? 1.601 -2.678 -15.553 1.00 78.06 343 ARG A C 1
ATOM 2665 O O . ARG A 1 343 ? 1.171 -3.736 -16.007 1.00 78.06 343 ARG A O 1
ATOM 2672 N N . SER A 1 344 ? 1.949 -2.506 -14.283 1.00 88.31 344 SER A N 1
ATOM 2673 C CA . SER A 1 344 ? 1.633 -3.488 -13.254 1.00 88.31 344 SER A CA 1
ATOM 2674 C C . SER A 1 344 ? 0.153 -3.870 -13.292 1.00 88.31 344 SER A C 1
ATOM 2676 O O . SER A 1 344 ? -0.712 -3.098 -13.730 1.00 88.31 344 SER A O 1
ATOM 2678 N N . ALA A 1 345 ? -0.155 -5.057 -12.783 1.00 91.19 345 ALA A N 1
ATOM 2679 C CA . ALA A 1 345 ? -1.526 -5.526 -12.653 1.00 91.19 345 ALA A CA 1
ATOM 2680 C C . ALA A 1 345 ? -2.429 -4.509 -11.913 1.00 91.19 345 ALA A C 1
ATOM 2682 O O . ALA A 1 345 ? -3.566 -4.272 -12.319 1.00 91.19 345 ALA A O 1
ATOM 2683 N N . GLY A 1 346 ? -1.897 -3.828 -10.892 1.00 92.81 346 GLY A N 1
ATOM 2684 C CA . GLY A 1 346 ? -2.592 -2.764 -10.162 1.00 92.81 346 GLY A CA 1
ATOM 2685 C C . GLY A 1 346 ? -2.897 -1.516 -11.002 1.00 92.81 346 GLY A C 1
ATOM 2686 O O . GLY A 1 346 ? -3.972 -0.934 -10.861 1.00 92.81 346 GLY A O 1
ATOM 2687 N N . ILE A 1 347 ? -2.004 -1.109 -11.914 1.00 91.94 347 ILE A N 1
ATOM 2688 C CA . ILE A 1 347 ? -2.253 -0.004 -12.865 1.00 91.94 347 ILE A CA 1
ATOM 2689 C C . ILE A 1 347 ? -3.408 -0.350 -13.811 1.00 91.94 347 ILE A C 1
ATOM 2691 O O . ILE A 1 347 ? -4.240 0.505 -14.125 1.00 91.94 347 ILE A O 1
ATOM 2695 N N . ILE A 1 348 ? -3.462 -1.602 -14.258 1.00 91.06 348 ILE A N 1
ATOM 2696 C CA . ILE A 1 348 ? -4.494 -2.085 -15.176 1.00 91.06 348 ILE A CA 1
ATOM 2697 C C . ILE A 1 348 ? -5.840 -2.157 -14.455 1.00 91.06 348 ILE A C 1
ATOM 2699 O O . ILE A 1 348 ? -6.823 -1.615 -14.956 1.00 91.06 348 ILE A O 1
ATOM 2703 N N . ASP A 1 349 ? -5.878 -2.698 -13.239 1.00 93.38 349 ASP A N 1
ATOM 2704 C CA . ASP A 1 349 ? -7.089 -2.689 -12.417 1.00 93.38 349 ASP A CA 1
ATOM 2705 C C . ASP A 1 349 ? -7.578 -1.259 -12.145 1.00 93.38 349 ASP A C 1
ATOM 2707 O O . ASP A 1 349 ? -8.767 -0.974 -12.283 1.00 93.38 349 ASP A O 1
ATOM 2711 N N . LEU A 1 350 ? -6.665 -0.327 -11.841 1.00 91.62 350 LEU A N 1
ATOM 2712 C CA . LEU A 1 350 ? -6.984 1.086 -11.607 1.00 91.62 350 LEU A CA 1
ATOM 2713 C C . LEU A 1 350 ? -7.601 1.760 -12.838 1.00 91.62 350 LEU A C 1
ATOM 2715 O O . LEU A 1 350 ? -8.510 2.579 -12.696 1.00 91.62 350 LEU A O 1
ATOM 2719 N N . ARG A 1 351 ? -7.122 1.422 -14.043 1.00 89.44 351 ARG A N 1
ATOM 2720 C CA . ARG A 1 351 ? -7.678 1.922 -15.312 1.00 89.44 351 ARG A CA 1
ATOM 2721 C C . ARG A 1 351 ? -9.146 1.563 -15.452 1.00 89.44 351 ARG A C 1
ATOM 2723 O O . ARG A 1 351 ? -9.916 2.397 -15.915 1.00 89.44 351 ARG A O 1
ATOM 2730 N N . TYR A 1 352 ? -9.527 0.362 -15.035 1.00 90.00 352 TYR A N 1
ATOM 2731 C CA . TYR A 1 352 ? -10.892 -0.137 -15.177 1.00 90.00 352 TYR A CA 1
ATOM 2732 C C . TYR A 1 352 ? -11.742 0.017 -13.909 1.00 90.00 352 TYR A C 1
ATOM 2734 O O . TYR A 1 352 ? -12.954 -0.175 -13.970 1.00 90.00 352 TYR A O 1
ATOM 2742 N N . GLY A 1 353 ? -11.147 0.374 -12.767 1.00 91.81 353 GLY A N 1
ATOM 2743 C CA . GLY A 1 353 ? -11.830 0.339 -11.471 1.00 91.81 353 GLY A CA 1
ATOM 2744 C C . GLY A 1 353 ? -12.163 -1.091 -11.031 1.00 91.81 353 GLY A C 1
ATOM 2745 O O . GLY A 1 353 ? -13.164 -1.302 -10.355 1.00 91.81 353 GLY A O 1
ATOM 2746 N N . SER A 1 354 ? -11.362 -2.068 -11.466 1.00 93.38 354 SER A N 1
ATOM 2747 C CA . SER A 1 354 ? -11.522 -3.489 -11.147 1.00 93.38 354 SER A CA 1
ATOM 2748 C C . SER A 1 354 ? -11.142 -3.746 -9.694 1.00 93.38 354 SER A C 1
ATOM 2750 O O . SER A 1 354 ? -10.048 -3.368 -9.269 1.00 93.38 354 SER A O 1
ATOM 2752 N N . ILE A 1 355 ? -12.042 -4.355 -8.921 1.00 94.81 355 ILE A N 1
ATOM 2753 C CA . ILE A 1 355 ? -11.810 -4.622 -7.491 1.00 94.81 355 ILE A CA 1
ATOM 2754 C C . ILE A 1 355 ? -12.078 -6.073 -7.093 1.00 94.81 355 ILE A C 1
ATOM 2756 O O . ILE A 1 355 ? -11.887 -6.414 -5.923 1.00 94.81 355 ILE A O 1
ATOM 2760 N N . ARG A 1 356 ? -12.494 -6.925 -8.038 1.00 93.94 356 ARG A N 1
ATOM 2761 C CA . ARG A 1 356 ? -12.812 -8.336 -7.802 1.00 93.94 356 ARG A CA 1
ATOM 2762 C C . ARG A 1 356 ? -11.985 -9.224 -8.714 1.00 93.94 356 ARG A C 1
ATOM 2764 O O . ARG A 1 356 ? -11.689 -8.884 -9.850 1.00 93.94 356 ARG A O 1
ATOM 2771 N N . ASP A 1 357 ? -11.661 -10.400 -8.213 1.00 90.94 357 ASP A N 1
ATOM 2772 C CA . ASP A 1 357 ? -10.981 -11.448 -8.960 1.00 90.94 357 ASP A CA 1
ATOM 2773 C C . ASP A 1 357 ? -11.780 -11.891 -10.193 1.00 90.94 357 ASP A C 1
ATOM 2775 O O . ASP A 1 357 ? -11.199 -12.106 -11.253 1.00 90.94 357 ASP A O 1
ATOM 2779 N N . ALA A 1 358 ? -13.110 -11.972 -10.069 1.00 89.19 358 ALA A N 1
ATOM 2780 C CA . ALA A 1 358 ? -14.011 -12.309 -11.172 1.00 89.19 358 ALA A CA 1
ATOM 2781 C C . ALA A 1 358 ? -13.863 -11.358 -12.373 1.00 89.19 358 ALA A C 1
ATOM 2783 O O . ALA A 1 358 ? -14.107 -11.755 -13.504 1.00 89.19 358 ALA A O 1
ATOM 2784 N N . ASP A 1 359 ? -13.396 -10.125 -12.149 1.00 88.88 359 ASP A N 1
ATOM 2785 C CA . ASP A 1 359 ? -13.204 -9.143 -13.214 1.00 88.88 359 ASP A CA 1
ATOM 2786 C C . ASP A 1 359 ? -11.976 -9.464 -14.102 1.00 88.88 359 ASP A C 1
ATOM 2788 O O . ASP A 1 359 ? -11.769 -8.780 -15.103 1.00 88.88 359 ASP A O 1
ATOM 2792 N N . TRP A 1 360 ? -11.123 -10.440 -13.756 1.00 88.12 360 TRP A N 1
ATOM 2793 C CA . TRP A 1 360 ? -9.902 -10.742 -14.523 1.00 88.12 360 TRP A CA 1
ATOM 2794 C C . TRP A 1 360 ? -9.444 -12.206 -14.536 1.00 88.12 360 TRP A C 1
ATOM 2796 O O . TRP A 1 360 ? -8.680 -12.563 -15.428 1.00 88.12 360 TRP A O 1
ATOM 2806 N N . LYS A 1 361 ? -9.857 -13.054 -13.583 1.00 87.25 361 LYS A N 1
ATOM 2807 C CA . LYS A 1 361 ? -9.334 -14.428 -13.427 1.00 87.25 361 LYS A CA 1
ATOM 2808 C C . LYS A 1 361 ? -9.517 -15.323 -14.653 1.00 87.25 361 LYS A C 1
ATOM 2810 O O . LYS A 1 361 ? -8.700 -16.208 -14.866 1.00 87.25 361 LYS A O 1
ATOM 2815 N N . SER A 1 362 ? -10.569 -15.107 -15.437 1.00 82.44 362 SER A N 1
ATOM 2816 C CA . SER A 1 362 ? -10.854 -15.879 -16.653 1.00 82.44 362 SER A CA 1
ATOM 2817 C C . SER A 1 362 ? -10.016 -15.456 -17.865 1.00 82.44 362 SER A C 1
ATOM 2819 O O . SER A 1 362 ? -10.145 -16.050 -18.933 1.00 82.44 362 SER A O 1
ATOM 2821 N N . LEU A 1 363 ? -9.177 -14.424 -17.731 1.00 80.62 363 LEU A N 1
ATOM 2822 C CA . LEU A 1 363 ? -8.395 -13.857 -18.824 1.00 80.62 363 LEU A CA 1
ATOM 2823 C C . LEU A 1 363 ? -6.924 -14.251 -18.723 1.00 80.62 363 LEU A C 1
ATOM 2825 O O . LEU A 1 363 ? -6.334 -14.258 -17.644 1.00 80.62 363 LEU A O 1
ATOM 2829 N N . GLU A 1 364 ? -6.301 -14.480 -19.876 1.00 75.62 364 GLU A N 1
ATOM 2830 C CA . GLU A 1 364 ? -4.854 -14.643 -19.958 1.00 75.62 364 GLU A CA 1
ATOM 2831 C C . GLU A 1 364 ? -4.126 -13.295 -19.794 1.00 75.62 364 GLU A C 1
ATOM 2833 O O . GLU A 1 364 ? -4.553 -12.241 -20.285 1.00 75.62 364 GLU A O 1
ATOM 2838 N N . GLY A 1 365 ? -2.986 -13.334 -19.101 1.00 72.19 365 GLY A N 1
ATOM 2839 C CA . GLY A 1 365 ? -2.105 -12.184 -18.910 1.00 72.19 365 GLY A CA 1
ATOM 2840 C C . GLY A 1 365 ? -2.669 -11.080 -18.006 1.00 72.19 365 GLY A C 1
ATOM 2841 O O . GLY A 1 365 ? -3.516 -11.286 -17.133 1.00 72.19 365 GLY A O 1
ATOM 2842 N N . ARG A 1 366 ? -2.151 -9.857 -18.178 1.00 76.31 366 ARG A N 1
ATOM 2843 C CA . ARG A 1 366 ? -2.569 -8.687 -17.392 1.00 76.31 366 ARG A CA 1
ATOM 2844 C C . ARG A 1 366 ? -3.757 -7.984 -18.056 1.00 76.31 366 ARG A C 1
ATOM 2846 O O . ARG A 1 366 ? -3.609 -6.918 -18.646 1.00 76.31 366 ARG A O 1
ATOM 2853 N N . SER A 1 367 ? -4.938 -8.581 -17.940 1.00 80.25 367 SER A N 1
ATOM 2854 C CA . SER A 1 367 ? -6.179 -8.042 -18.520 1.00 80.25 367 SER A CA 1
ATOM 2855 C C . SER A 1 367 ? -7.285 -7.875 -17.474 1.00 80.25 367 SER A C 1
ATOM 2857 O O . SER A 1 367 ? -7.118 -8.288 -16.325 1.00 80.25 367 SER A O 1
ATOM 2859 N N . VAL A 1 368 ? -8.374 -7.206 -17.861 1.00 78.88 368 VAL A N 1
ATOM 2860 C CA . VAL A 1 368 ? -9.625 -7.038 -17.099 1.00 78.88 368 VAL A CA 1
ATOM 2861 C C . VAL A 1 368 ? -10.785 -7.134 -18.091 1.00 78.88 368 VAL A C 1
ATOM 2863 O O . VAL A 1 368 ? -10.657 -6.662 -19.223 1.00 78.88 368 VAL A O 1
ATOM 2866 N N . LEU A 1 369 ? -11.899 -7.728 -17.667 1.00 74.44 369 LEU A N 1
ATOM 2867 C CA . LEU A 1 369 ? -13.105 -7.885 -18.471 1.00 74.44 369 LEU A CA 1
ATOM 2868 C C . LEU A 1 369 ? -13.664 -6.524 -18.932 1.00 74.44 369 LEU A C 1
ATOM 2870 O O . LEU A 1 369 ? -13.623 -5.540 -18.176 1.00 74.44 369 LEU A O 1
ATOM 2874 N N . PRO A 1 370 ? -14.224 -6.447 -20.155 1.00 76.50 370 PRO A N 1
ATOM 2875 C CA . PRO A 1 370 ? -14.947 -5.266 -20.620 1.00 76.50 370 PRO A CA 1
ATOM 2876 C C . PRO A 1 370 ? -16.062 -4.850 -19.655 1.00 76.50 370 PRO A C 1
ATOM 2878 O O . PRO A 1 370 ? -16.556 -5.649 -18.863 1.00 76.50 370 PRO A O 1
ATOM 2881 N N . ALA A 1 371 ? -16.450 -3.573 -19.696 1.00 76.44 371 ALA A N 1
ATOM 2882 C CA . ALA A 1 371 ? -17.425 -3.026 -18.753 1.00 76.44 371 ALA A CA 1
ATOM 2883 C C . ALA A 1 371 ? -18.780 -3.751 -18.808 1.00 76.44 371 ALA A C 1
ATOM 2885 O O . ALA A 1 371 ? -19.377 -3.941 -17.754 1.00 76.44 371 ALA A O 1
ATOM 2886 N N . GLU A 1 372 ? -19.227 -4.200 -19.987 1.00 75.31 372 GLU A N 1
ATOM 2887 C CA . GLU A 1 372 ? -20.480 -4.951 -20.137 1.00 75.31 372 GLU A CA 1
ATOM 2888 C C . GLU A 1 372 ? -20.491 -6.323 -19.440 1.00 75.31 372 GLU A C 1
ATOM 2890 O O . GLU A 1 372 ? -21.564 -6.828 -19.126 1.00 75.31 372 GLU A O 1
ATOM 2895 N N . PHE A 1 373 ? -19.320 -6.898 -19.148 1.00 72.69 373 PHE A N 1
ATOM 2896 C CA . PHE A 1 373 ? -19.176 -8.196 -18.475 1.00 72.69 373 PHE A CA 1
ATOM 2897 C C . PHE A 1 373 ? -18.762 -8.054 -17.003 1.00 72.69 373 PHE A C 1
ATOM 2899 O O . PHE A 1 373 ? -18.439 -9.041 -16.347 1.00 72.69 373 PHE A O 1
ATOM 2906 N N . ARG A 1 374 ? -18.725 -6.824 -16.467 1.00 77.31 374 ARG A N 1
ATOM 2907 C CA . ARG A 1 374 ? -18.373 -6.563 -15.066 1.00 77.31 374 ARG A CA 1
ATOM 2908 C C . ARG A 1 374 ? -19.609 -6.216 -14.255 1.00 77.31 374 ARG A C 1
ATOM 2910 O O . ARG A 1 374 ? -20.350 -5.290 -14.571 1.00 77.31 374 ARG A O 1
ATOM 2917 N N . HIS A 1 375 ? -19.782 -6.920 -13.143 1.00 70.38 375 HIS A N 1
ATOM 2918 C CA . HIS A 1 375 ? -20.916 -6.702 -12.252 1.00 70.38 375 HIS A CA 1
ATOM 2919 C C . HIS A 1 375 ? -20.629 -5.593 -11.226 1.00 70.38 375 HIS A C 1
ATOM 2921 O O . HIS A 1 375 ? -19.518 -5.507 -10.688 1.00 70.38 375 HIS A O 1
ATOM 2927 N N . PRO A 1 376 ? -21.630 -4.765 -10.880 1.00 71.75 376 PRO A N 1
ATOM 2928 C CA . PRO A 1 376 ? -21.499 -3.798 -9.801 1.00 71.75 376 PRO A CA 1
ATOM 2929 C C . PRO A 1 376 ? -21.150 -4.485 -8.476 1.00 71.75 376 PRO A C 1
ATOM 2931 O O . PRO A 1 376 ? -21.840 -5.403 -8.033 1.00 71.75 376 PRO A O 1
ATOM 2934 N N . THR A 1 377 ? -20.102 -4.017 -7.799 1.00 72.06 377 THR A N 1
ATOM 2935 C CA . THR A 1 377 ? -19.756 -4.525 -6.466 1.00 72.06 377 THR A CA 1
ATOM 2936 C C . THR A 1 377 ? -20.701 -3.940 -5.419 1.00 72.06 377 THR A C 1
ATOM 2938 O O . THR A 1 377 ? -20.590 -2.760 -5.073 1.00 72.06 377 THR A O 1
ATOM 2941 N N . ARG A 1 378 ? -21.618 -4.768 -4.907 1.00 70.12 378 ARG A N 1
ATOM 2942 C CA . ARG A 1 378 ? -22.465 -4.434 -3.755 1.00 70.12 378 ARG A CA 1
ATOM 2943 C C . ARG A 1 378 ? -21.661 -4.661 -2.471 1.00 70.12 378 ARG A C 1
ATOM 2945 O O . ARG A 1 378 ? -21.261 -5.792 -2.203 1.00 70.12 378 ARG A O 1
ATOM 2952 N N . LEU A 1 379 ? -21.394 -3.589 -1.723 1.00 67.94 379 LEU A N 1
ATOM 2953 C CA . LEU A 1 379 ? -20.740 -3.645 -0.408 1.00 67.94 379 LEU A CA 1
ATOM 2954 C C . LEU A 1 379 ? -21.767 -3.984 0.673 1.00 67.94 379 LEU A C 1
ATOM 2956 O O . LEU A 1 379 ? -22.888 -3.438 0.606 1.00 67.94 379 LEU A O 1
#

Foldseek 3Di:
DDDDDDDDDPVVLVVPPDPDPPDPDPVVSVVVSVVVVVVVVVVVCVVVCVVPPPPPDCDPDDAQFPVLLLLLVLQCCLVLLFPPVLSLVQCCCPVPCVVVVNPDPVVVVVPVDDPVVVVVVVVVVVSVVSSPPCVVVVVVVCVVDDDDPRDHPDPLSVLVLLLCLLQALVVCVVVVRSSNDAKFKAFPVRDTDDDADAEEEEEEFEAGSDFLCVQVDPDCDGPLNVCCVVPVNYTYIYIGHRLLAALLSLLLVVLVVLLVNCVRHVRYQAYEYEYEASRLLSPLSVLLNNVVVVRPRNVRYDYYHYHNYPQQADAPVVLVVVSLVSLVSRSRSVSNVVPPPSRGLSNQCRRGNNRHCQQDVVDPDSHGHDPVSDDDRDD

Solvent-accessible surface area (backbone atoms only — not comparable to full-atom values): 21186 Å² total; per-residue (Å²): 137,82,80,82,77,85,80,85,47,77,70,48,54,66,68,70,64,65,82,66,94,79,70,94,49,77,63,62,61,49,51,56,53,50,55,53,46,52,52,52,51,50,55,53,48,52,58,53,49,69,73,60,56,80,75,77,64,89,66,82,88,68,80,60,34,69,64,35,49,51,52,27,51,52,49,36,30,66,71,70,55,34,53,67,67,43,52,54,50,44,50,48,45,65,69,49,32,58,80,66,75,55,86,54,81,77,58,65,72,67,52,86,80,45,84,63,52,57,60,50,50,47,50,55,54,43,60,74,54,45,72,80,67,38,79,64,55,56,56,56,53,57,74,73,47,79,85,65,78,81,58,76,54,56,72,67,59,48,49,47,43,26,36,49,16,19,34,38,18,36,59,29,51,78,64,72,31,56,54,42,52,65,74,46,50,21,38,90,84,72,42,72,66,77,74,92,56,53,41,30,37,35,39,38,27,42,32,69,42,41,41,39,67,69,57,64,51,94,65,87,79,24,65,62,52,48,49,38,73,76,36,79,73,42,46,60,34,26,37,26,54,41,41,0,31,40,30,26,60,51,2,45,52,47,26,50,52,48,35,52,53,40,69,79,17,71,58,44,64,32,36,32,41,36,9,31,26,55,15,24,48,27,50,51,15,14,50,38,44,18,56,74,71,65,40,70,50,59,82,28,51,77,47,79,46,64,48,81,38,44,74,79,20,44,58,65,65,62,54,46,53,53,50,49,61,51,43,67,72,40,86,46,31,70,48,47,67,73,47,88,74,62,61,11,45,15,48,54,23,46,38,57,33,43,35,50,57,87,39,29,70,91,47,79,77,91,54,66,59,57,74,93,77,48,76,86,84,79,118

Sequence (379 aa):
MRSPKPLNSIHDLFATTRRPPGADSESDFQGDVYEELDKLEYIYVDELSAENVDNSDTQPYQPISLVDFFEGLAQLATMGVVEVTDIVEAVHREILLRPLGRFNDGNLDQWQRGITGRIYGAVRNTMQLVGNNIAVGLRLYNNILKPKKVQPLPKNLRRMVNILNGVMGDHLVNHDNPLAVSMTLYDKNNYVQSGALSGRVIVLCHGLCMSHLSWQISGENNLGNTLVSSLPNSTVLYLNYNTGRRISSNGRNFAKVLQNLVEDNPDINQIDLIGHSMGGLVSRSALFYGKEQGFSWVKRVGNLVTLGSPHHGASLERIGNFVQDKIAKLPFAGSLATLGDLRSAGIIDLRYGSIRDADWKSLEGRSVLPAEFRHPTRL

Radius of gyration: 25.02 Å; Cα contacts (8 Å, |Δi|>4): 492; chains: 1; bounding box: 90×60×46 Å

Nearest PDB structures (foldseek):
  4j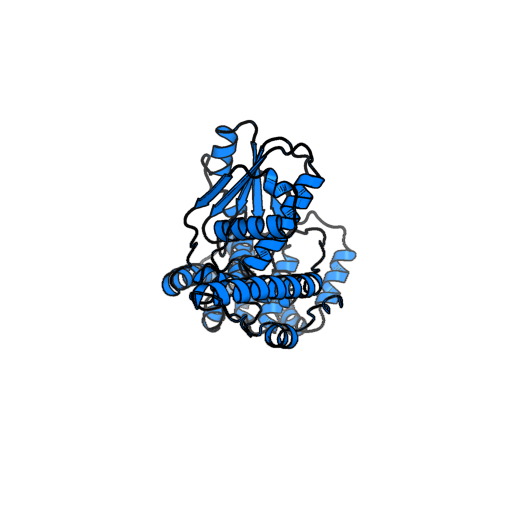7a-assembly2_C  TM=3.820E-01  e=1.274E-03  uncultured bacterium
  1evq-assembly1_A  TM=5.183E-01  e=2.070E-02  Alicyclobacillus acidocaldarius
  6rt8-assembly3_E  TM=5.127E-01  e=6.313E-02  Catharanthus roseus
  1rus-assembly1_B  TM=4.863E-01  e=4.371E+00  Rhodospirillum rubrum

Secondary structure (DSSP, 8-state):
-PPPPP--SHHHHHHH----TT---HHHHHHHHHHHHHHHHHHHHHHHHHHT------PPP-PPPHHHHHHHHHHHHHTTSS-HHHHHHHHIIIIIITTTT--STHHHHGGGGSTHHHHHHHHHHHHHHHHHHSHHHHHHHHHHS-----PPPPHHHHHHHHHHHHHHHHHHHHTT-TTPPPPEEE-TTS-BS-S---EEEEEEE--TT--GGGG--SSS--HHHHHHHH-TTEEEEEEE--TTS-HHHHHHHHHHHHHHHHHH-TTEEEEEEEEETHHHHHHHHHHHHHHHTT-GGGGGEEEEEEES--BTB--HHHHHHHHHHHHTTSTTHHHHHT-TT---HHHHHHHHT--SGGGTTTSSSS----GGG------